Protein AF-A0A522NIK9-F1 (afdb_monomer)

Radius of gyration: 21.7 Å; Cα contacts (8 Å, |Δi|>4): 1032; chains: 1; bounding box: 53×48×57 Å

Secondary structure (DSSP, 8-state):
-----PPPPPPPPBTTS--GGGT--S-GGGSTTEEEEEHHHH-TTSPPPSB-SSTTTS---SHHHHHHHHHHHTTS--TTPPTT-EEEEEE-HHHHHHHHHHHHHHHHHHHHHHHHHH--EEEEEEEE-GGGGTSB-HHHHTTHHHHHSSEEEEETTS-EEEE--TTS-EEEEHHHH-SSEEEEEEE---TTHHHHTTSSTTTGGGGTTTB-HHHHHIIIIIIHHHHHHHHHHHHHTSHHHHTTEEEEEEEEEETTEEEEEEEES-HHHHHHHHHHHHHHHHHHHHHHHTT--SEEEEEESSS-GGG-EETTEEHHHHHTTTS-SS-TT-GGGGGGGS-HHHHHHH-SSTT---TTEEEEEEEE---SS--HHHHTTS-EEES-HHHHHHHHH-GGGTTGGGTEEE-SHHHHHHHHHHHHHTS-EEEEES--SSEEEEEHHHHHHHHHHHHHHHHHIIIIIHHHHHHTTTPPP--SS---

pLDDT: mean 89.94, std 12.63, range [33.41, 98.88]

Sequence (480 aa):
MSITPMPAPPLMPTWNGRHPADVVAVRAADLDGIVTLPIRELTPWLPEPIWAPNRRLGPTDEEEVRARTRARLESVDWSKINKGDRVNLVANPHGFALSGMAYVAMLEEVQRHVETVTGASVRLRIAESMGHIENPDWMRIFDLERRFGDAQECPQIGQGVEIDTRVGPMYLTRQLFQGDHFIHTHVTEMREGYLHRMQDRLFKPFGMAYTRLETRSAYHFGYGPRTGQLVARAVFDSTYIQQRYVSTVVLNTSPEGVIDVDADNDLERLDRRVATDIFRNYATLIRLMSEVKDVTVVFDGHGSTIYSYAGGIPFDVLYYANADWLDLDNPALYAALLPESMRGLIGQYMMGENANIKAYVINYMAGGVPYMYLLRGVPTMVTSPKVMDWLAQDPSACWIVNVAEVTDGLADAVQRAMAIANSDNVIVYDGLPGAMHVSESLAEALRRVAPRVIEDVEKVRLPKWLAQRDLPTVSLTSTT

Foldseek 3Di:
DQDDQDDFDAAAAAPVGDDLCVFLPDFPSRDPQWGWFFVCLLQVLAFAAPDFCDVSLHDHDLVVLLVQLLVQCVPFDLVLAAAAFEEEAEAEVVCCLQANVNSVSSSLSVQVVSCVPHNYHYAYEYLAELLNQFFHPSCVVNVRCVSRVHHDYQYLQADWDWFQFPVGIFTFRCVRQVTQAYEAEEEQACALCLLALLPLPSLVCQQDSGGHPVSVCCLPPVLHSHCSSVSSVRSCPTPSNVSHYRKYKYQYAALSHTRGIHMYRDSNVVSLVSSLSSLLRCVLVLQLLLLQALEEEEEAAAAAQQQFDFQRHGNVSNQLSVDPSLQPPTVLQVCVPDPPVCCVVSPPDRSDTNPRHQEYEYSDYTARAQCCVNLPPHAYEYADPVRVVSLCPHPSNPCVVVRYYYDPGDVRRLVVSCVRSVHQWYWYRSSRGRITTIRPVSSVSSSVCSVVSLCCSQPPNSVSSCVVNVHDDDGSNDPD

Structure (mmCIF, N/CA/C/O backbone):
data_AF-A0A522NIK9-F1
#
_entry.id   AF-A0A522NIK9-F1
#
loop_
_atom_site.group_PDB
_atom_site.id
_atom_site.type_symbol
_atom_site.label_atom_id
_atom_site.label_alt_id
_atom_site.label_comp_id
_atom_site.label_asym_id
_atom_site.label_entity_id
_atom_site.label_seq_id
_atom_site.pdbx_PDB_ins_code
_atom_site.Cartn_x
_atom_site.Cartn_y
_atom_site.Cartn_z
_atom_site.occupancy
_atom_site.B_iso_or_equiv
_atom_site.auth_seq_id
_atom_site.auth_comp_id
_atom_site.auth_asym_id
_atom_site.auth_atom_id
_atom_site.pdbx_PDB_model_num
ATOM 1 N N . MET A 1 1 ? -9.039 -6.050 -25.596 1.00 45.88 1 MET A N 1
ATOM 2 C CA . MET A 1 1 ? -9.399 -4.646 -25.890 1.00 45.88 1 MET A CA 1
ATOM 3 C C . MET A 1 1 ? -8.090 -3.890 -25.999 1.00 45.88 1 MET A C 1
ATOM 5 O O . MET A 1 1 ? -7.298 -4.023 -25.087 1.00 45.88 1 MET A O 1
ATOM 9 N N . SER A 1 2 ? -7.803 -3.184 -27.095 1.00 43.62 2 SER A N 1
ATOM 10 C CA . SER A 1 2 ? -6.612 -2.321 -27.135 1.00 43.62 2 SER A CA 1
ATOM 11 C C . SER A 1 2 ? -6.902 -1.111 -26.251 1.00 43.62 2 SER A C 1
ATOM 13 O O . SER A 1 2 ? -7.749 -0.288 -26.598 1.00 43.62 2 SER A O 1
ATOM 15 N N . ILE A 1 3 ? -6.281 -1.050 -25.073 1.00 56.69 3 ILE A N 1
ATOM 16 C CA . ILE A 1 3 ? -6.314 0.170 -24.271 1.00 56.69 3 ILE A CA 1
ATOM 17 C C . ILE A 1 3 ? -5.380 1.177 -24.943 1.00 56.69 3 ILE A C 1
ATOM 19 O O . ILE A 1 3 ? -4.212 0.893 -25.198 1.00 56.69 3 ILE A O 1
ATOM 23 N N . THR A 1 4 ? -5.934 2.341 -25.283 1.00 70.00 4 THR A N 1
ATOM 24 C CA . THR A 1 4 ? -5.181 3.527 -25.706 1.00 70.00 4 THR A CA 1
ATOM 25 C C . THR A 1 4 ? -4.084 3.826 -24.681 1.00 70.00 4 THR A C 1
ATOM 27 O O . THR A 1 4 ? -4.389 3.738 -23.490 1.00 70.00 4 THR A O 1
ATOM 30 N N . PRO A 1 5 ? -2.876 4.257 -25.095 1.00 85.50 5 PRO A N 1
ATOM 31 C CA . PRO A 1 5 ? -1.835 4.692 -24.168 1.00 85.50 5 PRO A CA 1
ATOM 32 C C . PRO A 1 5 ? -2.396 5.550 -23.027 1.00 85.50 5 PRO A C 1
ATOM 34 O O . PRO A 1 5 ? -3.185 6.489 -23.241 1.00 85.50 5 PRO A O 1
ATOM 37 N N . MET A 1 6 ? -2.055 5.167 -21.800 1.00 91.38 6 MET A N 1
ATOM 38 C CA . MET A 1 6 ? -2.425 5.894 -20.595 1.00 91.38 6 MET A CA 1
ATOM 39 C C . MET A 1 6 ? -1.239 6.731 -20.120 1.00 91.38 6 MET A C 1
ATOM 41 O O . MET A 1 6 ? -0.117 6.247 -20.130 1.00 91.38 6 MET A O 1
ATOM 45 N N . PRO A 1 7 ? -1.458 7.986 -19.701 1.00 92.81 7 PRO A N 1
ATOM 46 C CA . PRO A 1 7 ? -0.388 8.757 -19.089 1.00 92.81 7 PRO A CA 1
ATOM 47 C C . PRO A 1 7 ? -0.086 8.224 -17.684 1.00 92.81 7 PRO A C 1
ATOM 49 O O . PRO A 1 7 ? -0.982 7.727 -16.991 1.00 92.81 7 PRO A O 1
ATOM 52 N N . ALA A 1 8 ? 1.157 8.401 -17.240 1.00 93.75 8 ALA A N 1
ATOM 53 C CA . ALA A 1 8 ? 1.529 8.204 -15.844 1.00 93.75 8 ALA A CA 1
ATOM 54 C C . ALA A 1 8 ? 0.747 9.170 -14.921 1.00 93.75 8 ALA A C 1
ATOM 56 O O . ALA A 1 8 ? 0.435 10.298 -15.329 1.00 93.75 8 ALA A O 1
ATOM 57 N N . PRO A 1 9 ? 0.451 8.789 -13.664 1.00 92.25 9 PRO A N 1
ATOM 58 C CA . PRO A 1 9 ? -0.156 9.693 -12.693 1.00 92.25 9 PRO A CA 1
ATOM 59 C C . PRO A 1 9 ? 0.664 10.980 -12.489 1.00 92.25 9 PRO A C 1
ATOM 61 O O . PRO A 1 9 ? 1.899 10.964 -12.604 1.00 92.25 9 PRO A O 1
ATOM 64 N N . PRO A 1 10 ? 0.006 12.112 -12.177 1.00 92.19 10 PRO A N 1
ATOM 65 C CA . PRO A 1 10 ? 0.693 13.382 -11.984 1.00 92.19 10 PRO A CA 1
ATOM 66 C C . PRO A 1 10 ? 1.625 13.331 -10.772 1.00 92.19 10 PRO A C 1
ATOM 68 O O . PRO A 1 10 ? 1.301 12.746 -9.737 1.00 92.19 10 PRO A O 1
ATOM 71 N N . LEU A 1 11 ? 2.771 14.004 -10.881 1.00 93.00 11 LEU A N 1
ATOM 72 C CA . LEU A 1 11 ? 3.646 14.205 -9.737 1.00 93.00 11 LEU A CA 1
ATOM 73 C C . LEU A 1 11 ? 3.125 15.369 -8.884 1.00 93.00 11 LEU A C 1
ATOM 75 O O . LEU A 1 11 ? 3.011 16.501 -9.343 1.00 93.00 11 LEU A O 1
ATOM 79 N N . MET A 1 12 ? 2.818 15.074 -7.628 1.00 91.50 12 MET A N 1
ATOM 80 C CA . MET A 1 12 ? 2.342 16.008 -6.617 1.00 91.50 12 MET A CA 1
ATOM 81 C C . MET A 1 12 ? 3.482 16.799 -5.948 1.00 91.50 12 MET A C 1
ATOM 83 O O . MET A 1 12 ? 4.609 16.305 -5.863 1.00 91.50 12 MET A O 1
ATOM 87 N N . PRO A 1 13 ? 3.200 18.008 -5.434 1.00 91.12 13 PRO A N 1
ATOM 88 C CA . PRO A 1 13 ? 4.109 18.720 -4.543 1.00 91.12 13 PRO A CA 1
ATOM 89 C C . PRO A 1 13 ? 4.356 17.962 -3.232 1.00 91.12 13 PRO A C 1
ATOM 91 O O . PRO A 1 13 ? 3.445 17.347 -2.673 1.00 91.12 13 PRO A O 1
ATOM 94 N N . THR A 1 14 ? 5.571 18.065 -2.708 1.00 88.06 14 THR A N 1
ATOM 95 C CA . THR A 1 14 ? 5.972 17.454 -1.432 1.00 88.06 14 THR A CA 1
ATOM 96 C C . THR A 1 14 ? 5.806 18.436 -0.269 1.00 88.06 14 THR A C 1
ATOM 98 O O . THR A 1 14 ? 5.717 19.654 -0.464 1.00 88.06 14 THR A O 1
ATOM 101 N N . TRP A 1 15 ? 5.804 17.924 0.963 1.00 81.31 15 TRP A N 1
ATOM 102 C CA . TRP A 1 15 ? 5.684 18.753 2.176 1.00 81.31 15 TRP A CA 1
ATOM 103 C C . TRP A 1 15 ? 6.851 19.754 2.348 1.00 81.31 15 TRP A C 1
ATOM 105 O O . TRP A 1 15 ? 6.664 20.833 2.903 1.00 81.31 15 TRP A O 1
ATOM 115 N N . ASN A 1 16 ? 8.050 19.443 1.828 1.00 83.44 16 ASN A N 1
ATOM 116 C CA . ASN A 1 16 ? 9.227 20.325 1.874 1.00 83.44 16 ASN A CA 1
ATOM 117 C C . ASN A 1 16 ? 9.253 21.377 0.743 1.00 83.44 16 ASN A C 1
ATOM 119 O O . ASN A 1 16 ? 10.270 22.043 0.541 1.00 83.44 16 ASN A O 1
ATOM 123 N N . GLY A 1 17 ? 8.149 21.531 0.003 1.00 86.69 17 GLY A N 1
ATOM 124 C CA . GLY A 1 17 ? 7.990 22.551 -1.035 1.00 86.69 17 GLY A CA 1
ATOM 125 C C . GLY A 1 17 ? 8.663 22.220 -2.368 1.00 86.69 17 GLY A C 1
ATOM 126 O O . GLY A 1 17 ? 8.842 23.115 -3.193 1.00 86.69 17 GLY A O 1
ATOM 127 N N . ARG A 1 18 ? 9.055 20.961 -2.608 1.00 89.69 18 ARG A N 1
ATOM 128 C CA . ARG A 1 18 ? 9.543 20.539 -3.929 1.00 89.69 18 ARG A CA 1
ATOM 129 C C . ARG A 1 18 ? 8.362 20.306 -4.867 1.00 89.69 18 ARG A C 1
ATOM 131 O O . ARG A 1 18 ? 7.289 19.856 -4.465 1.00 89.69 18 ARG A O 1
ATOM 138 N N . HIS A 1 19 ? 8.604 20.582 -6.144 1.00 92.50 19 HIS A N 1
ATOM 139 C CA . HIS A 1 19 ? 7.651 20.407 -7.235 1.00 92.50 19 HIS A CA 1
ATOM 140 C C . HIS A 1 19 ? 8.260 19.465 -8.283 1.00 92.50 19 HIS A C 1
ATOM 142 O O . HIS A 1 19 ? 8.857 19.926 -9.254 1.00 92.50 19 HIS A O 1
ATOM 148 N N . PRO A 1 20 ? 8.174 18.135 -8.090 1.00 93.69 20 PRO A N 1
ATOM 149 C CA . PRO A 1 20 ? 8.804 17.168 -8.990 1.00 93.69 20 PRO A CA 1
ATOM 150 C C . PRO A 1 20 ? 8.354 17.295 -10.448 1.00 93.69 20 PRO A C 1
ATOM 152 O O . PRO A 1 20 ? 9.159 17.086 -11.351 1.00 93.69 20 PRO A O 1
ATOM 155 N N . ALA A 1 21 ? 7.105 17.710 -10.680 1.00 94.06 21 ALA A N 1
ATOM 156 C CA . ALA A 1 21 ? 6.570 17.971 -12.016 1.00 94.06 21 ALA A CA 1
ATOM 157 C C . ALA A 1 21 ? 7.335 19.063 -12.793 1.00 94.06 21 ALA A C 1
ATOM 159 O O . ALA A 1 21 ? 7.334 19.032 -14.018 1.00 94.06 21 ALA A O 1
ATOM 160 N N . ASP A 1 22 ? 8.020 19.986 -12.107 1.00 94.56 22 ASP A N 1
ATOM 161 C CA . ASP A 1 22 ? 8.805 21.053 -12.748 1.00 94.56 22 ASP A CA 1
ATOM 162 C C . ASP A 1 22 ? 10.200 20.572 -13.189 1.00 94.56 22 ASP A C 1
ATOM 164 O O . ASP A 1 22 ? 10.886 21.243 -13.958 1.00 94.56 22 ASP A O 1
ATOM 168 N N . VAL A 1 23 ? 10.647 19.422 -12.673 1.00 94.38 23 VAL A N 1
ATOM 169 C CA . VAL A 1 23 ? 11.980 18.851 -12.923 1.00 94.38 23 VAL A CA 1
ATOM 170 C C . VAL A 1 23 ? 11.902 17.646 -13.857 1.00 94.38 23 VAL A C 1
ATOM 172 O O . VAL A 1 23 ? 12.779 17.454 -14.698 1.00 94.38 23 VAL A O 1
ATOM 175 N N . VAL A 1 24 ? 10.855 16.834 -13.719 1.00 94.44 24 VAL A N 1
ATOM 176 C CA . VAL A 1 24 ? 10.637 15.621 -14.509 1.00 94.44 24 VAL A CA 1
ATOM 177 C C . VAL A 1 24 ? 9.836 15.969 -15.764 1.00 94.44 24 VAL A C 1
ATOM 179 O O . VAL A 1 24 ? 8.608 15.957 -15.754 1.00 94.44 24 VAL A O 1
ATOM 182 N N . ALA A 1 25 ? 10.541 16.298 -16.848 1.00 88.62 25 ALA A N 1
ATOM 183 C CA . ALA A 1 25 ? 9.922 16.780 -18.087 1.00 88.62 25 ALA A CA 1
ATOM 184 C C . ALA A 1 25 ? 9.311 15.674 -18.969 1.00 88.62 25 ALA A C 1
ATOM 186 O O . ALA A 1 25 ? 8.357 15.933 -19.698 1.00 88.62 25 ALA A O 1
ATOM 187 N N . VAL A 1 26 ? 9.863 14.458 -18.921 1.00 95.44 26 VAL A N 1
ATOM 188 C CA . VAL A 1 26 ? 9.403 13.295 -19.699 1.00 95.44 26 VAL A CA 1
ATOM 189 C C . VAL A 1 26 ? 9.086 12.166 -18.729 1.00 95.44 26 VAL A C 1
ATOM 191 O O . VAL A 1 26 ? 9.880 11.901 -17.820 1.00 95.44 26 VAL A O 1
ATOM 194 N N . ARG A 1 27 ? 7.936 11.510 -18.908 1.00 97.50 27 ARG A N 1
ATOM 195 C CA . ARG A 1 27 ? 7.540 10.330 -18.130 1.00 97.50 27 ARG A CA 1
ATOM 196 C C . ARG A 1 27 ? 7.859 9.064 -18.910 1.00 97.50 27 ARG A C 1
ATOM 198 O O . ARG A 1 27 ? 7.866 9.062 -20.137 1.00 97.50 27 ARG A O 1
ATOM 205 N N . ALA A 1 28 ? 8.109 7.968 -18.207 1.00 97.50 28 ALA A N 1
ATOM 206 C CA . ALA A 1 28 ? 8.450 6.690 -18.825 1.00 97.50 28 ALA A CA 1
ATOM 207 C C . ALA A 1 28 ? 7.299 6.135 -19.674 1.00 97.50 28 ALA A C 1
ATOM 209 O O . ALA A 1 28 ? 7.549 5.499 -20.692 1.00 97.50 28 ALA A O 1
ATOM 210 N N . ALA A 1 29 ? 6.054 6.443 -19.300 1.00 96.75 29 ALA A N 1
ATOM 211 C CA . ALA A 1 29 ? 4.863 6.131 -20.090 1.00 96.75 29 ALA A CA 1
ATOM 212 C C . ALA A 1 29 ? 4.851 6.791 -21.485 1.00 96.75 29 ALA A C 1
ATOM 214 O O . ALA A 1 29 ? 4.140 6.316 -22.365 1.00 96.75 29 ALA A O 1
ATOM 215 N N . ASP A 1 30 ? 5.626 7.865 -21.686 1.00 96.19 30 ASP A N 1
ATOM 216 C CA . ASP A 1 30 ? 5.698 8.612 -22.948 1.00 96.19 30 ASP A CA 1
ATOM 217 C C . ASP A 1 30 ? 6.853 8.143 -23.858 1.00 96.19 30 ASP A C 1
ATOM 219 O O . ASP A 1 30 ? 7.036 8.690 -24.946 1.00 96.19 30 ASP A O 1
ATOM 223 N N . LEU A 1 31 ? 7.669 7.174 -23.420 1.00 96.19 31 LEU A N 1
ATOM 224 C CA . LEU A 1 31 ? 8.789 6.656 -24.210 1.00 96.19 31 LEU A CA 1
ATOM 225 C C . LEU A 1 31 ? 8.319 5.686 -25.299 1.00 96.19 31 LEU A C 1
ATOM 227 O O . LEU A 1 31 ? 7.433 4.857 -25.081 1.00 96.19 31 LEU A O 1
ATOM 231 N N . ASP A 1 32 ? 9.003 5.716 -26.443 1.00 93.25 32 ASP A N 1
ATOM 232 C CA . ASP A 1 32 ? 8.797 4.740 -27.512 1.00 93.25 32 ASP A CA 1
ATOM 233 C C . ASP A 1 32 ? 9.028 3.305 -27.005 1.00 93.25 32 ASP A C 1
ATOM 235 O O . ASP A 1 32 ? 10.007 3.014 -26.315 1.00 93.25 32 ASP A O 1
ATOM 239 N N . GLY A 1 33 ? 8.121 2.394 -27.363 1.00 92.81 33 GLY A N 1
ATOM 240 C CA . GLY A 1 33 ? 8.184 0.982 -26.969 1.00 92.81 33 GLY A CA 1
ATOM 241 C C . GLY A 1 33 ? 7.652 0.677 -25.565 1.00 92.81 33 GLY A C 1
ATOM 242 O O . GLY A 1 33 ? 7.528 -0.502 -25.224 1.00 92.81 33 GLY A O 1
ATOM 243 N N . ILE A 1 34 ? 7.287 1.693 -24.771 1.00 97.56 34 ILE A N 1
ATOM 244 C CA . ILE A 1 34 ? 6.529 1.512 -23.529 1.00 97.56 34 ILE A CA 1
ATOM 245 C C . ILE A 1 34 ? 5.032 1.515 -23.844 1.00 97.56 34 ILE A C 1
ATOM 247 O O . ILE A 1 34 ? 4.504 2.399 -24.514 1.00 97.56 34 ILE A O 1
ATOM 251 N N . VAL A 1 35 ? 4.337 0.494 -23.354 1.00 96.69 35 VAL A N 1
ATOM 252 C CA . VAL A 1 35 ? 2.909 0.267 -23.562 1.00 96.69 35 VAL A CA 1
ATOM 253 C C . VAL A 1 35 ? 2.182 0.157 -22.226 1.00 96.69 35 VAL A C 1
ATOM 255 O O . VAL A 1 35 ? 2.751 -0.219 -21.200 1.00 96.69 35 VAL A O 1
ATOM 258 N N . THR A 1 36 ? 0.886 0.456 -22.241 1.00 96.38 36 THR A N 1
ATOM 259 C CA . THR A 1 36 ? -0.003 0.233 -21.098 1.00 96.38 36 THR A CA 1
ATOM 260 C C . THR A 1 36 ? -0.552 -1.197 -21.151 1.00 96.38 36 THR A C 1
ATOM 262 O O . THR A 1 36 ? -1.302 -1.541 -22.065 1.00 96.38 36 THR A O 1
ATOM 265 N N . LEU A 1 37 ? -0.208 -2.027 -20.163 1.00 96.06 37 LEU A N 1
ATOM 266 C CA . LEU A 1 37 ? -0.761 -3.368 -19.962 1.00 96.06 37 LEU A CA 1
ATOM 267 C C . LEU A 1 37 ? -1.849 -3.328 -18.875 1.00 96.06 37 LEU A C 1
ATOM 269 O O . LEU A 1 37 ? -1.521 -3.167 -17.697 1.00 96.06 37 LEU A O 1
ATOM 273 N N . PRO A 1 38 ? -3.133 -3.490 -19.227 1.00 94.62 38 PRO A N 1
ATOM 274 C CA . PRO A 1 38 ? -4.220 -3.475 -18.254 1.00 94.62 38 PRO A CA 1
ATOM 275 C C . PRO A 1 38 ? -4.173 -4.710 -17.359 1.00 94.62 38 PRO A C 1
ATOM 277 O O . PRO A 1 38 ? -4.003 -5.830 -17.846 1.00 94.62 38 PRO A O 1
ATOM 280 N N . ILE A 1 39 ? -4.392 -4.530 -16.058 1.00 94.81 39 ILE A N 1
ATOM 281 C CA . ILE A 1 39 ? -4.389 -5.642 -15.103 1.00 94.81 39 ILE A CA 1
ATOM 282 C C . ILE A 1 39 ? -5.506 -6.646 -15.407 1.00 94.81 39 ILE A C 1
ATOM 284 O O . ILE A 1 39 ? -5.251 -7.851 -15.385 1.00 94.81 39 ILE A O 1
ATOM 288 N N . ARG A 1 40 ? -6.701 -6.181 -15.799 1.00 93.12 40 ARG A N 1
ATOM 289 C CA . ARG A 1 40 ? -7.822 -7.051 -16.200 1.00 93.12 40 ARG A CA 1
ATOM 290 C C . ARG A 1 40 ? -7.462 -8.073 -17.280 1.00 93.12 40 ARG A C 1
ATOM 292 O O . ARG A 1 40 ? -8.066 -9.140 -17.323 1.00 93.12 40 ARG A O 1
ATOM 299 N N . GLU A 1 41 ? -6.493 -7.781 -18.155 1.00 94.25 41 GLU A N 1
ATOM 300 C CA . GLU A 1 41 ? -6.046 -8.743 -19.175 1.00 94.25 41 GLU A CA 1
ATOM 301 C C . GLU A 1 41 ? -5.309 -9.945 -18.569 1.00 94.25 41 GLU A C 1
ATOM 303 O O . GLU A 1 41 ? -5.325 -11.031 -19.146 1.00 94.25 41 GLU A O 1
ATOM 308 N N . LEU A 1 42 ? -4.672 -9.759 -17.411 1.00 95.62 42 LEU A N 1
ATOM 309 C CA . LEU A 1 42 ? -3.943 -10.794 -16.679 1.00 95.62 42 LEU A CA 1
ATOM 310 C C . LEU A 1 42 ? -4.817 -11.470 -15.612 1.00 95.62 42 LEU A C 1
ATOM 312 O O . LEU A 1 42 ? -4.590 -12.633 -15.280 1.00 95.62 42 LEU A O 1
ATOM 316 N N . THR A 1 43 ? -5.809 -10.754 -15.076 1.00 93.94 43 THR A N 1
ATOM 317 C CA . THR A 1 43 ? -6.681 -11.213 -13.982 1.00 93.94 43 THR A CA 1
ATOM 318 C C . THR A 1 43 ? -8.153 -10.834 -14.225 1.00 93.94 43 THR A C 1
ATOM 320 O O . THR A 1 43 ? -8.703 -9.982 -13.525 1.00 93.94 43 THR A O 1
ATOM 323 N N . PRO A 1 44 ? -8.836 -11.454 -15.206 1.00 92.12 44 PRO A N 1
ATOM 324 C CA . PRO A 1 44 ? -10.175 -11.035 -15.641 1.00 92.12 44 PRO A CA 1
ATOM 325 C C . PRO A 1 44 ? -11.307 -11.283 -14.629 1.00 92.12 44 PRO A C 1
ATOM 327 O O . PRO A 1 44 ? -12.414 -10.803 -14.841 1.00 92.12 44 PRO A O 1
ATOM 330 N N . TRP A 1 45 ? -11.064 -12.033 -13.549 1.00 91.75 45 TRP A N 1
ATOM 331 C CA . TRP A 1 45 ? -12.061 -12.340 -12.510 1.00 91.75 45 TRP A CA 1
ATOM 332 C C . TRP A 1 45 ? -12.075 -11.341 -11.349 1.00 91.75 45 TRP A C 1
ATOM 334 O O . TRP A 1 45 ? -12.878 -11.514 -10.429 1.00 91.75 45 TRP A O 1
ATOM 344 N N . LEU A 1 46 ? -11.154 -10.367 -11.321 1.00 93.25 46 LEU A N 1
ATOM 345 C CA . LEU A 1 46 ? -11.129 -9.386 -10.238 1.00 93.25 46 LEU A CA 1
ATOM 346 C C . LEU A 1 46 ? -12.499 -8.703 -10.115 1.00 93.25 46 LEU A C 1
ATOM 348 O O . LEU A 1 46 ? -13.185 -8.534 -11.126 1.00 93.25 46 LEU A O 1
ATOM 352 N N . PRO A 1 47 ? -12.919 -8.293 -8.908 1.00 92.56 47 PRO A N 1
ATOM 353 C CA . PRO A 1 47 ? -14.117 -7.479 -8.768 1.00 92.56 47 PRO A CA 1
ATOM 354 C C . PRO A 1 47 ? -13.990 -6.182 -9.578 1.00 92.56 47 PRO A C 1
ATOM 356 O O . PRO A 1 47 ? -12.894 -5.638 -9.746 1.00 92.56 47 PRO A O 1
ATOM 359 N N . GLU A 1 48 ? -15.102 -5.679 -10.105 1.00 92.88 48 GLU A N 1
ATOM 360 C CA . GLU A 1 48 ? -15.115 -4.335 -10.684 1.00 92.88 48 GLU A CA 1
ATOM 361 C C . GLU A 1 48 ? -14.939 -3.299 -9.564 1.00 92.88 48 GLU A C 1
ATOM 363 O O . GLU A 1 48 ? -15.575 -3.432 -8.513 1.00 92.88 48 GLU A O 1
ATOM 368 N N . PRO A 1 49 ? -14.076 -2.285 -9.743 1.00 95.00 49 PRO A N 1
ATOM 369 C CA . PRO A 1 49 ? -13.894 -1.265 -8.730 1.00 95.00 49 PRO A CA 1
ATOM 370 C C . PRO A 1 49 ? -15.163 -0.419 -8.580 1.00 95.00 49 PRO A C 1
ATOM 372 O O . PRO A 1 49 ? -15.745 0.038 -9.564 1.00 95.00 49 PRO A O 1
ATOM 375 N N . ILE A 1 50 ? -15.549 -0.146 -7.333 1.00 96.94 50 ILE A N 1
ATOM 376 C CA . ILE A 1 50 ? -16.530 0.895 -7.002 1.00 96.94 50 ILE A CA 1
ATOM 377 C C . ILE A 1 50 ? -15.916 2.295 -7.110 1.00 96.94 50 ILE A C 1
ATOM 379 O O . ILE A 1 50 ? -16.641 3.273 -7.261 1.00 96.94 50 ILE A O 1
ATOM 383 N N . TRP A 1 51 ? -14.583 2.385 -7.048 1.00 96.88 51 TRP A N 1
ATOM 384 C CA . TRP A 1 51 ? -13.833 3.607 -7.306 1.00 96.88 51 TRP A CA 1
ATOM 385 C C . TRP A 1 51 ? -12.435 3.303 -7.856 1.00 96.88 51 TRP A C 1
ATOM 387 O O . TRP A 1 51 ? -11.740 2.402 -7.386 1.00 96.88 51 TRP A O 1
ATOM 397 N N . ALA A 1 52 ? -11.992 4.105 -8.814 1.00 93.50 52 ALA A N 1
ATOM 398 C CA . ALA A 1 52 ? -10.678 4.095 -9.428 1.00 93.50 52 ALA A CA 1
ATOM 399 C C . ALA A 1 52 ? -10.159 5.541 -9.557 1.00 93.50 52 ALA A C 1
ATOM 401 O O . ALA A 1 52 ? -10.946 6.480 -9.689 1.00 93.50 52 ALA A O 1
ATOM 402 N N . PRO A 1 53 ? -8.834 5.755 -9.604 1.00 87.38 53 PRO A N 1
ATOM 403 C CA . PRO A 1 53 ? -8.255 7.098 -9.718 1.00 87.38 53 PRO A CA 1
ATOM 404 C C . PRO A 1 53 ? -8.438 7.735 -11.105 1.00 87.38 53 PRO A C 1
ATOM 406 O O . PRO A 1 53 ? -8.149 8.916 -11.290 1.00 87.38 53 PRO A O 1
ATOM 409 N N . ASN A 1 54 ? -8.872 6.966 -12.109 1.00 87.56 54 ASN A N 1
ATOM 410 C CA . ASN A 1 54 ? -9.031 7.437 -13.479 1.00 87.56 54 ASN A CA 1
ATOM 411 C C . ASN A 1 54 ? -10.288 6.840 -14.117 1.00 87.56 54 ASN A C 1
ATOM 413 O O . ASN A 1 54 ? -10.474 5.626 -14.109 1.00 87.56 54 ASN A O 1
ATOM 417 N N . ARG A 1 55 ? -11.084 7.685 -14.784 1.00 89.56 55 ARG A N 1
ATOM 418 C CA . ARG A 1 55 ? -12.317 7.290 -15.489 1.00 89.56 55 ARG A CA 1
ATOM 419 C C . ARG A 1 55 ? -12.128 6.218 -16.567 1.00 89.56 55 ARG A C 1
ATOM 421 O O . ARG A 1 55 ? -13.096 5.598 -16.986 1.00 89.56 55 ARG A O 1
ATOM 428 N N . ARG A 1 56 ? -10.902 6.054 -17.082 1.00 88.12 56 ARG A N 1
ATOM 429 C CA . ARG A 1 56 ? -10.557 5.002 -18.053 1.00 88.12 56 ARG A CA 1
ATOM 430 C C . ARG A 1 56 ? -10.432 3.620 -17.401 1.00 88.12 56 ARG A C 1
ATOM 432 O O . ARG A 1 56 ? -10.488 2.634 -18.122 1.00 88.12 56 ARG A O 1
ATOM 439 N N . LEU A 1 57 ? -10.242 3.566 -16.082 1.00 86.88 57 LEU A N 1
ATOM 440 C CA . LEU A 1 57 ? -10.045 2.343 -15.298 1.00 86.88 57 LEU A CA 1
ATOM 441 C C . LEU A 1 57 ? -11.281 1.951 -14.481 1.00 86.88 57 LEU A C 1
ATOM 443 O O . LEU A 1 57 ? -11.409 0.798 -14.091 1.00 86.88 57 LEU A O 1
ATOM 447 N N . GLY A 1 58 ? -12.183 2.895 -14.212 1.00 91.81 58 GLY A N 1
ATOM 448 C CA . GLY A 1 58 ? -13.401 2.637 -13.453 1.00 91.81 58 GLY A CA 1
ATOM 449 C C . GLY A 1 58 ? -14.125 3.921 -13.042 1.00 91.81 58 GLY A C 1
ATOM 450 O O . GLY A 1 58 ? -13.731 5.015 -13.464 1.00 91.81 58 GLY A O 1
ATOM 451 N N . PRO A 1 59 ? -15.188 3.807 -12.228 1.00 94.94 59 PRO A N 1
ATOM 452 C CA . PRO A 1 59 ? -15.872 4.953 -11.636 1.00 94.94 59 PRO A CA 1
ATOM 453 C C . PRO A 1 59 ? -14.900 5.806 -10.815 1.00 94.94 59 PRO A C 1
ATOM 455 O O . PRO A 1 59 ? -14.048 5.265 -10.129 1.00 94.94 59 PRO A O 1
ATOM 458 N N . THR A 1 60 ? -15.024 7.131 -10.856 1.00 94.75 60 THR A N 1
ATOM 459 C CA . THR A 1 60 ? -14.195 8.045 -10.039 1.00 94.75 60 THR A CA 1
ATOM 460 C C . THR A 1 60 ? -14.999 8.754 -8.949 1.00 94.75 60 THR A C 1
ATOM 462 O O . THR A 1 60 ? -14.440 9.558 -8.213 1.00 94.75 60 THR A O 1
ATOM 465 N N . ASP A 1 61 ? -16.312 8.516 -8.892 1.00 94.19 61 ASP A N 1
ATOM 466 C CA . ASP A 1 61 ? -17.215 9.121 -7.912 1.00 94.19 61 ASP A CA 1
ATOM 467 C C . ASP A 1 61 ? -17.055 8.431 -6.554 1.00 94.19 61 ASP A C 1
ATOM 469 O O . ASP A 1 61 ? -17.039 7.203 -6.467 1.00 94.19 61 ASP A O 1
ATOM 473 N N . GLU A 1 62 ? -16.916 9.220 -5.494 1.00 97.25 62 GLU A N 1
ATOM 474 C CA . GLU A 1 62 ? -16.724 8.706 -4.145 1.00 97.25 62 GLU A CA 1
ATOM 475 C C . GLU A 1 62 ? -18.038 8.311 -3.455 1.00 97.25 62 GLU A C 1
ATOM 477 O O . GLU A 1 62 ? -17.987 7.687 -2.395 1.00 97.25 62 GLU A O 1
ATOM 482 N N . GLU A 1 63 ? -19.213 8.649 -4.002 1.00 98.06 63 GLU A N 1
ATOM 483 C CA . GLU A 1 63 ? -20.488 8.416 -3.305 1.00 98.06 63 GLU A CA 1
ATOM 484 C C . GLU A 1 63 ? -20.762 6.932 -3.037 1.00 98.06 63 GLU A C 1
ATOM 486 O O . GLU A 1 63 ? -21.244 6.592 -1.957 1.00 98.06 63 GLU A O 1
ATOM 491 N N . GLU A 1 64 ? -20.392 6.027 -3.947 1.00 98.12 64 GLU A N 1
ATOM 492 C CA . GLU A 1 64 ? -20.543 4.587 -3.693 1.00 98.12 64 GLU A CA 1
ATOM 493 C C . GLU A 1 64 ? -19.643 4.140 -2.529 1.00 98.12 64 GLU A C 1
ATOM 495 O O . GLU A 1 64 ? -20.087 3.397 -1.655 1.00 98.12 64 GLU A O 1
ATOM 500 N N . VAL A 1 65 ? -18.413 4.661 -2.430 1.00 98.62 65 VAL A N 1
ATOM 501 C CA . VAL A 1 65 ? -17.526 4.403 -1.279 1.00 98.62 65 VAL A CA 1
ATOM 502 C C . VAL A 1 65 ? -18.168 4.912 0.011 1.00 98.62 65 VAL A C 1
ATOM 504 O O . VAL A 1 65 ? -18.147 4.217 1.031 1.00 98.62 65 VAL A O 1
ATOM 507 N N . ARG A 1 66 ? -18.799 6.092 -0.024 1.00 98.69 66 ARG A N 1
ATOM 508 C CA . ARG A 1 66 ? -19.514 6.645 1.134 1.00 98.69 66 ARG A CA 1
ATOM 509 C C . ARG A 1 66 ? -20.701 5.775 1.536 1.00 98.69 66 ARG A C 1
ATOM 511 O O . ARG A 1 66 ? -20.863 5.467 2.716 1.00 98.69 66 ARG A O 1
ATOM 518 N N . ALA A 1 67 ? -21.506 5.346 0.569 1.00 98.50 67 ALA A N 1
ATOM 519 C CA . ALA A 1 67 ? -22.662 4.488 0.795 1.00 98.50 67 ALA A CA 1
ATOM 520 C C . ALA A 1 67 ? -22.259 3.137 1.407 1.00 98.50 67 ALA A C 1
ATOM 522 O O . ALA A 1 67 ? -22.840 2.730 2.416 1.00 98.50 67 ALA A O 1
ATOM 523 N N . ARG A 1 68 ? -21.217 2.491 0.866 1.00 98.38 68 ARG A N 1
ATOM 524 C CA . ARG A 1 68 ? -20.649 1.240 1.400 1.00 98.38 68 ARG A CA 1
ATOM 525 C C . ARG A 1 68 ? -20.098 1.423 2.806 1.00 98.38 68 ARG A C 1
ATOM 527 O O . ARG A 1 68 ? -20.365 0.597 3.674 1.00 98.38 68 ARG A O 1
ATOM 534 N N . THR A 1 69 ? -19.406 2.538 3.051 1.00 98.81 69 THR A N 1
ATOM 535 C CA . THR A 1 69 ? -18.910 2.886 4.387 1.00 98.81 69 THR A CA 1
ATOM 536 C C . THR A 1 69 ? -20.069 2.994 5.375 1.00 98.81 69 THR A C 1
ATOM 538 O O . THR A 1 69 ? -20.065 2.298 6.384 1.00 98.81 69 THR A O 1
ATOM 541 N N . ARG A 1 70 ? -21.106 3.792 5.077 1.00 98.25 70 ARG A N 1
ATOM 542 C CA . ARG A 1 70 ? -22.277 3.944 5.960 1.00 98.25 70 ARG A CA 1
ATOM 543 C C . ARG A 1 70 ? -22.940 2.606 6.271 1.00 98.25 70 ARG A C 1
ATOM 545 O O . ARG A 1 70 ? -23.113 2.291 7.443 1.00 98.25 70 ARG A O 1
ATOM 552 N N . ALA A 1 71 ? -23.240 1.816 5.239 1.00 98.25 71 ALA A N 1
ATOM 553 C CA . ALA A 1 71 ? -23.879 0.513 5.397 1.00 98.25 71 ALA A CA 1
ATOM 554 C C . ALA A 1 71 ? -23.039 -0.437 6.265 1.00 98.25 71 ALA A C 1
ATOM 556 O O . ALA A 1 71 ? -23.573 -1.162 7.100 1.00 98.25 71 ALA A O 1
ATOM 557 N N . ARG A 1 72 ? -21.709 -0.413 6.114 1.00 98.12 72 ARG A N 1
ATOM 558 C CA . ARG A 1 72 ? -20.818 -1.251 6.917 1.00 98.12 72 ARG A CA 1
ATOM 559 C C . ARG A 1 72 ? -20.800 -0.835 8.392 1.00 98.12 72 ARG A C 1
ATOM 561 O O . ARG A 1 72 ? -20.838 -1.704 9.266 1.00 98.12 72 ARG A O 1
ATOM 568 N N . LEU A 1 73 ? -20.769 0.469 8.674 1.00 98.56 73 LEU A N 1
ATOM 569 C CA . LEU A 1 73 ? -20.688 1.002 10.041 1.00 98.56 73 LEU A CA 1
ATOM 570 C C . LEU A 1 73 ? -21.953 0.743 10.875 1.00 98.56 73 LEU A C 1
ATOM 572 O O . LEU A 1 73 ? -21.849 0.698 12.098 1.00 98.56 73 LEU A O 1
ATOM 576 N N . GLU A 1 74 ? -23.112 0.506 10.248 1.00 97.06 74 GLU A N 1
ATOM 577 C CA . GLU A 1 74 ? -24.357 0.130 10.946 1.00 97.06 74 GLU A CA 1
ATOM 578 C C . GLU A 1 74 ? -24.227 -1.167 11.760 1.00 97.06 74 GLU A C 1
ATOM 580 O O . GLU A 1 74 ? -24.936 -1.353 12.746 1.00 97.06 74 GLU A O 1
ATOM 585 N N . SER A 1 75 ? -23.322 -2.062 11.353 1.00 95.06 75 SER A N 1
ATOM 586 C CA . SER A 1 75 ? -23.090 -3.351 12.019 1.00 95.06 75 SER A CA 1
ATOM 587 C C . SER A 1 75 ? -22.028 -3.309 13.122 1.00 95.06 75 SER A C 1
ATOM 589 O O . SER A 1 75 ? -21.828 -4.307 13.814 1.00 95.06 75 SER A O 1
ATOM 591 N N . VAL A 1 76 ? -21.341 -2.175 13.281 1.00 98.25 76 VAL A N 1
ATOM 592 C CA . VAL A 1 76 ? -20.272 -1.998 14.267 1.00 98.25 76 VAL A CA 1
ATOM 593 C C . VAL A 1 76 ? -20.871 -1.542 15.597 1.00 98.25 76 VAL A C 1
ATOM 595 O O . VAL A 1 76 ? -21.704 -0.639 15.649 1.00 98.25 76 VAL A O 1
ATOM 598 N N . ASP A 1 77 ? -20.428 -2.151 16.693 1.00 98.25 77 ASP A N 1
ATOM 599 C CA . ASP A 1 77 ? -20.794 -1.740 18.043 1.00 98.25 77 ASP A CA 1
ATOM 600 C C . ASP A 1 77 ? -19.987 -0.506 18.467 1.00 98.25 77 ASP A C 1
ATOM 602 O O . ASP A 1 77 ? -18.763 -0.552 18.624 1.00 98.25 77 ASP A O 1
ATOM 606 N N . TRP A 1 78 ? -20.690 0.606 18.673 1.00 98.38 78 TRP A N 1
ATOM 607 C CA . TRP A 1 78 ? -20.122 1.876 19.125 1.00 98.38 78 TRP A CA 1
ATOM 608 C C . TRP A 1 78 ? -20.335 2.138 20.621 1.00 98.38 78 TRP A C 1
ATOM 610 O O . TRP A 1 78 ? -19.938 3.194 21.108 1.00 98.38 78 TRP A O 1
ATOM 620 N N . SER A 1 79 ? -20.933 1.200 21.366 1.00 97.69 79 SER A N 1
ATOM 621 C CA . SER A 1 79 ? -21.360 1.388 22.766 1.00 97.69 79 SER A CA 1
ATOM 622 C C . SER A 1 79 ? -20.232 1.737 23.739 1.00 97.69 79 SER A C 1
ATOM 624 O O . SER A 1 79 ? -20.486 2.270 24.818 1.00 97.69 79 SER A O 1
ATOM 626 N N . LYS A 1 80 ? -18.979 1.460 23.362 1.00 97.56 80 LYS A N 1
ATOM 627 C CA . LYS A 1 80 ? -17.793 1.818 24.146 1.00 97.56 80 LYS A CA 1
ATOM 628 C C . LYS A 1 80 ? -17.547 3.328 24.200 1.00 97.56 80 LYS A C 1
ATOM 630 O O . LYS A 1 80 ? -16.932 3.788 25.154 1.00 97.56 80 LYS A O 1
ATOM 635 N N . ILE A 1 81 ? -18.003 4.068 23.189 1.00 98.62 81 ILE A N 1
ATOM 636 C CA . ILE A 1 81 ? -17.827 5.515 23.068 1.00 98.62 81 ILE A CA 1
ATOM 637 C C . ILE A 1 81 ? -19.008 6.221 23.735 1.00 98.62 81 ILE A C 1
ATOM 639 O O . ILE A 1 81 ? -20.165 6.021 23.363 1.00 98.62 81 ILE A O 1
ATOM 643 N N . ASN A 1 82 ? -18.713 7.109 24.677 1.00 98.00 82 ASN A N 1
ATOM 644 C CA . ASN A 1 82 ? -19.694 7.947 25.348 1.00 98.00 82 ASN A CA 1
ATOM 645 C C . ASN A 1 82 ? -19.778 9.333 24.707 1.00 98.00 82 ASN A C 1
ATOM 647 O O . ASN A 1 82 ? -18.850 9.838 24.071 1.00 98.00 82 ASN A O 1
ATOM 651 N N . LYS A 1 83 ? -20.905 10.003 24.947 1.00 98.19 83 LYS A N 1
ATOM 652 C CA . LYS A 1 83 ? -21.075 11.401 24.559 1.00 98.19 83 LYS A CA 1
ATOM 653 C C . LYS A 1 83 ? -20.008 12.274 25.221 1.00 98.19 83 LYS A C 1
ATOM 655 O O . LYS A 1 83 ? -19.880 12.276 26.443 1.00 98.19 83 LYS A O 1
ATOM 660 N N . GLY A 1 84 ? -19.331 13.089 24.416 1.00 96.81 84 GLY A N 1
ATOM 661 C CA . GLY A 1 84 ? -18.255 13.970 24.872 1.00 96.81 84 GLY A CA 1
ATOM 662 C C . GLY A 1 84 ? -16.869 13.323 24.915 1.00 96.81 84 GLY A C 1
ATOM 663 O O . GLY A 1 84 ? -15.900 14.055 25.114 1.00 96.81 84 GLY A O 1
ATOM 664 N N . ASP A 1 85 ? -16.756 12.013 24.669 1.00 98.56 85 ASP A N 1
ATOM 665 C CA . ASP A 1 85 ? -15.456 11.366 24.499 1.00 98.56 85 ASP A CA 1
ATOM 666 C C . ASP A 1 85 ? -14.724 11.940 23.279 1.00 98.56 85 ASP A C 1
ATOM 668 O O . ASP A 1 85 ? -15.314 12.472 22.327 1.00 98.56 85 ASP A O 1
ATOM 672 N N . ARG A 1 86 ? -13.400 11.817 23.296 1.00 98.56 86 ARG A N 1
ATOM 673 C CA . ARG A 1 86 ? -12.529 12.182 22.185 1.00 98.56 86 ARG A CA 1
ATOM 674 C C . ARG A 1 86 ? -11.975 10.939 21.514 1.00 98.56 86 ARG A C 1
ATOM 676 O O . ARG A 1 86 ? -11.167 10.211 22.094 1.00 98.56 86 ARG A O 1
ATOM 683 N N . VAL A 1 87 ? -12.343 10.750 20.254 1.00 98.75 87 VAL A N 1
ATOM 684 C CA . VAL A 1 87 ? -11.972 9.588 19.449 1.00 98.75 87 VAL A CA 1
ATOM 685 C C . VAL A 1 87 ? -10.913 9.983 18.426 1.00 98.75 87 VAL A C 1
ATOM 687 O O . VAL A 1 87 ? -11.091 10.911 17.637 1.00 98.75 87 VAL A O 1
ATOM 690 N N . ASN A 1 88 ? -9.801 9.257 18.413 1.00 98.75 88 ASN A N 1
ATOM 691 C CA . ASN A 1 88 ? -8.805 9.385 17.357 1.00 98.75 88 ASN A CA 1
ATOM 692 C C . ASN A 1 88 ? -9.157 8.446 16.195 1.00 98.75 88 ASN A C 1
ATOM 694 O O . ASN A 1 88 ? -9.141 7.226 16.359 1.00 98.75 88 ASN A O 1
ATOM 698 N N . LEU A 1 89 ? -9.423 9.001 15.015 1.00 98.69 89 LEU A N 1
ATOM 699 C CA . LEU A 1 89 ? -9.492 8.246 13.769 1.00 98.69 89 LEU A CA 1
ATOM 700 C C . LEU A 1 89 ? -8.073 8.110 13.214 1.00 98.69 89 LEU A C 1
ATOM 702 O O . LEU A 1 89 ? -7.490 9.085 12.737 1.00 98.69 89 LEU A O 1
ATOM 706 N N . VAL A 1 90 ? -7.489 6.921 13.343 1.00 98.25 90 VAL A N 1
ATOM 707 C CA . VAL A 1 90 ? -6.081 6.696 13.015 1.00 98.25 90 VAL A CA 1
ATOM 708 C C . VAL A 1 90 ? -5.952 6.213 11.573 1.00 98.25 90 VAL A C 1
ATOM 710 O O . VAL A 1 90 ? -6.386 5.109 11.238 1.00 98.25 90 VAL A O 1
ATOM 713 N N . ALA A 1 91 ? -5.329 7.036 10.732 1.00 95.81 91 ALA A N 1
ATOM 714 C CA . ALA A 1 91 ? -5.147 6.813 9.301 1.00 95.81 91 ALA A CA 1
ATOM 715 C C . ALA A 1 91 ? -3.699 6.475 8.938 1.00 95.81 91 ALA A C 1
ATOM 717 O O . ALA A 1 91 ? -2.769 6.742 9.703 1.00 95.81 91 ALA A O 1
ATOM 718 N N . ASN A 1 92 ? -3.507 5.883 7.760 1.00 89.62 92 ASN A N 1
ATOM 719 C CA . ASN A 1 92 ? -2.193 5.557 7.217 1.00 89.62 92 ASN A CA 1
ATOM 720 C C . ASN A 1 92 ? -1.932 6.341 5.911 1.00 89.62 92 ASN A C 1
ATOM 722 O O . ASN A 1 92 ? -2.818 6.345 5.051 1.00 89.62 92 ASN A O 1
ATOM 726 N N . PRO A 1 93 ? -0.732 6.933 5.710 1.00 88.00 93 PRO A N 1
ATOM 727 C CA . PRO A 1 93 ? -0.352 7.621 4.467 1.00 88.00 93 PRO A CA 1
ATOM 728 C C . PRO A 1 93 ? -0.631 6.829 3.188 1.00 88.00 93 PRO A C 1
ATOM 730 O O . PRO A 1 93 ? -0.999 7.391 2.159 1.00 88.00 93 PRO A O 1
ATOM 733 N N . HIS A 1 94 ? -0.471 5.506 3.231 1.00 86.31 94 HIS A N 1
ATOM 734 C CA . HIS A 1 94 ? -0.626 4.656 2.053 1.00 86.31 94 HIS A CA 1
ATOM 735 C C . HIS A 1 94 ? -2.059 4.640 1.513 1.00 86.31 94 HIS A C 1
ATOM 737 O O . HIS A 1 94 ? -2.238 4.456 0.312 1.00 86.31 94 HIS A O 1
ATOM 743 N N . GLY A 1 95 ? -3.068 4.877 2.359 1.00 91.00 95 GLY A N 1
ATOM 744 C CA . GLY A 1 95 ? -4.445 5.011 1.887 1.00 91.00 95 GLY A CA 1
ATOM 745 C C . GLY A 1 95 ? -4.627 6.233 0.988 1.00 91.00 95 GLY A C 1
ATOM 746 O O . GLY A 1 95 ? -5.275 6.142 -0.051 1.00 91.00 95 GLY A O 1
ATOM 747 N N . PHE A 1 96 ? -3.968 7.346 1.318 1.00 91.50 96 PHE A N 1
ATOM 748 C CA . PHE A 1 96 ? -3.951 8.542 0.476 1.00 91.50 96 PHE A CA 1
ATOM 749 C C . PHE A 1 96 ? -3.180 8.308 -0.825 1.00 91.50 96 PHE A C 1
ATOM 751 O O . PHE A 1 96 ? -3.665 8.664 -1.897 1.00 91.50 96 PHE A O 1
ATOM 758 N N . ALA A 1 97 ? -2.020 7.651 -0.745 1.00 86.56 97 ALA A N 1
ATOM 759 C CA . ALA A 1 97 ? -1.193 7.364 -1.915 1.00 86.56 97 ALA A CA 1
ATOM 760 C C . ALA A 1 97 ? -1.884 6.439 -2.932 1.00 86.56 97 ALA A C 1
ATOM 762 O O . ALA A 1 97 ? -1.778 6.665 -4.134 1.00 86.56 97 ALA A O 1
ATOM 763 N N . LEU A 1 98 ? -2.583 5.402 -2.460 1.00 86.50 98 LEU A N 1
ATOM 764 C CA . LEU A 1 98 ? -3.196 4.386 -3.320 1.00 86.50 98 LEU A CA 1
ATOM 765 C C . LEU A 1 98 ? -4.627 4.711 -3.731 1.00 86.50 98 LEU A C 1
ATOM 767 O O . LEU A 1 98 ? -5.052 4.366 -4.832 1.00 86.50 98 LEU A O 1
ATOM 771 N N . SER A 1 99 ? -5.392 5.319 -2.830 1.00 92.06 99 SER A N 1
ATOM 772 C CA . SER A 1 99 ? -6.843 5.445 -2.975 1.00 92.06 99 SER A CA 1
ATOM 773 C C . SER A 1 99 ? -7.332 6.888 -2.898 1.00 92.06 99 SER A C 1
ATOM 775 O O . SER A 1 99 ? -8.522 7.126 -3.077 1.00 92.06 99 SER A O 1
ATOM 777 N N . GLY A 1 100 ? -6.440 7.858 -2.670 1.00 92.81 100 GLY A N 1
ATOM 778 C CA . GLY A 1 100 ? -6.719 9.290 -2.759 1.00 92.81 100 GLY A CA 1
ATOM 779 C C . GLY A 1 100 ? -8.042 9.700 -2.113 1.00 92.81 100 GLY A C 1
ATOM 780 O O . GLY A 1 100 ? -8.281 9.454 -0.928 1.00 92.81 100 GLY A O 1
ATOM 781 N N . MET A 1 101 ? -8.923 10.298 -2.918 1.00 95.94 101 MET A N 1
ATOM 782 C CA . MET A 1 101 ? -10.223 10.786 -2.458 1.00 95.94 101 MET A CA 1
ATOM 783 C C . MET A 1 101 ? -11.171 9.690 -1.955 1.00 95.94 101 MET A C 1
ATOM 785 O O . MET A 1 101 ? -11.978 9.985 -1.079 1.00 95.94 101 MET A O 1
ATOM 789 N N . ALA A 1 102 ? -11.058 8.434 -2.399 1.00 97.56 102 ALA A N 1
ATOM 790 C CA . ALA A 1 102 ? -11.871 7.353 -1.834 1.00 97.56 102 ALA A CA 1
ATOM 791 C C . ALA A 1 102 ? -11.508 7.061 -0.372 1.00 97.56 102 ALA A C 1
ATOM 793 O O . ALA A 1 102 ? -12.392 6.827 0.452 1.00 97.56 102 ALA A O 1
ATOM 794 N N . TYR A 1 103 ? -10.221 7.140 -0.020 1.00 98.06 103 TYR A N 1
ATOM 795 C CA . TYR A 1 103 ? -9.803 7.006 1.375 1.00 98.06 103 TYR A CA 1
ATOM 796 C C . TYR A 1 103 ? -10.274 8.195 2.216 1.00 98.06 103 TYR A C 1
ATOM 798 O O . TYR A 1 103 ? -10.809 7.996 3.304 1.00 98.06 103 TYR A O 1
ATOM 806 N N . VAL A 1 104 ? -10.177 9.419 1.682 1.00 98.38 104 VAL A N 1
ATOM 807 C CA . VAL A 1 104 ? -10.741 10.624 2.320 1.00 98.38 104 VAL A CA 1
ATOM 808 C C . VAL A 1 104 ? -12.246 10.469 2.554 1.00 98.38 104 VAL A C 1
ATOM 810 O O . VAL A 1 104 ? -12.720 10.743 3.653 1.00 98.38 104 VAL A O 1
ATOM 813 N N . ALA A 1 105 ? -12.988 9.983 1.558 1.00 98.62 105 ALA A N 1
ATOM 814 C CA . ALA A 1 105 ? -14.427 9.787 1.647 1.00 98.62 105 ALA A CA 1
ATOM 815 C C . ALA A 1 105 ? -14.806 8.776 2.736 1.00 98.62 105 ALA A C 1
ATOM 817 O O . ALA A 1 105 ? -15.675 9.070 3.553 1.00 98.62 105 ALA A O 1
ATOM 818 N N . MET A 1 106 ? -14.115 7.632 2.807 1.00 98.81 106 MET A N 1
ATOM 819 C CA . MET A 1 106 ? -14.306 6.661 3.888 1.00 98.81 106 MET A CA 1
ATOM 820 C C . MET A 1 106 ? -14.050 7.302 5.261 1.00 98.81 106 MET A C 1
ATOM 822 O O . MET A 1 106 ? -14.865 7.160 6.169 1.00 98.81 106 MET A O 1
ATOM 826 N N . LEU A 1 107 ? -12.947 8.042 5.418 1.00 98.81 107 LEU A N 1
ATOM 827 C CA . LEU A 1 107 ? -12.598 8.696 6.682 1.00 98.81 107 LEU A CA 1
ATOM 828 C C . LEU A 1 107 ? -13.645 9.741 7.112 1.00 98.81 107 LEU A C 1
ATOM 830 O O . LEU A 1 107 ? -14.027 9.768 8.282 1.00 98.81 107 LEU A O 1
ATOM 834 N N . GLU A 1 108 ? -14.134 10.574 6.187 1.00 98.75 108 GLU A N 1
ATOM 835 C CA . GLU A 1 108 ? -15.187 11.568 6.454 1.00 98.75 108 GLU A CA 1
ATOM 836 C C . GLU A 1 108 ? -16.507 10.901 6.877 1.00 98.75 108 GLU A C 1
ATOM 838 O O . GLU A 1 108 ? -17.173 11.377 7.800 1.00 98.75 108 GLU A O 1
ATOM 843 N N . GLU A 1 109 ? -16.899 9.793 6.236 1.00 98.75 109 GLU A N 1
ATOM 844 C CA . GLU A 1 109 ? -18.110 9.065 6.635 1.00 98.75 109 GLU A CA 1
ATOM 845 C C . GLU A 1 109 ? -17.956 8.396 8.003 1.00 98.75 109 GLU A C 1
ATOM 847 O O . GLU A 1 109 ? -18.902 8.428 8.788 1.00 98.75 109 GLU A O 1
ATOM 852 N N . VAL A 1 110 ? -16.779 7.841 8.322 1.00 98.88 110 VAL A N 1
ATOM 853 C CA . VAL A 1 110 ? -16.503 7.292 9.660 1.00 98.88 110 VAL A CA 1
ATOM 854 C C . VAL A 1 110 ? -16.604 8.390 10.718 1.00 98.88 110 VAL A C 1
ATOM 856 O O . VAL A 1 110 ? -17.292 8.192 11.719 1.00 98.88 110 VAL A O 1
ATOM 859 N N . GLN A 1 111 ? -15.979 9.553 10.485 1.00 98.81 111 GLN A N 1
ATOM 860 C CA . GLN A 1 111 ? -16.067 10.705 11.387 1.00 98.81 111 GLN A CA 1
ATOM 861 C C . GLN A 1 111 ? -17.531 11.083 11.631 1.00 98.81 111 GLN A C 1
ATOM 863 O O . GLN A 1 111 ? -18.009 11.033 12.765 1.00 98.81 111 GLN A O 1
ATOM 868 N N . ARG A 1 112 ? -18.271 11.367 10.553 1.00 98.69 112 ARG A N 1
ATOM 869 C CA . ARG A 1 112 ? -19.667 11.805 10.626 1.00 98.69 112 ARG A CA 1
ATOM 870 C C . ARG A 1 112 ? -20.558 10.784 11.324 1.00 98.69 112 ARG A C 1
ATOM 872 O O . ARG A 1 112 ? -21.388 11.166 12.149 1.00 98.69 112 ARG A O 1
ATOM 879 N N . HIS A 1 113 ? -20.423 9.503 10.981 1.00 98.69 113 HIS A N 1
ATOM 880 C CA . HIS A 1 113 ? -21.244 8.441 11.552 1.00 98.69 113 HIS A CA 1
ATOM 881 C C . HIS A 1 113 ? -21.034 8.349 13.064 1.00 98.69 113 HIS A C 1
ATOM 883 O O . HIS A 1 113 ? -22.002 8.414 13.818 1.00 98.69 113 HIS A O 1
ATOM 889 N N . VAL A 1 114 ? -19.778 8.280 13.512 1.00 98.62 114 VAL A N 1
ATOM 890 C CA . VAL A 1 114 ? -19.442 8.132 14.934 1.00 98.62 114 VAL A CA 1
ATOM 891 C C . VAL A 1 114 ? -19.894 9.348 15.737 1.00 98.62 114 VAL A C 1
ATOM 893 O O . VAL A 1 114 ? -20.514 9.180 16.787 1.00 98.62 114 VAL A O 1
ATOM 896 N N . GLU A 1 115 ? -19.671 10.566 15.241 1.00 98.50 115 GLU A N 1
ATOM 897 C CA . GLU A 1 115 ? -20.146 11.789 15.903 1.00 98.50 115 GLU A CA 1
ATOM 898 C C . GLU A 1 115 ? -21.676 11.819 16.012 1.00 98.50 115 GLU A C 1
ATOM 900 O O . GLU A 1 115 ? -22.219 12.175 17.058 1.00 98.50 115 GLU A O 1
ATOM 905 N N . THR A 1 116 ? -22.381 11.377 14.967 1.00 98.25 116 THR A N 1
ATOM 906 C CA . THR A 1 116 ? -23.850 11.349 14.939 1.00 98.25 116 THR A CA 1
ATOM 907 C C . THR A 1 116 ? -24.427 10.337 15.927 1.00 98.25 116 THR A C 1
ATOM 909 O O . THR A 1 116 ? -25.368 10.658 16.651 1.00 98.25 116 THR A O 1
ATOM 912 N N . VAL A 1 117 ? -23.888 9.114 15.962 1.00 98.12 117 VAL A N 1
ATOM 913 C CA . VAL A 1 117 ? -24.466 8.015 16.756 1.00 98.12 117 VAL A CA 1
ATOM 914 C C . VAL A 1 117 ? -24.046 8.046 18.226 1.00 98.12 117 VAL A C 1
ATOM 916 O O . VAL A 1 117 ? -24.795 7.571 19.075 1.00 98.12 117 VAL A O 1
ATOM 919 N N . THR A 1 118 ? -22.887 8.631 18.548 1.00 98.38 118 THR A N 1
ATOM 920 C CA . THR A 1 118 ? -22.342 8.643 19.922 1.00 98.38 118 THR A CA 1
ATOM 921 C C . THR A 1 118 ? -22.352 10.028 20.574 1.00 98.38 118 THR A C 1
ATOM 923 O O . THR A 1 118 ? -22.380 10.139 21.800 1.00 98.38 118 THR A O 1
ATOM 926 N N . GLY A 1 119 ? -22.326 11.108 19.785 1.00 98.25 119 GLY A N 1
ATOM 927 C CA . GLY A 1 119 ? -22.108 12.466 20.289 1.00 98.25 119 GLY A CA 1
ATOM 928 C C . GLY A 1 119 ? -20.685 12.726 20.803 1.00 98.25 119 GLY A C 1
ATOM 929 O O . GLY A 1 119 ? -20.479 13.681 21.557 1.00 98.25 119 GLY A O 1
ATOM 930 N N . ALA A 1 120 ? -19.722 11.867 20.464 1.00 98.38 120 ALA A N 1
ATOM 931 C CA . ALA A 1 120 ? -18.299 12.102 20.683 1.00 98.38 120 ALA A CA 1
ATOM 932 C C . ALA A 1 120 ? -17.731 13.115 19.678 1.00 98.38 120 ALA A C 1
ATOM 934 O O . ALA A 1 120 ? -18.379 13.468 18.697 1.00 98.38 120 ALA A O 1
ATOM 935 N N . SER A 1 121 ? -16.502 13.562 19.927 1.00 98.31 121 SER A N 1
ATOM 936 C CA . SER A 1 121 ? -15.704 14.328 18.964 1.00 98.31 121 SER A CA 1
ATOM 937 C C . SER A 1 121 ? -14.698 13.408 18.284 1.00 98.31 121 SER A C 1
ATOM 939 O O . SER A 1 121 ? -13.980 12.670 18.966 1.00 98.31 121 SER A O 1
ATOM 941 N N . VAL A 1 122 ? -14.625 13.445 16.955 1.00 98.56 122 VAL A N 1
ATOM 942 C CA . VAL A 1 122 ? -13.705 12.598 16.193 1.00 98.56 122 VAL A CA 1
ATOM 943 C C . VAL A 1 122 ? -12.680 13.471 15.481 1.00 98.56 122 VAL A C 1
ATOM 945 O O . VAL A 1 122 ? -13.020 14.459 14.838 1.00 98.56 122 VAL A O 1
ATOM 948 N N . ARG A 1 123 ? -11.405 13.094 15.576 1.00 98.19 123 ARG A N 1
ATOM 949 C CA . ARG A 1 123 ? -10.292 13.832 14.962 1.00 98.19 123 ARG A CA 1
ATOM 950 C C . ARG A 1 123 ? -9.342 12.910 14.216 1.00 98.19 123 ARG A C 1
ATOM 952 O O . ARG A 1 123 ? -9.078 11.792 14.663 1.00 98.19 123 ARG A O 1
ATOM 959 N N . LEU A 1 124 ? -8.798 13.389 13.104 1.00 98.62 124 LEU A N 1
ATOM 960 C CA . LEU A 1 124 ? -7.949 12.604 12.214 1.00 98.62 124 LEU A CA 1
ATOM 961 C C . LEU A 1 124 ? -6.491 12.628 12.683 1.00 98.62 124 LEU A C 1
ATOM 963 O O . LEU A 1 124 ? -5.923 13.689 12.951 1.00 98.62 124 LEU A O 1
ATOM 967 N N . ARG A 1 125 ? -5.864 11.456 12.784 1.00 97.31 125 ARG A N 1
ATOM 968 C CA . ARG A 1 125 ? -4.451 11.301 13.148 1.00 97.31 125 ARG A CA 1
ATOM 969 C C . ARG A 1 125 ? -3.755 10.386 12.150 1.00 97.31 125 ARG A C 1
ATOM 971 O O . ARG A 1 125 ? -4.033 9.191 12.112 1.00 97.31 125 ARG A O 1
ATOM 978 N N . ILE A 1 126 ? -2.864 10.944 11.338 1.00 94.62 126 ILE A N 1
ATOM 979 C CA . ILE A 1 126 ? -2.173 10.214 10.271 1.00 94.62 126 ILE A CA 1
ATOM 980 C C . ILE A 1 126 ? -0.859 9.676 10.830 1.00 94.62 126 ILE A C 1
ATOM 982 O O . ILE A 1 126 ? -0.003 10.439 11.271 1.00 94.62 126 ILE A O 1
ATOM 986 N N . ALA A 1 127 ? -0.713 8.355 10.865 1.00 92.25 127 ALA A N 1
ATOM 987 C CA . ALA A 1 127 ? 0.475 7.699 11.389 1.00 92.25 127 ALA A CA 1
ATOM 988 C C . ALA A 1 127 ? 1.622 7.762 10.374 1.00 92.25 127 ALA A C 1
ATOM 990 O O . ALA A 1 127 ? 1.751 6.898 9.505 1.00 92.25 127 ALA A O 1
ATOM 991 N N . GLU A 1 128 ? 2.460 8.785 10.512 1.00 83.56 128 GLU A N 1
ATOM 992 C CA . GLU A 1 128 ? 3.604 9.009 9.638 1.00 83.56 128 GLU A CA 1
ATOM 993 C C . GLU A 1 128 ? 4.860 8.336 10.175 1.00 83.56 128 GLU A C 1
ATOM 995 O O . GLU A 1 128 ? 5.182 8.391 11.362 1.00 83.56 128 GLU A O 1
ATOM 1000 N N . SER A 1 129 ? 5.609 7.711 9.274 1.00 77.12 129 SER A N 1
ATOM 1001 C CA . SER A 1 129 ? 6.907 7.125 9.598 1.00 77.12 129 SER A CA 1
ATOM 1002 C C . SER A 1 129 ? 8.043 8.144 9.406 1.00 77.12 129 SER A C 1
ATOM 1004 O O . SER A 1 129 ? 7.877 9.341 9.629 1.00 77.12 129 SER A O 1
ATOM 1006 N N . MET A 1 130 ? 9.217 7.690 8.970 1.00 67.25 130 MET A N 1
ATOM 1007 C CA . MET A 1 130 ? 10.302 8.541 8.480 1.00 67.25 130 MET A CA 1
ATOM 1008 C C . MET A 1 130 ? 10.008 9.118 7.081 1.00 67.25 130 MET A C 1
ATOM 1010 O O . MET A 1 130 ? 10.754 9.960 6.600 1.00 67.25 130 MET A O 1
ATOM 1014 N N . GLY A 1 131 ? 8.890 8.714 6.458 1.00 57.28 131 GLY A N 1
ATOM 1015 C CA . GLY A 1 131 ? 8.433 9.179 5.143 1.00 57.28 131 GLY A CA 1
ATOM 1016 C C . GLY A 1 131 ? 8.021 10.654 5.078 1.00 57.28 131 GLY A C 1
ATOM 1017 O O . GLY A 1 131 ? 7.918 11.205 3.986 1.00 57.28 131 GLY A O 1
ATOM 1018 N N . HIS A 1 132 ? 7.872 11.326 6.221 1.00 63.84 132 HIS A N 1
ATOM 1019 C CA . HIS A 1 132 ? 7.526 12.747 6.303 1.00 63.84 132 HIS A CA 1
ATOM 1020 C C . HIS A 1 132 ? 8.595 13.699 5.727 1.00 63.84 132 HIS A C 1
ATOM 1022 O O . HIS A 1 132 ? 8.447 14.892 5.923 1.00 63.84 132 HIS A O 1
ATOM 1028 N N . ILE A 1 133 ? 9.678 13.214 5.091 1.00 66.44 133 ILE A N 1
ATOM 1029 C CA . ILE A 1 133 ? 10.773 14.034 4.529 1.00 66.44 133 ILE A CA 1
ATOM 1030 C C . ILE A 1 133 ? 10.653 14.248 3.012 1.00 66.44 133 ILE A C 1
ATOM 1032 O O . ILE A 1 133 ? 11.083 15.288 2.516 1.00 66.44 133 ILE A O 1
ATOM 1036 N N . GLU A 1 134 ? 10.004 13.358 2.265 1.00 71.62 134 GLU A N 1
ATOM 1037 C CA . GLU A 1 134 ? 9.888 13.498 0.798 1.00 71.62 134 GLU A CA 1
ATOM 1038 C C . GLU A 1 134 ? 8.533 13.061 0.233 1.00 71.62 134 GLU A C 1
ATOM 1040 O O . GLU A 1 134 ? 8.317 13.154 -0.974 1.00 71.62 134 GLU A O 1
ATOM 1045 N N . ASN A 1 135 ? 7.609 12.598 1.077 1.00 75.69 135 ASN A N 1
ATOM 1046 C CA . ASN A 1 135 ? 6.276 12.224 0.624 1.00 75.69 135 ASN A CA 1
ATOM 1047 C C . ASN A 1 135 ? 5.457 13.450 0.164 1.00 75.69 135 ASN A C 1
ATOM 1049 O O . ASN A 1 135 ? 5.732 14.589 0.579 1.00 75.69 135 ASN A O 1
ATOM 1053 N N . PRO A 1 136 ? 4.421 13.223 -0.669 1.00 81.75 136 PRO A N 1
ATOM 1054 C CA . PRO A 1 136 ? 3.393 14.218 -0.935 1.00 81.75 136 PRO A CA 1
ATOM 1055 C C . PRO A 1 136 ? 2.802 14.794 0.351 1.00 81.75 136 PRO A C 1
ATOM 1057 O O . PRO A 1 136 ? 2.623 14.092 1.343 1.00 81.75 136 PRO A O 1
ATOM 1060 N N . ASP A 1 137 ? 2.476 16.080 0.306 1.00 87.50 137 ASP A N 1
ATOM 1061 C CA . ASP A 1 137 ? 1.836 16.803 1.406 1.00 87.50 137 ASP A CA 1
ATOM 1062 C C . ASP A 1 137 ? 0.347 16.431 1.501 1.00 87.50 137 ASP A C 1
ATOM 1064 O O . ASP A 1 137 ? -0.515 17.144 0.984 1.00 87.50 137 ASP A O 1
ATOM 1068 N N . TRP A 1 138 ? 0.029 15.276 2.094 1.00 89.75 138 TRP A N 1
ATOM 1069 C CA . TRP A 1 138 ? -1.339 14.741 2.123 1.00 89.75 138 TRP A CA 1
ATOM 1070 C C . TRP A 1 138 ? -2.330 15.694 2.786 1.00 89.75 138 TRP A C 1
ATOM 1072 O O . TRP A 1 138 ? -3.451 15.853 2.294 1.00 89.75 138 TRP A O 1
ATOM 1082 N N . MET A 1 139 ? -1.898 16.365 3.857 1.00 91.94 139 MET A N 1
ATOM 1083 C CA . MET A 1 139 ? -2.680 17.377 4.566 1.00 91.94 139 MET A CA 1
ATOM 1084 C C . MET A 1 139 ? -3.157 18.482 3.625 1.00 91.94 139 MET A C 1
ATOM 1086 O O . MET A 1 139 ? -4.355 18.778 3.592 1.00 91.94 139 MET A O 1
ATOM 1090 N N . ARG A 1 140 ? -2.253 19.054 2.821 1.00 92.69 140 ARG A N 1
ATOM 1091 C CA . ARG A 1 140 ? -2.590 20.121 1.872 1.00 92.69 140 ARG A CA 1
ATOM 1092 C C . ARG A 1 140 ? -3.262 19.608 0.604 1.00 92.69 140 ARG A C 1
ATOM 1094 O O . ARG A 1 140 ? -4.198 20.240 0.124 1.00 92.69 140 ARG A O 1
ATOM 1101 N N . ILE A 1 141 ? -2.805 18.483 0.056 1.00 92.62 141 ILE A N 1
ATOM 1102 C CA . ILE A 1 141 ? -3.322 17.897 -1.192 1.00 92.62 141 ILE A CA 1
ATOM 1103 C C . ILE A 1 141 ? -4.803 17.549 -1.056 1.00 92.62 141 ILE A C 1
ATOM 1105 O O . ILE A 1 141 ? -5.582 17.806 -1.973 1.00 92.62 141 ILE A O 1
ATOM 1109 N N . PHE A 1 142 ? -5.194 16.994 0.091 1.00 95.19 142 PHE A N 1
ATOM 1110 C CA . PHE A 1 142 ? -6.573 16.589 0.349 1.00 95.19 142 PHE A CA 1
ATOM 1111 C C . PHE A 1 142 ? -7.351 17.572 1.224 1.00 95.19 142 PHE A C 1
ATOM 1113 O O . PHE A 1 142 ? -8.534 17.336 1.475 1.00 95.19 142 PHE A O 1
ATOM 1120 N N . ASP A 1 143 ? -6.732 18.687 1.627 1.00 96.50 143 ASP A N 1
ATOM 1121 C CA . ASP A 1 143 ? -7.363 19.752 2.415 1.00 96.50 143 ASP A CA 1
ATOM 1122 C C . ASP A 1 143 ? -7.975 19.212 3.724 1.00 96.50 143 ASP A C 1
ATOM 1124 O O . ASP A 1 143 ? -9.138 19.440 4.072 1.00 96.50 143 ASP A O 1
ATOM 1128 N N . LEU A 1 144 ? -7.179 18.398 4.425 1.00 96.81 144 LEU A N 1
ATOM 1129 C CA . LEU A 1 144 ? -7.641 17.588 5.554 1.00 96.81 144 LEU A CA 1
ATOM 1130 C C . LEU A 1 144 ? -7.991 18.443 6.777 1.00 96.81 144 LEU A C 1
ATOM 1132 O O . LEU A 1 144 ? -8.924 18.110 7.505 1.00 96.81 144 LEU A O 1
ATOM 1136 N N . GLU A 1 145 ? -7.315 19.574 6.984 1.00 95.38 145 GLU A N 1
ATOM 1137 C CA . GLU A 1 145 ? -7.653 20.499 8.074 1.00 95.38 145 GLU A CA 1
ATOM 1138 C C . GLU A 1 145 ? -9.070 21.053 7.917 1.00 95.38 145 GLU A C 1
ATOM 1140 O O . GLU A 1 145 ? -9.856 21.013 8.863 1.00 95.38 145 GLU A O 1
ATOM 1145 N N . ARG A 1 146 ? -9.448 21.507 6.713 1.00 97.25 146 ARG A N 1
ATOM 1146 C CA . ARG A 1 146 ? -10.800 22.029 6.476 1.00 97.25 146 ARG A CA 1
ATOM 1147 C C . ARG A 1 146 ? -11.859 20.934 6.570 1.00 97.25 146 ARG A C 1
ATOM 1149 O O . ARG A 1 146 ? -12.958 21.200 7.049 1.00 97.25 146 ARG A O 1
ATOM 1156 N N . ARG A 1 147 ? -11.555 19.728 6.082 1.00 97.69 147 ARG A N 1
ATOM 1157 C CA . ARG A 1 147 ? -12.512 18.609 6.033 1.00 97.69 147 ARG A CA 1
ATOM 1158 C C . ARG A 1 147 ? -12.826 18.027 7.404 1.00 97.69 147 ARG A C 1
ATOM 1160 O O . ARG A 1 147 ? -13.986 17.751 7.680 1.00 97.69 147 ARG A O 1
ATOM 1167 N N . PHE A 1 148 ? -11.808 17.865 8.245 1.00 97.88 148 PHE A N 1
ATOM 1168 C CA . PHE A 1 148 ? -11.936 17.179 9.532 1.00 97.88 148 PHE A CA 1
ATOM 1169 C C . PHE A 1 148 ? -11.936 18.136 10.731 1.00 97.88 148 PHE A C 1
ATOM 1171 O O . PHE A 1 148 ? -12.268 17.714 11.838 1.00 97.88 148 PHE A O 1
ATOM 1178 N N . GLY A 1 149 ? -11.551 19.404 10.545 1.00 96.25 149 GLY A N 1
ATOM 1179 C CA . GLY A 1 149 ? -11.408 20.413 11.599 1.00 96.25 149 GLY A CA 1
ATOM 1180 C C . GLY A 1 149 ? -10.165 20.202 12.468 1.00 96.25 149 GLY A C 1
ATOM 1181 O O . GLY A 1 149 ? -9.317 21.083 12.565 1.00 96.25 149 GLY A O 1
ATOM 1182 N N . ASP A 1 150 ? -10.038 19.022 13.079 1.00 96.19 150 ASP A N 1
ATOM 1183 C CA . ASP A 1 150 ? -8.858 18.593 13.836 1.00 96.19 150 ASP A CA 1
ATOM 1184 C C . ASP A 1 150 ? -8.193 17.406 13.117 1.00 96.19 150 ASP A C 1
ATOM 1186 O O . ASP A 1 150 ? -8.537 16.240 13.330 1.00 96.19 150 ASP A O 1
ATOM 1190 N N . ALA A 1 151 ? -7.224 17.708 12.252 1.00 97.19 151 ALA A N 1
ATOM 1191 C CA . ALA A 1 151 ? -6.406 16.732 11.538 1.00 97.19 151 ALA A CA 1
ATOM 1192 C C . ALA A 1 151 ? -4.918 16.996 11.778 1.00 97.19 151 ALA A C 1
ATOM 1194 O O . ALA A 1 151 ? -4.484 18.144 11.817 1.00 97.19 151 ALA A O 1
ATOM 1195 N N . GLN A 1 152 ? -4.131 15.933 11.953 1.00 93.81 152 GLN A N 1
ATOM 1196 C CA . GLN A 1 152 ? -2.699 16.067 12.207 1.00 93.81 152 GLN A CA 1
ATOM 1197 C C . GLN A 1 152 ? -1.906 14.843 11.733 1.00 93.81 152 GLN A C 1
ATOM 1199 O O . GLN A 1 152 ? -2.284 13.703 12.017 1.00 93.81 152 GLN A O 1
ATOM 1204 N N . GLU A 1 153 ? -0.753 15.080 11.110 1.00 91.12 153 GLU A N 1
ATOM 1205 C CA . GLU A 1 153 ? 0.289 14.068 10.909 1.00 91.12 153 GLU A CA 1
ATOM 1206 C C . GLU A 1 153 ? 1.078 13.820 12.201 1.00 91.12 153 GLU A C 1
ATOM 1208 O O . GLU A 1 153 ? 1.465 14.741 12.920 1.00 91.12 153 GLU A O 1
ATOM 1213 N N . CYS A 1 154 ? 1.296 12.550 12.524 1.00 91.88 154 CYS A N 1
ATOM 1214 C CA . CYS A 1 154 ? 1.860 12.094 13.790 1.00 91.88 154 CYS A CA 1
ATOM 1215 C C . CYS A 1 154 ? 3.116 11.252 13.528 1.00 91.88 154 CYS A C 1
ATOM 1217 O O . CYS A 1 154 ? 3.009 10.028 13.405 1.00 91.88 154 CYS A O 1
ATOM 1219 N N . PRO A 1 155 ? 4.305 11.876 13.438 1.00 87.69 155 PRO A N 1
ATOM 1220 C CA . PRO A 1 155 ? 5.535 11.169 13.114 1.00 87.69 155 PRO A CA 1
ATOM 1221 C C . PRO A 1 155 ? 6.041 10.311 14.286 1.00 87.69 155 PRO A C 1
ATOM 1223 O O . PRO A 1 155 ? 5.966 10.702 15.455 1.00 87.69 155 PRO A O 1
ATOM 1226 N N . GLN A 1 156 ? 6.657 9.165 13.979 1.00 87.19 156 GLN A N 1
ATOM 1227 C CA . GLN A 1 156 ? 7.190 8.212 14.979 1.00 87.19 156 GLN A CA 1
ATOM 1228 C C . GLN A 1 156 ? 8.322 8.754 15.871 1.00 87.19 156 GLN A C 1
ATOM 1230 O O . GLN A 1 156 ? 8.660 8.140 16.884 1.00 87.19 156 GLN A O 1
ATOM 1235 N N . ILE A 1 157 ? 8.920 9.888 15.500 1.00 84.69 157 ILE A N 1
ATOM 1236 C CA . ILE A 1 157 ? 9.955 10.580 16.285 1.00 84.69 157 ILE A CA 1
ATOM 1237 C C . ILE A 1 157 ? 9.370 11.454 17.410 1.00 84.69 157 ILE A C 1
ATOM 1239 O O . ILE A 1 157 ? 10.119 12.025 18.202 1.00 84.69 157 ILE A O 1
ATOM 1243 N N . GLY A 1 158 ? 8.039 11.571 17.492 1.00 81.94 158 GLY A N 1
ATOM 1244 C CA . GLY A 1 158 ? 7.339 12.357 18.507 1.00 81.94 158 GLY A CA 1
ATOM 1245 C C . GLY A 1 158 ? 7.397 11.766 19.922 1.00 81.94 158 GLY A C 1
ATOM 1246 O O . GLY A 1 158 ? 8.124 10.817 20.213 1.00 81.94 158 GLY A O 1
ATOM 1247 N N . GLN A 1 159 ? 6.616 12.332 20.847 1.00 91.38 159 GLN A N 1
ATOM 1248 C CA . GLN A 1 159 ? 6.544 11.848 22.233 1.00 91.38 159 GLN A CA 1
ATOM 1249 C C . GLN A 1 159 ? 5.969 10.428 22.323 1.00 91.38 159 GLN A C 1
ATOM 1251 O O . GLN A 1 159 ? 4.997 10.093 21.642 1.00 91.38 159 GLN A O 1
ATOM 1256 N N . GLY A 1 160 ? 6.562 9.616 23.200 1.00 94.19 160 GLY A N 1
ATOM 1257 C CA . GLY A 1 160 ? 6.157 8.235 23.441 1.00 94.19 160 GLY A CA 1
ATOM 1258 C C . GLY A 1 160 ? 5.197 8.075 24.622 1.00 94.19 160 GLY A C 1
ATOM 1259 O O . GLY A 1 160 ? 5.170 8.912 25.525 1.00 94.19 160 GLY A O 1
ATOM 1260 N N . VAL A 1 161 ? 4.442 6.979 24.631 1.00 96.31 161 VAL A N 1
ATOM 1261 C CA . VAL A 1 161 ? 3.799 6.420 25.830 1.00 96.31 161 VAL A CA 1
ATOM 1262 C C . VAL A 1 161 ? 4.351 5.018 26.029 1.00 96.31 161 VAL A C 1
ATOM 1264 O O . VAL A 1 161 ? 4.225 4.189 25.130 1.00 96.31 161 VAL A O 1
ATOM 1267 N N . GLU A 1 162 ? 4.976 4.775 27.176 1.00 97.44 162 GLU A N 1
ATOM 1268 C CA . GLU A 1 162 ? 5.409 3.433 27.562 1.00 97.44 162 GLU A CA 1
ATOM 1269 C C . GLU A 1 162 ? 4.191 2.573 27.911 1.00 97.44 162 GLU A C 1
ATOM 1271 O O . GLU A 1 162 ? 3.263 3.038 28.577 1.00 97.44 162 GLU A O 1
ATOM 1276 N N . ILE A 1 163 ? 4.191 1.332 27.440 1.00 97.88 163 ILE A N 1
ATOM 1277 C CA . ILE A 1 163 ? 3.167 0.331 27.713 1.00 97.88 163 ILE A CA 1
ATOM 1278 C C . ILE A 1 163 ? 3.822 -0.987 28.113 1.00 97.88 163 ILE A C 1
ATOM 1280 O O . ILE A 1 163 ? 4.844 -1.389 27.551 1.00 97.88 163 ILE A O 1
ATOM 1284 N N . ASP A 1 164 ? 3.181 -1.695 29.036 1.00 97.69 164 ASP A N 1
ATOM 1285 C CA . ASP A 1 164 ? 3.549 -3.065 29.364 1.00 97.69 164 ASP A CA 1
ATOM 1286 C C . ASP A 1 164 ? 2.990 -4.025 28.315 1.00 97.69 164 ASP A C 1
ATOM 1288 O O . ASP A 1 164 ? 1.798 -4.011 27.991 1.00 97.69 164 ASP A O 1
ATOM 1292 N N . THR A 1 165 ? 3.855 -4.893 27.795 1.00 97.44 165 THR A N 1
ATOM 1293 C CA . THR A 1 165 ? 3.468 -5.970 26.881 1.00 97.44 165 THR A CA 1
ATOM 1294 C C . THR A 1 165 ? 4.040 -7.300 27.362 1.00 97.44 165 THR A C 1
ATOM 1296 O O . THR A 1 165 ? 5.003 -7.348 28.129 1.00 97.44 165 THR A O 1
ATOM 1299 N N . ARG A 1 166 ? 3.503 -8.412 26.852 1.00 94.44 166 ARG A N 1
ATOM 1300 C CA . ARG A 1 166 ? 4.011 -9.768 27.144 1.00 94.44 166 ARG A CA 1
ATOM 1301 C C . ARG A 1 166 ? 5.467 -10.017 26.725 1.00 94.44 166 ARG A C 1
ATOM 1303 O O . ARG A 1 166 ? 6.043 -11.010 27.151 1.00 94.44 166 ARG A O 1
ATOM 1310 N N . VAL A 1 167 ? 6.049 -9.157 25.884 1.00 93.25 167 VAL A N 1
ATOM 1311 C CA . VAL A 1 167 ? 7.449 -9.254 25.430 1.00 93.25 167 VAL A CA 1
ATOM 1312 C C . VAL A 1 167 ? 8.358 -8.174 26.035 1.00 93.25 167 VAL A C 1
ATOM 1314 O O . VAL A 1 167 ? 9.494 -8.008 25.593 1.00 93.25 167 VAL A O 1
ATOM 1317 N N . GLY A 1 168 ? 7.865 -7.452 27.045 1.00 94.44 168 GLY A N 1
ATOM 1318 C CA . GLY A 1 168 ? 8.559 -6.352 27.715 1.00 94.44 168 GLY A CA 1
ATOM 1319 C C . GLY A 1 168 ? 7.971 -4.972 27.389 1.00 94.44 168 GLY A C 1
ATOM 1320 O O . GLY A 1 168 ? 7.028 -4.873 26.596 1.00 94.44 168 GLY A O 1
ATOM 1321 N N . PRO A 1 169 ? 8.497 -3.902 28.007 1.00 96.50 169 PRO A N 1
ATOM 1322 C CA . PRO A 1 169 ? 8.036 -2.539 27.762 1.00 96.50 169 PRO A CA 1
ATOM 1323 C C . PRO A 1 169 ? 8.207 -2.124 26.297 1.00 96.50 169 PRO A C 1
ATOM 1325 O O . PRO A 1 169 ? 9.233 -2.404 25.675 1.00 96.50 169 PRO A O 1
ATOM 1328 N N . MET A 1 170 ? 7.198 -1.445 25.754 1.00 97.12 170 MET A N 1
ATOM 1329 C CA . MET A 1 170 ? 7.191 -0.891 24.396 1.00 97.12 170 MET A CA 1
ATOM 1330 C C . MET A 1 170 ? 6.682 0.554 24.413 1.00 97.12 170 MET A C 1
ATOM 1332 O O . MET A 1 170 ? 6.036 0.978 25.364 1.00 97.12 170 MET A O 1
ATOM 1336 N N . TYR A 1 171 ? 6.948 1.317 23.354 1.00 96.81 171 TYR A N 1
ATOM 1337 C CA . TYR A 1 171 ? 6.627 2.737 23.252 1.00 96.81 171 TYR A CA 1
ATOM 1338 C C . TYR A 1 171 ? 5.704 3.021 22.066 1.00 96.81 171 TYR A C 1
ATOM 1340 O O . TYR A 1 171 ? 6.066 2.836 20.902 1.00 96.81 171 TYR A O 1
ATOM 1348 N N . LEU A 1 172 ? 4.515 3.540 22.360 1.00 96.38 172 LEU A N 1
ATOM 1349 C CA . LEU A 1 172 ? 3.539 4.013 21.379 1.00 96.38 172 LEU A CA 1
ATOM 1350 C C . LEU A 1 172 ? 3.766 5.480 21.016 1.00 96.38 172 LEU A C 1
ATOM 1352 O O . LEU A 1 172 ? 4.227 6.256 21.851 1.00 96.38 172 LEU A O 1
ATOM 1356 N N . THR A 1 173 ? 3.358 5.904 19.821 1.00 95.56 173 THR A N 1
ATOM 1357 C CA . THR A 1 173 ? 3.310 7.331 19.465 1.00 95.56 173 THR A CA 1
ATOM 1358 C C . THR A 1 173 ? 2.133 7.997 20.177 1.00 95.56 173 THR A C 1
ATOM 1360 O O . THR A 1 173 ? 0.972 7.767 19.835 1.00 95.56 173 THR A O 1
ATOM 1363 N N . ARG A 1 174 ? 2.413 8.862 21.160 1.00 95.50 174 ARG A N 1
ATOM 1364 C CA . ARG A 1 174 ? 1.399 9.464 22.046 1.00 95.50 174 ARG A CA 1
ATOM 1365 C C . ARG A 1 174 ? 0.252 10.125 21.283 1.00 95.50 174 ARG A C 1
ATOM 1367 O O . ARG A 1 174 ? -0.905 9.983 21.664 1.00 95.50 174 ARG A O 1
ATOM 1374 N N . GLN A 1 175 ? 0.560 10.851 20.211 1.00 94.81 175 GLN A N 1
ATOM 1375 C CA . GLN A 1 175 ? -0.427 11.639 19.467 1.00 94.81 175 GLN A CA 1
ATOM 1376 C C . GLN A 1 175 ? -1.526 10.788 18.813 1.00 94.81 175 GLN A C 1
ATOM 1378 O O . GLN A 1 175 ? -2.659 11.257 18.688 1.00 94.81 175 GLN A O 1
ATOM 1383 N N . LEU A 1 176 ? -1.219 9.531 18.483 1.00 96.44 176 LEU A N 1
ATOM 1384 C CA . LEU A 1 176 ? -2.171 8.585 17.902 1.00 96.44 176 LEU A CA 1
ATOM 1385 C C . LEU A 1 176 ? -3.157 8.032 18.933 1.00 96.44 176 LEU A C 1
ATOM 1387 O O . LEU A 1 176 ? -4.273 7.679 18.567 1.00 96.44 176 LEU A O 1
ATOM 1391 N N . PHE A 1 177 ? -2.796 8.034 20.219 1.00 96.31 177 PHE A N 1
ATOM 1392 C CA . PHE A 1 177 ? -3.582 7.405 21.290 1.00 96.31 177 PHE 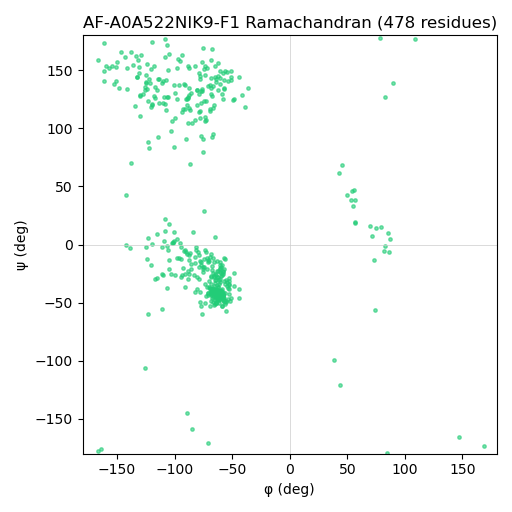A CA 1
ATOM 1393 C C . PHE A 1 177 ? -3.984 8.356 22.423 1.00 96.31 177 PHE A C 1
ATOM 1395 O O . PHE A 1 177 ? -4.585 7.932 23.403 1.00 96.31 177 PHE A O 1
ATOM 1402 N N . GLN A 1 178 ? -3.704 9.657 22.299 1.00 93.38 178 GLN A N 1
ATOM 1403 C CA . GLN A 1 178 ? -4.086 10.683 23.282 1.00 93.38 178 GLN A CA 1
ATOM 1404 C C . GLN A 1 178 ? -5.587 11.055 23.255 1.00 93.38 178 GLN A C 1
ATOM 1406 O O . GLN A 1 178 ? -5.944 12.199 23.543 1.00 93.38 178 GLN A O 1
ATOM 1411 N N . GLY A 1 179 ? -6.463 10.133 22.863 1.00 95.81 179 GLY A N 1
ATOM 1412 C CA . GLY A 1 179 ? -7.920 10.217 23.004 1.00 95.81 179 GLY A CA 1
ATOM 1413 C C . GLY A 1 179 ? -8.420 9.253 24.081 1.00 95.81 179 GLY A C 1
ATOM 1414 O O . GLY A 1 179 ? -7.637 8.483 24.642 1.00 95.81 179 GLY A O 1
ATOM 1415 N N . ASP A 1 180 ? -9.718 9.290 24.352 1.00 98.50 180 ASP A N 1
ATOM 1416 C CA . ASP A 1 180 ? -10.386 8.297 25.199 1.00 98.50 180 ASP A CA 1
ATOM 1417 C C . ASP A 1 180 ? -10.489 6.962 24.451 1.00 98.50 180 ASP A C 1
ATOM 1419 O O . ASP A 1 180 ? -10.249 5.893 25.013 1.00 98.50 180 ASP A O 1
ATOM 1423 N N . HIS A 1 181 ? -10.717 7.049 23.138 1.00 98.69 181 HIS A N 1
ATOM 1424 C CA . HIS A 1 181 ? -10.854 5.914 22.238 1.00 98.69 181 HIS A CA 1
ATOM 1425 C C . HIS A 1 181 ? -10.124 6.133 20.913 1.00 98.69 181 HIS A C 1
ATOM 1427 O O . HIS A 1 181 ? -9.749 7.256 20.559 1.00 98.69 181 HIS A O 1
ATOM 1433 N N . PHE A 1 182 ? -9.931 5.056 20.153 1.00 98.75 182 PHE A N 1
ATOM 1434 C CA . PHE A 1 182 ? -9.456 5.155 18.779 1.00 98.75 182 PHE A CA 1
ATOM 1435 C C . PHE A 1 182 ? -10.125 4.142 17.850 1.00 98.75 182 PHE A C 1
ATOM 1437 O O . PHE A 1 182 ? -10.516 3.045 18.258 1.00 98.75 182 PHE A O 1
ATOM 1444 N N . ILE A 1 183 ? -10.201 4.534 16.581 1.00 98.81 183 ILE A N 1
ATOM 1445 C CA . ILE A 1 183 ? -10.637 3.704 15.463 1.00 98.81 183 ILE A CA 1
ATOM 1446 C C . ILE A 1 183 ? -9.425 3.515 14.560 1.00 98.81 183 ILE A C 1
ATOM 1448 O O . ILE A 1 183 ? -8.820 4.486 14.100 1.00 98.81 183 ILE A O 1
ATOM 1452 N N . HIS A 1 184 ? -9.048 2.262 14.337 1.00 98.12 184 HIS A N 1
ATOM 1453 C CA . HIS A 1 184 ? -7.981 1.909 13.409 1.00 98.12 184 HIS A CA 1
ATOM 1454 C C . HIS A 1 184 ? -8.537 1.919 11.981 1.00 98.12 184 HIS A C 1
ATOM 1456 O O . HIS A 1 184 ? -9.589 1.341 11.728 1.00 98.12 184 HIS A O 1
ATOM 1462 N N . THR A 1 185 ? -7.845 2.547 11.031 1.00 97.69 185 THR A N 1
ATOM 1463 C CA . THR A 1 185 ? -8.185 2.398 9.611 1.00 97.69 185 THR A CA 1
ATOM 1464 C C . THR A 1 185 ? -7.033 1.830 8.799 1.00 97.69 185 THR A C 1
ATOM 1466 O O . THR A 1 185 ? -5.858 2.027 9.129 1.00 97.69 185 THR A O 1
ATOM 1469 N N . HIS A 1 186 ? -7.372 1.116 7.729 1.00 95.19 186 HIS A N 1
ATOM 1470 C CA . HIS A 1 186 ? -6.405 0.456 6.856 1.00 95.19 186 HIS A CA 1
ATOM 1471 C C . HIS A 1 186 ? -6.898 0.451 5.399 1.00 95.19 186 HIS A C 1
ATOM 1473 O O . HIS A 1 186 ? -8.073 0.688 5.128 1.00 95.19 186 HIS A O 1
ATOM 1479 N N . VAL A 1 187 ? -5.998 0.160 4.460 1.00 93.31 187 VAL A N 1
ATOM 1480 C CA . VAL A 1 187 ? -6.332 -0.210 3.074 1.00 93.31 187 VAL A CA 1
ATOM 1481 C C . VAL A 1 187 ? -5.765 -1.588 2.756 1.00 93.31 187 VAL A C 1
ATOM 1483 O O . VAL A 1 187 ? -4.651 -1.897 3.187 1.00 93.31 187 VAL A O 1
ATOM 1486 N N . THR A 1 188 ? -6.481 -2.452 2.048 1.00 90.94 188 THR A N 1
ATOM 1487 C CA . THR A 1 188 ? -5.865 -3.720 1.626 1.00 90.94 188 THR A CA 1
ATOM 1488 C C . THR A 1 188 ? -4.774 -3.417 0.604 1.00 90.94 188 THR A C 1
ATOM 1490 O O . THR A 1 188 ? -4.999 -2.656 -0.324 1.00 90.94 188 THR A O 1
ATOM 1493 N N . GLU A 1 189 ? -3.562 -3.924 0.805 1.00 82.62 189 GLU A N 1
ATOM 1494 C CA . GLU A 1 189 ? -2.431 -3.738 -0.113 1.00 82.62 189 GLU A CA 1
ATOM 1495 C C . GLU A 1 189 ? -1.309 -4.731 0.254 1.00 82.62 189 GLU A C 1
ATOM 1497 O O . GLU A 1 189 ? -1.294 -5.257 1.377 1.00 82.62 189 GLU A O 1
ATOM 1502 N N . MET A 1 190 ? -0.405 -5.018 -0.690 1.00 82.62 190 MET A N 1
ATOM 1503 C CA . MET A 1 190 ? 0.565 -6.128 -0.623 1.00 82.62 190 MET A CA 1
ATOM 1504 C C . MET A 1 190 ? 1.935 -5.805 -0.009 1.00 82.62 190 MET A C 1
ATOM 1506 O O . MET A 1 190 ? 2.756 -6.705 0.177 1.00 82.62 190 MET A O 1
ATOM 1510 N N . ARG A 1 191 ? 2.203 -4.547 0.320 1.00 82.50 191 ARG A N 1
ATOM 1511 C CA . ARG A 1 191 ? 3.486 -4.034 0.805 1.00 82.50 191 ARG A CA 1
ATOM 1512 C C . ARG A 1 191 ? 3.948 -4.745 2.054 1.00 82.50 191 ARG A C 1
ATOM 1514 O O . ARG A 1 191 ? 3.219 -4.857 3.044 1.00 82.50 191 ARG A O 1
ATOM 1521 N N . GLU A 1 192 ? 5.210 -5.131 2.065 1.00 74.56 192 GLU A N 1
ATOM 1522 C CA . GLU A 1 192 ? 5.847 -5.929 3.107 1.00 74.56 192 GLU A CA 1
ATOM 1523 C C . GLU A 1 192 ? 5.150 -7.273 3.363 1.00 74.56 192 GLU A C 1
ATOM 1525 O O . GLU A 1 192 ? 5.405 -7.905 4.391 1.00 74.56 192 GLU A O 1
ATOM 1530 N N . GLY A 1 193 ? 4.328 -7.754 2.420 1.00 77.62 193 GLY A N 1
ATOM 1531 C CA . GLY A 1 193 ? 3.746 -9.092 2.469 1.00 77.62 193 GLY A CA 1
ATOM 1532 C C . GLY A 1 193 ? 4.818 -10.164 2.660 1.00 77.62 193 GLY A C 1
ATOM 1533 O O . GLY A 1 193 ? 4.580 -11.132 3.370 1.00 77.62 193 GLY A O 1
ATOM 1534 N N . TYR A 1 194 ? 6.026 -9.947 2.137 1.00 74.06 194 TYR A N 1
ATOM 1535 C CA . TYR A 1 194 ? 7.188 -10.816 2.325 1.00 74.06 194 TYR A CA 1
ATOM 1536 C C . TYR A 1 194 ? 7.686 -10.882 3.784 1.00 74.06 194 TYR A C 1
ATOM 1538 O O . TYR A 1 194 ? 8.148 -11.934 4.220 1.00 74.06 194 TYR A O 1
ATOM 1546 N N . LEU A 1 195 ? 7.578 -9.802 4.572 1.00 75.38 195 LEU A N 1
ATOM 1547 C CA . LEU A 1 195 ? 8.019 -9.809 5.974 1.00 75.38 195 LEU A CA 1
ATOM 1548 C C . LEU A 1 195 ? 7.103 -10.704 6.803 1.00 75.38 195 LEU A C 1
ATOM 1550 O O . LEU A 1 195 ? 7.557 -11.623 7.473 1.00 75.38 195 LEU A O 1
ATOM 1554 N N . HIS A 1 196 ? 5.800 -10.454 6.725 1.00 77.88 196 HIS A N 1
ATOM 1555 C CA . HIS A 1 196 ? 4.825 -11.104 7.594 1.00 77.88 196 HIS A CA 1
ATOM 1556 C C . HIS A 1 196 ? 4.055 -12.245 6.929 1.00 77.88 196 HIS A C 1
ATOM 1558 O O . HIS A 1 196 ? 3.189 -12.852 7.548 1.00 77.88 196 HIS A O 1
ATOM 1564 N N . ARG A 1 197 ? 4.353 -12.546 5.664 1.00 82.75 197 ARG A N 1
ATOM 1565 C CA . ARG A 1 197 ? 3.758 -13.633 4.876 1.00 82.75 197 ARG A CA 1
ATOM 1566 C C . ARG A 1 197 ? 2.236 -13.572 4.873 1.00 82.75 197 ARG A C 1
ATOM 1568 O O . ARG A 1 197 ? 1.588 -14.603 4.985 1.00 82.75 197 ARG A O 1
ATOM 1575 N N . MET A 1 198 ? 1.656 -12.376 4.807 1.00 85.62 198 MET A N 1
ATOM 1576 C CA . MET A 1 198 ? 0.202 -12.161 4.908 1.00 85.62 198 MET A CA 1
ATOM 1577 C C . MET A 1 198 ? -0.461 -12.700 6.187 1.00 85.62 198 MET A C 1
ATOM 1579 O O . MET A 1 198 ? -1.674 -12.852 6.229 1.00 85.62 198 MET A O 1
ATOM 1583 N N . GLN A 1 199 ? 0.320 -12.945 7.238 1.00 84.94 199 GLN A N 1
ATOM 1584 C CA . GLN A 1 199 ? -0.183 -13.174 8.586 1.00 84.94 199 GLN A CA 1
ATOM 1585 C C . GLN A 1 199 ? -0.239 -11.841 9.340 1.00 84.94 199 GLN A C 1
ATOM 1587 O O . GLN A 1 199 ? 0.694 -11.034 9.234 1.00 84.94 199 GLN A O 1
ATOM 1592 N N . ASP A 1 200 ? -1.320 -11.622 10.090 1.00 89.12 200 ASP A N 1
ATOM 1593 C CA . ASP A 1 200 ? -1.516 -10.470 10.976 1.00 89.12 200 ASP A CA 1
ATOM 1594 C C . ASP A 1 200 ? -1.336 -9.129 10.272 1.00 89.12 200 ASP A C 1
ATOM 1596 O O . ASP A 1 200 ? -0.622 -8.223 10.729 1.00 89.12 200 ASP A O 1
ATOM 1600 N N . ARG A 1 201 ? -1.950 -9.012 9.098 1.00 89.62 201 ARG A N 1
ATOM 1601 C CA . ARG A 1 201 ? -1.784 -7.844 8.244 1.00 89.62 201 ARG A CA 1
ATOM 1602 C C . ARG A 1 201 ? -2.256 -6.578 8.954 1.00 89.62 201 ARG A C 1
ATOM 1604 O O . ARG A 1 201 ? -1.531 -5.585 8.946 1.00 89.62 201 ARG A O 1
ATOM 1611 N N . LEU A 1 202 ? -3.421 -6.622 9.589 1.00 93.62 202 LEU A N 1
ATOM 1612 C CA . LEU A 1 202 ? -4.020 -5.488 10.290 1.00 93.62 202 LEU A CA 1
ATOM 1613 C C . LEU A 1 202 ? -3.373 -5.214 11.654 1.00 93.62 202 LEU A C 1
ATOM 1615 O O . LEU A 1 202 ? -3.514 -4.121 12.195 1.00 93.62 202 LEU A O 1
ATOM 1619 N N . PHE A 1 203 ? -2.601 -6.157 12.199 1.00 93.94 203 PHE A N 1
ATOM 1620 C CA . PHE A 1 203 ? -1.826 -5.921 13.420 1.00 93.94 203 PHE A CA 1
ATOM 1621 C C . PHE A 1 203 ? -0.532 -5.166 13.134 1.00 93.94 203 PHE A C 1
ATOM 1623 O O . PHE A 1 203 ? -0.039 -4.434 13.990 1.00 93.94 203 PHE A O 1
ATOM 1630 N N . LYS A 1 204 ? 0.019 -5.305 11.925 1.00 90.31 204 LYS A N 1
ATOM 1631 C CA . LYS A 1 204 ? 1.302 -4.718 11.527 1.00 90.31 204 LYS A CA 1
ATOM 1632 C C . LYS A 1 204 ? 1.492 -3.257 11.976 1.00 90.31 204 LYS A C 1
ATOM 1634 O O . LYS A 1 204 ? 2.566 -2.966 12.507 1.00 90.31 204 LYS A O 1
ATOM 1639 N N . PRO A 1 205 ? 0.523 -2.325 11.830 1.00 92.38 205 PRO A N 1
ATOM 1640 C CA . PRO A 1 205 ? 0.697 -0.944 12.286 1.00 92.38 205 PRO A CA 1
ATOM 1641 C C . PRO A 1 205 ? 1.087 -0.818 13.765 1.00 92.38 205 PRO A C 1
ATOM 1643 O O . PRO A 1 205 ? 1.882 0.061 14.091 1.00 92.38 205 PRO A O 1
ATOM 1646 N N . PHE A 1 206 ? 0.624 -1.725 14.633 1.00 94.44 206 PHE A N 1
ATOM 1647 C CA . PHE A 1 206 ? 0.919 -1.749 16.071 1.00 94.44 206 PHE A CA 1
ATOM 1648 C C . PHE A 1 206 ? 2.361 -2.147 16.414 1.00 94.44 206 PHE A C 1
ATOM 1650 O O . PHE A 1 206 ? 2.791 -1.913 17.534 1.00 94.44 206 PHE A O 1
ATOM 1657 N N . GLY A 1 207 ? 3.126 -2.714 15.478 1.00 91.38 207 GLY A N 1
ATOM 1658 C CA . GLY A 1 207 ? 4.584 -2.877 15.605 1.00 91.38 207 GLY A CA 1
ATOM 1659 C C . GLY A 1 207 ? 5.382 -1.897 14.738 1.00 91.38 207 GLY A C 1
ATOM 1660 O O . GLY A 1 207 ? 6.610 -1.889 14.777 1.00 91.38 207 GLY A O 1
ATOM 1661 N N . MET A 1 208 ? 4.680 -1.104 13.926 1.00 88.94 208 MET A N 1
ATOM 1662 C CA . MET A 1 208 ? 5.235 -0.276 12.864 1.00 88.94 208 MET A CA 1
ATOM 1663 C C . MET A 1 208 ? 4.793 1.172 13.038 1.00 88.94 208 MET A C 1
ATOM 1665 O O . MET A 1 208 ? 5.310 1.850 13.910 1.00 88.94 208 MET A O 1
ATOM 1669 N N . ALA A 1 209 ? 3.874 1.681 12.214 1.00 89.44 209 ALA A N 1
ATOM 1670 C CA . ALA A 1 209 ? 3.559 3.109 12.132 1.00 89.44 209 ALA A CA 1
ATOM 1671 C C . ALA A 1 209 ? 2.990 3.709 13.433 1.00 89.44 209 ALA A C 1
ATOM 1673 O O . ALA A 1 209 ? 3.098 4.913 13.643 1.00 89.44 209 ALA A O 1
ATOM 1674 N N . TYR A 1 210 ? 2.400 2.894 14.313 1.00 94.19 210 TYR A N 1
ATOM 1675 C CA . TYR A 1 210 ? 1.753 3.378 15.537 1.00 94.19 210 TYR A CA 1
ATOM 1676 C C . TYR A 1 210 ? 2.695 3.506 16.729 1.00 94.19 210 TYR A C 1
ATOM 1678 O O . TYR A 1 210 ? 2.335 4.069 17.766 1.00 94.19 210 TYR A O 1
ATOM 1686 N N . THR A 1 211 ? 3.911 2.998 16.590 1.00 94.19 211 THR A N 1
ATOM 1687 C CA . THR A 1 211 ? 4.885 2.967 17.668 1.00 94.19 211 THR A CA 1
ATOM 1688 C C . THR A 1 211 ? 5.951 4.020 17.468 1.00 94.19 211 THR A C 1
ATOM 1690 O O . THR A 1 211 ? 6.167 4.516 16.361 1.00 94.19 211 THR A O 1
ATOM 1693 N N . ARG A 1 212 ? 6.689 4.318 18.530 1.00 93.44 212 ARG A N 1
ATOM 1694 C CA . ARG A 1 212 ? 7.926 5.076 18.396 1.00 93.44 212 ARG A CA 1
ATOM 1695 C C . ARG A 1 212 ? 8.998 4.280 17.655 1.00 93.44 212 ARG A C 1
ATOM 1697 O O . ARG A 1 212 ? 8.884 3.062 17.464 1.00 93.44 212 ARG A O 1
ATOM 1704 N N . LEU A 1 213 ? 10.064 4.984 17.277 1.00 89.19 213 LEU A N 1
ATOM 1705 C CA . LEU A 1 213 ? 11.219 4.410 16.595 1.00 89.19 213 LEU A CA 1
ATOM 1706 C C . LEU A 1 213 ? 11.863 3.254 17.379 1.00 89.19 213 LEU A C 1
ATOM 1708 O O . LEU A 1 213 ? 12.314 2.299 16.753 1.00 89.19 213 LEU A O 1
ATOM 1712 N N . GLU A 1 214 ? 11.873 3.283 18.715 1.00 90.38 214 GLU A N 1
ATOM 1713 C CA . GLU A 1 214 ? 12.451 2.215 19.543 1.00 90.38 214 GLU A CA 1
ATOM 1714 C C . GLU A 1 214 ? 11.704 0.887 19.369 1.00 90.38 214 GLU A C 1
ATOM 1716 O O . GLU A 1 214 ? 12.312 -0.138 19.061 1.00 90.38 214 GLU A O 1
ATOM 1721 N N . THR A 1 215 ? 10.375 0.902 19.486 1.00 93.69 215 THR A N 1
ATOM 1722 C CA . THR A 1 215 ? 9.552 -0.301 19.296 1.00 93.69 215 THR A CA 1
ATOM 1723 C C . THR A 1 215 ? 9.518 -0.744 17.842 1.00 93.69 215 THR A C 1
ATOM 1725 O O . THR A 1 215 ? 9.606 -1.942 17.579 1.00 93.69 215 THR A O 1
ATOM 1728 N N . ARG A 1 216 ? 9.506 0.192 16.885 1.00 89.69 216 ARG A N 1
ATOM 1729 C CA . ARG A 1 216 ? 9.676 -0.149 15.466 1.00 89.69 216 ARG A CA 1
ATOM 1730 C C . ARG A 1 216 ? 11.019 -0.846 15.221 1.00 89.69 216 ARG A C 1
ATOM 1732 O O . ARG A 1 216 ? 11.100 -1.801 14.451 1.00 89.69 216 ARG A O 1
ATOM 1739 N N . SER A 1 217 ? 12.081 -0.386 15.881 1.00 86.25 217 SER A N 1
ATOM 1740 C CA . SER A 1 217 ? 13.406 -1.006 15.789 1.00 86.25 217 SER A CA 1
ATOM 1741 C C . SER A 1 217 ? 13.417 -2.392 16.429 1.00 86.25 217 SER A C 1
ATOM 1743 O O . SER A 1 217 ? 14.001 -3.315 15.866 1.00 86.25 217 SER A O 1
ATOM 1745 N N . ALA A 1 218 ? 12.713 -2.582 17.548 1.00 88.62 218 ALA A N 1
ATOM 1746 C CA . ALA A 1 218 ? 12.505 -3.906 18.126 1.00 88.62 218 ALA A CA 1
ATOM 1747 C C . ALA A 1 218 ? 11.764 -4.835 17.146 1.00 88.62 218 ALA A C 1
ATOM 1749 O O . ALA A 1 218 ? 12.208 -5.962 16.942 1.00 88.62 218 ALA A O 1
ATOM 1750 N N . TYR A 1 219 ? 10.708 -4.356 16.480 1.00 86.94 219 TYR A N 1
ATOM 1751 C CA . TYR A 1 219 ? 9.975 -5.107 15.455 1.00 86.94 219 TYR A CA 1
ATOM 1752 C C . TYR A 1 219 ? 10.887 -5.537 14.288 1.00 86.94 219 TYR A C 1
ATOM 1754 O O . TYR A 1 219 ? 10.960 -6.724 13.974 1.00 86.94 219 TYR A O 1
ATOM 1762 N N . HIS A 1 220 ? 11.622 -4.604 13.670 1.00 78.31 220 HIS A N 1
ATOM 1763 C CA . HIS A 1 220 ? 12.424 -4.884 12.467 1.00 78.31 220 HIS A CA 1
ATOM 1764 C C . HIS A 1 220 ? 13.780 -5.543 12.720 1.00 78.31 220 HIS A C 1
ATOM 1766 O O . HIS A 1 220 ? 14.205 -6.360 11.908 1.00 78.31 220 HIS A O 1
ATOM 1772 N N . PHE A 1 221 ? 14.483 -5.158 13.784 1.00 76.06 221 PHE A N 1
ATOM 1773 C CA . PHE A 1 221 ? 15.890 -5.521 13.992 1.00 76.06 221 PHE A CA 1
ATOM 1774 C C . PHE A 1 221 ? 16.106 -6.382 15.234 1.00 76.06 221 PHE A C 1
ATOM 1776 O O . PHE A 1 221 ? 17.027 -7.192 15.249 1.00 76.06 221 PHE A O 1
ATOM 1783 N N . GLY A 1 222 ? 15.263 -6.232 16.260 1.00 78.31 222 GLY A N 1
ATOM 1784 C CA . GLY A 1 222 ? 15.320 -7.070 17.459 1.00 78.31 222 GLY A CA 1
ATOM 1785 C C . GLY A 1 222 ? 14.738 -8.461 17.211 1.00 78.31 222 GLY A C 1
ATOM 1786 O O . GLY A 1 222 ? 15.429 -9.467 17.333 1.00 78.31 222 GLY A O 1
ATOM 1787 N N . TYR A 1 223 ? 13.462 -8.506 16.830 1.00 79.19 223 TYR A N 1
ATOM 1788 C CA . TYR A 1 223 ? 12.729 -9.738 16.523 1.00 79.19 223 TYR A CA 1
ATOM 1789 C C . TYR A 1 223 ? 12.881 -10.140 15.050 1.00 79.19 223 TYR A C 1
ATOM 1791 O O . TYR A 1 223 ? 12.916 -11.324 14.705 1.00 79.19 223 TYR A O 1
ATOM 1799 N N . GLY A 1 224 ? 13.055 -9.162 14.162 1.00 70.50 224 GLY A N 1
ATOM 1800 C CA . GLY A 1 224 ? 13.306 -9.433 12.756 1.00 70.50 224 GLY A CA 1
ATOM 1801 C C . GLY A 1 224 ? 12.045 -9.809 11.972 1.00 70.50 224 GLY A C 1
ATOM 1802 O O . GLY A 1 224 ? 10.956 -9.956 12.532 1.00 70.50 224 GLY A O 1
ATOM 1803 N N . PRO A 1 225 ? 12.184 -10.035 10.655 1.00 63.12 225 PRO A N 1
ATOM 1804 C CA . PRO A 1 225 ? 11.063 -10.311 9.755 1.00 63.12 225 PRO A CA 1
ATOM 1805 C C . PRO A 1 225 ? 10.226 -11.531 10.163 1.00 63.12 225 PRO A C 1
ATOM 1807 O O . PRO A 1 225 ? 9.055 -11.604 9.828 1.00 63.12 225 PRO A O 1
ATOM 1810 N N . ARG A 1 226 ? 10.790 -12.500 10.898 1.00 67.12 226 ARG A N 1
ATOM 1811 C CA . ARG A 1 226 ? 10.070 -13.734 11.252 1.00 67.12 226 ARG A CA 1
ATOM 1812 C C . ARG A 1 226 ? 9.157 -13.601 12.459 1.00 67.12 226 ARG A C 1
ATOM 1814 O O . ARG A 1 226 ? 8.095 -14.211 12.463 1.00 67.12 226 ARG A O 1
ATOM 1821 N N . THR A 1 227 ? 9.604 -12.898 13.495 1.00 76.50 227 THR A N 1
ATOM 1822 C CA . THR A 1 227 ? 8.906 -12.844 14.786 1.00 76.50 227 THR A CA 1
ATOM 1823 C C . THR A 1 227 ? 8.485 -11.431 15.157 1.00 76.50 227 THR A C 1
ATOM 1825 O O . THR A 1 227 ? 7.831 -11.263 16.177 1.00 76.50 227 THR A O 1
ATOM 1828 N N . GLY A 1 228 ? 8.761 -10.422 14.321 1.00 80.81 228 GLY A N 1
ATOM 1829 C CA . GLY A 1 228 ? 8.289 -9.052 14.524 1.00 80.81 228 GLY A CA 1
ATOM 1830 C C . GLY A 1 228 ? 6.776 -8.974 14.735 1.00 80.81 228 GLY A C 1
ATOM 1831 O O . GLY A 1 228 ? 6.320 -8.214 15.584 1.00 80.81 228 GLY A O 1
ATOM 1832 N N . GLN A 1 229 ? 5.989 -9.841 14.086 1.00 85.56 229 GLN A N 1
ATOM 1833 C CA . GLN A 1 229 ? 4.538 -9.889 14.308 1.00 85.56 229 GLN A CA 1
ATOM 1834 C C . GLN A 1 229 ? 4.134 -10.224 15.753 1.00 85.56 229 GLN A C 1
ATOM 1836 O O . GLN A 1 229 ? 3.082 -9.785 16.215 1.00 85.56 229 GLN A O 1
ATOM 1841 N N . LEU A 1 230 ? 5.000 -10.894 16.523 1.00 89.81 230 LEU A N 1
ATOM 1842 C CA . LEU A 1 230 ? 4.807 -11.054 17.964 1.00 89.81 230 LEU A CA 1
ATOM 1843 C C . LEU A 1 230 ? 4.768 -9.697 18.679 1.00 89.81 230 LEU A C 1
ATOM 1845 O O . LEU A 1 230 ? 3.950 -9.521 19.576 1.00 89.81 230 LEU A O 1
ATOM 1849 N N . VAL A 1 231 ? 5.618 -8.744 18.281 1.00 93.06 231 VAL A N 1
ATOM 1850 C CA . VAL A 1 231 ? 5.638 -7.381 18.837 1.00 93.06 231 VAL A CA 1
ATOM 1851 C C . VAL A 1 231 ? 4.339 -6.662 18.493 1.00 93.06 231 VAL A C 1
ATOM 1853 O O . VAL A 1 231 ? 3.703 -6.120 19.389 1.00 93.06 231 VAL A O 1
ATOM 1856 N N . ALA A 1 232 ? 3.904 -6.715 17.232 1.00 93.62 232 ALA A N 1
ATOM 1857 C CA . ALA A 1 232 ? 2.651 -6.097 16.799 1.00 93.62 232 ALA A CA 1
ATOM 1858 C C . ALA A 1 232 ? 1.441 -6.625 17.590 1.00 93.62 232 ALA A C 1
ATOM 1860 O O . ALA A 1 232 ? 0.687 -5.839 18.167 1.00 93.62 232 ALA A O 1
ATOM 1861 N N . ARG A 1 233 ? 1.312 -7.953 17.715 1.00 94.56 233 ARG A N 1
ATOM 1862 C CA . ARG A 1 233 ? 0.273 -8.575 18.547 1.00 94.56 233 ARG A CA 1
ATOM 1863 C C . ARG A 1 233 ? 0.435 -8.231 20.027 1.00 94.56 233 ARG A C 1
ATOM 1865 O O . ARG A 1 233 ? -0.547 -8.030 20.723 1.00 94.56 233 ARG A O 1
ATOM 1872 N N . ALA A 1 234 ? 1.653 -8.215 20.570 1.00 96.19 234 ALA A N 1
ATOM 1873 C CA . ALA A 1 234 ? 1.888 -7.900 21.982 1.00 96.19 234 ALA A CA 1
ATOM 1874 C C . ALA A 1 234 ? 1.525 -6.452 22.331 1.00 96.19 234 ALA A C 1
ATOM 1876 O O . ALA A 1 234 ? 1.021 -6.201 23.423 1.00 96.19 234 ALA A O 1
ATOM 1877 N N . VAL A 1 235 ? 1.754 -5.520 21.405 1.00 97.50 235 VAL A N 1
ATOM 1878 C CA . VAL A 1 235 ? 1.318 -4.130 21.540 1.00 97.50 235 VAL A CA 1
ATOM 1879 C C . VAL A 1 235 ? -0.203 -4.038 21.470 1.00 97.50 235 VAL A C 1
ATOM 1881 O O . VAL A 1 235 ? -0.800 -3.413 22.347 1.00 97.50 235 VAL A O 1
ATOM 1884 N N . PHE A 1 236 ? -0.836 -4.674 20.478 1.00 97.62 236 PHE A N 1
ATOM 1885 C CA . PHE A 1 236 ? -2.295 -4.669 20.359 1.00 97.62 236 PHE A CA 1
ATOM 1886 C C . PHE A 1 236 ? -2.973 -5.257 21.603 1.00 97.62 236 PHE A C 1
ATOM 1888 O O . PHE A 1 236 ? -3.875 -4.633 22.153 1.00 97.62 236 PHE A O 1
ATOM 1895 N N . ASP A 1 237 ? -2.486 -6.391 22.107 1.00 97.56 237 ASP A N 1
ATOM 1896 C C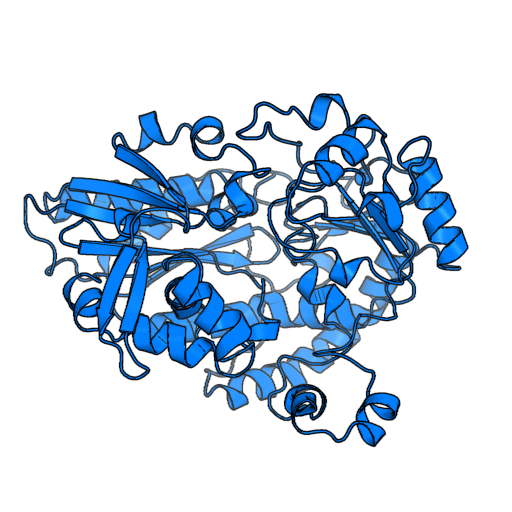A . ASP A 1 237 ? -3.049 -7.084 23.275 1.00 97.56 237 ASP A CA 1
ATOM 1897 C C . ASP A 1 237 ? -2.765 -6.371 24.608 1.00 97.56 237 ASP A C 1
ATOM 1899 O O . ASP A 1 237 ? -3.263 -6.789 25.655 1.00 97.56 237 ASP A O 1
ATOM 1903 N N . SER A 1 238 ? -1.955 -5.307 24.610 1.00 98.12 238 SER A N 1
ATOM 1904 C CA . SER A 1 238 ? -1.681 -4.551 25.831 1.00 98.12 238 SER A CA 1
ATOM 1905 C C . SER A 1 238 ? -2.967 -3.957 26.411 1.00 98.12 238 SER A C 1
ATOM 1907 O O . SER A 1 238 ? -3.831 -3.452 25.688 1.00 98.12 238 SER A O 1
ATOM 1909 N N . THR A 1 239 ? -3.068 -3.932 27.742 1.00 98.00 239 THR A N 1
ATOM 1910 C CA . THR A 1 239 ? -4.208 -3.329 28.452 1.00 98.00 239 THR A CA 1
ATOM 1911 C C . THR A 1 239 ? -4.459 -1.891 27.997 1.00 98.00 239 THR A C 1
ATOM 1913 O O . THR A 1 239 ? -5.606 -1.478 27.839 1.00 98.00 239 THR A O 1
ATOM 1916 N N . TYR A 1 240 ? -3.387 -1.133 27.737 1.00 97.75 240 TYR A N 1
ATOM 1917 C CA . TYR A 1 240 ? -3.478 0.251 27.283 1.00 97.75 240 TYR A CA 1
ATOM 1918 C C . TYR A 1 240 ? -4.235 0.386 25.953 1.00 97.75 240 TYR A C 1
ATOM 1920 O O . TYR A 1 240 ? -5.097 1.263 25.836 1.00 97.75 240 TYR A O 1
ATOM 1928 N N . ILE A 1 241 ? -3.929 -0.476 24.976 1.00 98.06 241 ILE A N 1
ATOM 1929 C CA . ILE A 1 241 ? -4.587 -0.483 23.665 1.00 98.06 241 ILE A CA 1
ATOM 1930 C C . ILE A 1 241 ? -6.000 -1.051 23.775 1.00 98.06 241 ILE A C 1
ATOM 1932 O O . ILE A 1 241 ? -6.945 -0.390 23.345 1.00 98.06 241 ILE A O 1
ATOM 1936 N N . GLN A 1 242 ? -6.173 -2.216 24.404 1.00 97.94 242 GLN A N 1
ATOM 1937 C CA . GLN A 1 242 ? -7.474 -2.889 24.491 1.00 97.94 242 GLN A CA 1
ATOM 1938 C C . GLN A 1 242 ? -8.536 -2.045 25.208 1.00 97.94 242 GLN A C 1
ATOM 1940 O O . GLN A 1 242 ? -9.708 -2.053 24.833 1.00 97.94 242 GLN A O 1
ATOM 1945 N N . GLN A 1 243 ? -8.150 -1.225 26.188 1.00 97.50 243 GLN A N 1
ATOM 1946 C CA . GLN A 1 243 ? -9.077 -0.291 26.836 1.00 97.50 243 GLN A CA 1
ATOM 1947 C C . GLN A 1 243 ? -9.583 0.822 25.906 1.00 97.50 243 GLN A C 1
ATOM 1949 O O . GLN A 1 243 ? -10.675 1.335 26.129 1.00 97.50 243 GLN A O 1
ATOM 1954 N N . ARG A 1 244 ? -8.844 1.172 24.848 1.00 98.25 244 ARG A N 1
ATOM 1955 C CA . ARG A 1 244 ? -9.130 2.330 23.977 1.00 98.25 244 ARG A CA 1
ATOM 1956 C C . ARG A 1 244 ? -9.611 1.948 22.583 1.00 98.25 244 ARG A C 1
ATOM 1958 O O . ARG A 1 244 ? -10.320 2.730 21.960 1.00 98.25 244 ARG A O 1
ATOM 1965 N N . TYR A 1 245 ? -9.240 0.769 22.102 1.00 98.56 245 TYR A N 1
ATOM 1966 C CA . TYR A 1 245 ? -9.643 0.259 20.796 1.00 98.56 245 TYR A CA 1
ATOM 1967 C C . TYR A 1 245 ? -11.163 0.087 20.720 1.00 98.56 245 TYR A C 1
ATOM 1969 O O . TYR A 1 245 ? -11.761 -0.460 21.650 1.00 98.56 245 TYR A O 1
ATOM 1977 N N . VAL A 1 246 ? -11.778 0.567 19.638 1.00 98.56 246 VAL A N 1
ATOM 1978 C CA . VAL A 1 246 ? -13.226 0.437 19.394 1.00 98.56 246 VAL A CA 1
ATOM 1979 C C . VAL A 1 246 ? -13.498 -0.507 18.234 1.00 98.56 246 VAL A C 1
ATOM 1981 O O . VAL A 1 246 ? -14.246 -1.471 18.382 1.00 98.56 246 VAL A O 1
ATOM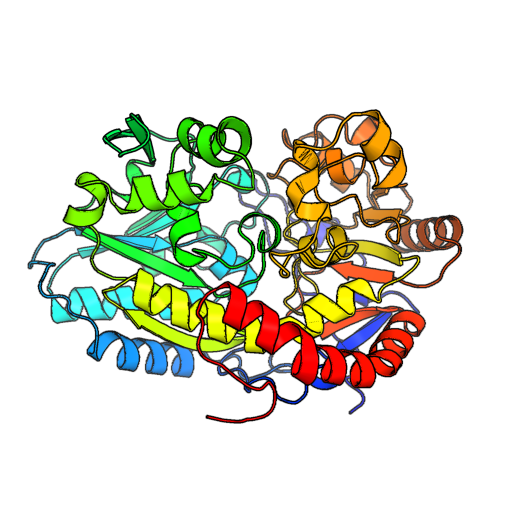 1984 N N . SER A 1 247 ? -12.907 -0.215 17.079 1.00 98.56 247 SER A N 1
ATOM 1985 C CA . SER A 1 247 ? -13.140 -0.956 15.846 1.00 98.56 247 SER A CA 1
ATOM 1986 C C . SER A 1 247 ? -12.032 -0.707 14.830 1.00 98.56 247 SER A C 1
ATOM 1988 O O . SER A 1 247 ? -11.127 0.122 15.016 1.00 98.56 247 SER A O 1
ATOM 1990 N N . THR A 1 248 ? -12.092 -1.455 13.734 1.00 98.62 248 THR A N 1
ATOM 1991 C CA . THR A 1 248 ? -11.272 -1.240 12.547 1.00 98.62 248 THR A CA 1
ATOM 1992 C C . THR A 1 248 ? -12.138 -1.079 11.314 1.00 98.62 248 THR A C 1
ATOM 1994 O O . THR A 1 248 ? -13.108 -1.812 11.161 1.00 98.62 248 THR A O 1
ATOM 1997 N N . VAL A 1 249 ? -11.771 -0.135 10.445 1.00 98.62 249 VAL A N 1
ATOM 1998 C CA . VAL A 1 249 ? -12.429 0.114 9.155 1.00 98.62 249 VAL A CA 1
ATOM 1999 C C . VAL A 1 249 ? -11.394 0.008 8.038 1.00 98.62 249 VAL A C 1
ATOM 2001 O O . VAL A 1 249 ? -10.368 0.691 8.058 1.00 98.62 249 VAL A O 1
ATOM 2004 N N . VAL A 1 250 ? -11.644 -0.862 7.068 1.00 98.12 250 VAL A N 1
ATOM 2005 C CA . VAL A 1 250 ? -10.719 -1.175 5.980 1.00 98.12 250 VAL A CA 1
ATOM 2006 C C . VAL A 1 250 ? -11.343 -0.777 4.653 1.00 98.12 250 VAL A C 1
ATOM 2008 O O . VAL A 1 250 ? -12.435 -1.226 4.311 1.00 98.12 250 VAL A O 1
ATOM 2011 N N . LEU A 1 251 ? -10.618 0.036 3.887 1.00 97.62 251 LEU A N 1
ATOM 2012 C CA . LEU A 1 251 ? -10.912 0.244 2.476 1.00 97.62 251 LEU A CA 1
ATOM 2013 C C . LEU A 1 251 ? -10.379 -0.967 1.706 1.00 97.62 251 LEU A C 1
ATOM 2015 O O . LEU A 1 251 ? -9.161 -1.150 1.590 1.00 97.62 251 LEU A O 1
ATOM 2019 N N . ASN A 1 252 ? -11.283 -1.804 1.213 1.00 95.94 252 ASN A N 1
ATOM 2020 C CA . ASN A 1 252 ? -10.918 -2.974 0.433 1.00 95.94 252 ASN A CA 1
ATOM 2021 C C . ASN A 1 252 ? -10.623 -2.555 -1.004 1.00 95.94 252 ASN A C 1
ATOM 2023 O O . ASN A 1 252 ? -11.378 -1.826 -1.648 1.00 95.94 252 ASN A O 1
ATOM 2027 N N . THR A 1 253 ? -9.512 -3.046 -1.518 1.00 94.50 253 THR A N 1
ATOM 2028 C CA . THR A 1 253 ? -8.957 -2.725 -2.824 1.00 94.50 253 THR A CA 1
ATOM 2029 C C . THR A 1 253 ? -8.572 -4.005 -3.561 1.00 94.50 253 THR A C 1
ATOM 2031 O O . THR A 1 253 ? -8.359 -5.079 -2.988 1.00 94.50 253 THR A O 1
ATOM 2034 N N . SER A 1 254 ? -8.478 -3.858 -4.870 1.00 93.81 254 SER A N 1
ATOM 2035 C CA . SER A 1 254 ? -7.801 -4.763 -5.776 1.00 93.81 254 SER A CA 1
ATOM 2036 C C . SER A 1 254 ? -6.688 -3.982 -6.487 1.00 93.81 254 SER A C 1
ATOM 2038 O O . SER A 1 254 ? -6.604 -2.752 -6.368 1.00 93.81 254 SER A O 1
ATOM 2040 N N . PRO A 1 255 ? -5.848 -4.656 -7.283 1.00 93.00 255 PRO A N 1
ATOM 2041 C CA . PRO A 1 255 ? -4.928 -3.989 -8.202 1.00 93.00 255 PRO A CA 1
ATOM 2042 C C . PRO A 1 255 ? -5.560 -2.889 -9.081 1.00 93.00 255 PRO A C 1
ATOM 2044 O O . PRO A 1 255 ? -4.852 -1.991 -9.535 1.00 93.00 255 PRO A O 1
ATOM 2047 N N . GLU A 1 256 ? -6.874 -2.948 -9.327 1.00 92.12 256 GLU A N 1
ATOM 2048 C CA . GLU A 1 256 ? -7.606 -2.052 -10.232 1.00 92.12 256 GLU A CA 1
ATOM 2049 C C . GLU A 1 256 ? -8.293 -0.869 -9.544 1.00 92.12 256 GLU A C 1
ATOM 2051 O O . GLU A 1 256 ? -8.702 0.075 -10.219 1.00 92.12 256 GLU A O 1
ATOM 2056 N N . GLY A 1 257 ? -8.380 -0.871 -8.214 1.00 93.25 257 GLY A N 1
ATOM 2057 C CA . GLY A 1 257 ? -9.011 0.205 -7.458 1.00 93.25 257 GLY A CA 1
ATOM 2058 C C . GLY A 1 257 ? -9.700 -0.281 -6.191 1.00 93.25 257 GLY A C 1
ATOM 2059 O O . GLY A 1 257 ? -9.489 -1.400 -5.729 1.00 93.25 257 GLY A O 1
ATOM 2060 N N . VAL A 1 258 ? -10.533 0.576 -5.614 1.00 95.94 258 VAL A N 1
ATOM 2061 C CA . VAL A 1 258 ? -11.344 0.265 -4.432 1.00 95.94 258 VAL A CA 1
ATOM 2062 C C . VAL A 1 258 ? -12.516 -0.609 -4.854 1.00 95.94 258 VAL A C 1
ATOM 2064 O O . VAL A 1 258 ? -13.207 -0.284 -5.816 1.00 95.94 258 VAL A O 1
ATOM 2067 N N . ILE A 1 259 ? -12.755 -1.694 -4.122 1.00 96.19 259 ILE A N 1
ATOM 2068 C CA . ILE A 1 259 ? -13.803 -2.679 -4.419 1.00 96.19 259 ILE A CA 1
ATOM 2069 C C . ILE A 1 259 ? -14.897 -2.734 -3.346 1.00 96.19 259 ILE A C 1
ATOM 2071 O O . ILE A 1 259 ? -16.031 -3.050 -3.684 1.00 96.19 259 ILE A O 1
ATOM 2075 N N . ASP A 1 260 ? -14.592 -2.419 -2.080 1.00 97.06 260 ASP A N 1
ATOM 2076 C CA . ASP A 1 260 ? -15.582 -2.396 -0.990 1.00 97.06 260 ASP A CA 1
ATOM 2077 C C . ASP A 1 260 ? -15.035 -1.695 0.275 1.00 97.06 260 ASP A C 1
ATOM 2079 O O . ASP A 1 260 ? -13.895 -1.225 0.302 1.00 97.06 260 ASP A O 1
ATOM 2083 N N . VAL A 1 261 ? -15.834 -1.665 1.344 1.00 97.94 261 VAL A N 1
ATOM 2084 C CA . VAL A 1 261 ? -15.437 -1.300 2.709 1.00 97.94 261 VAL A CA 1
ATOM 2085 C C . VAL A 1 261 ? -15.860 -2.404 3.684 1.00 97.94 261 VAL A C 1
ATOM 2087 O O . VAL A 1 261 ? -17.025 -2.812 3.721 1.00 97.94 261 VAL A O 1
ATOM 2090 N N . ASP A 1 262 ? -14.926 -2.859 4.520 1.00 97.81 262 ASP A N 1
ATOM 2091 C CA . ASP A 1 262 ? -15.193 -3.799 5.616 1.00 97.81 262 ASP A CA 1
ATOM 2092 C C . ASP A 1 262 ? -14.869 -3.156 6.970 1.00 97.81 262 ASP A C 1
ATOM 2094 O O . ASP A 1 262 ? -14.065 -2.229 7.069 1.00 97.81 262 ASP A O 1
ATOM 2098 N N . ALA A 1 263 ? -15.530 -3.611 8.026 1.00 98.31 263 ALA A N 1
ATOM 2099 C CA . ALA A 1 263 ? -15.286 -3.146 9.378 1.00 98.31 263 ALA A CA 1
ATOM 2100 C C . ALA A 1 263 ? -15.677 -4.208 10.399 1.00 98.31 263 ALA A C 1
ATOM 2102 O O . ALA A 1 263 ? -16.539 -5.053 10.151 1.00 98.31 263 ALA A O 1
ATOM 2103 N N . ASP A 1 264 ? -15.038 -4.150 11.560 1.00 98.50 264 ASP A N 1
ATOM 2104 C CA . ASP A 1 264 ? -15.335 -5.047 12.668 1.00 98.50 264 ASP A CA 1
ATOM 2105 C C . ASP A 1 264 ? -14.850 -4.461 13.999 1.00 98.50 264 ASP A C 1
ATOM 2107 O O . ASP A 1 264 ? -13.887 -3.688 14.041 1.00 98.50 264 ASP A O 1
ATOM 2111 N N . ASN A 1 265 ? -15.501 -4.855 15.092 1.00 98.50 265 ASN A N 1
ATOM 2112 C CA . ASN A 1 265 ? -14.984 -4.655 16.446 1.00 98.50 265 ASN A CA 1
ATOM 2113 C C . ASN A 1 265 ? -13.921 -5.701 16.808 1.00 98.50 265 ASN A C 1
ATOM 2115 O O . ASN A 1 265 ? -13.150 -5.485 17.737 1.00 98.50 265 ASN A O 1
ATOM 2119 N N . ASP A 1 266 ? -13.884 -6.832 16.098 1.00 97.94 266 ASP A N 1
ATOM 2120 C CA . ASP A 1 266 ? -12.895 -7.895 16.269 1.00 97.94 266 ASP A CA 1
ATOM 2121 C C . ASP A 1 266 ? -11.826 -7.819 15.166 1.00 97.94 266 ASP A C 1
ATOM 2123 O O . ASP A 1 266 ? -12.066 -8.173 14.005 1.00 97.94 266 ASP A O 1
ATOM 2127 N N . LEU A 1 267 ? -10.628 -7.358 15.545 1.00 97.44 267 LEU A N 1
ATOM 2128 C CA . LEU A 1 267 ? -9.498 -7.209 14.630 1.00 97.44 267 LEU A CA 1
ATOM 2129 C C . LEU A 1 267 ? -9.048 -8.547 14.031 1.00 97.44 267 LEU A C 1
ATOM 2131 O O . LEU A 1 267 ? -8.673 -8.582 12.863 1.00 97.44 267 LEU A O 1
ATOM 2135 N N . GLU A 1 268 ? -9.082 -9.639 14.797 1.00 95.81 268 GLU A N 1
ATOM 2136 C CA . GLU A 1 268 ? -8.635 -10.957 14.334 1.00 95.81 268 GLU A CA 1
ATOM 2137 C C . GLU A 1 268 ? -9.612 -11.521 13.302 1.00 95.81 268 GLU A C 1
ATOM 2139 O O . GLU A 1 268 ? -9.210 -12.003 12.237 1.00 95.81 268 GLU A O 1
ATOM 2144 N N . ARG A 1 269 ? -10.916 -11.397 13.572 1.00 96.19 269 ARG A N 1
ATOM 2145 C CA . ARG A 1 269 ? -11.956 -11.814 12.628 1.00 96.19 269 ARG A CA 1
ATOM 2146 C C . ARG A 1 269 ? -11.888 -11.019 11.325 1.00 96.19 269 ARG A C 1
ATOM 2148 O O . ARG A 1 269 ? -12.070 -11.604 10.255 1.00 96.19 269 ARG A O 1
ATOM 2155 N N . LEU A 1 270 ? -11.630 -9.714 11.403 1.00 97.00 270 LEU A N 1
ATOM 2156 C CA . LEU A 1 270 ? -11.455 -8.857 10.231 1.00 97.00 270 LEU A CA 1
ATOM 2157 C C . LEU A 1 270 ? -10.167 -9.180 9.464 1.00 97.00 270 LEU A C 1
ATOM 2159 O O . LEU A 1 270 ? -10.206 -9.283 8.241 1.00 97.00 270 LEU A O 1
ATOM 2163 N N . ASP A 1 271 ? -9.051 -9.401 10.164 1.00 95.31 271 ASP A N 1
ATOM 2164 C CA . ASP A 1 271 ? -7.757 -9.736 9.555 1.00 95.31 271 ASP A CA 1
ATOM 2165 C C . ASP A 1 271 ? -7.850 -11.007 8.708 1.00 95.31 271 ASP A C 1
ATOM 2167 O O . ASP A 1 271 ? -7.360 -11.033 7.582 1.00 95.31 271 ASP A O 1
ATOM 2171 N N . ARG A 1 272 ? -8.568 -12.031 9.188 1.00 95.25 272 ARG A N 1
ATOM 2172 C CA . ARG A 1 272 ? -8.798 -13.272 8.432 1.00 95.25 272 ARG A CA 1
ATOM 2173 C C . ARG A 1 272 ? -9.586 -13.042 7.139 1.00 95.25 272 ARG A C 1
ATOM 2175 O O . ARG A 1 272 ? -9.241 -13.634 6.113 1.00 95.25 272 ARG A O 1
ATOM 2182 N N . ARG A 1 273 ? -10.620 -12.189 7.159 1.00 94.75 273 ARG A N 1
ATOM 2183 C CA . ARG A 1 273 ? -11.383 -11.830 5.945 1.00 94.75 273 ARG A CA 1
ATOM 2184 C C . ARG A 1 273 ? -10.501 -11.070 4.960 1.00 94.75 273 ARG A C 1
ATOM 2186 O O . ARG A 1 273 ? -10.343 -11.506 3.824 1.00 94.75 273 ARG A O 1
ATOM 2193 N N . VAL A 1 274 ? -9.824 -10.029 5.441 1.00 94.06 274 VAL A N 1
ATOM 2194 C CA . VAL A 1 274 ? -8.904 -9.209 4.646 1.00 94.06 274 VAL A CA 1
ATOM 2195 C C . VAL A 1 274 ? -7.778 -10.043 4.035 1.00 94.06 274 VAL A C 1
ATOM 2197 O O . VAL A 1 274 ? -7.474 -9.893 2.856 1.00 94.06 274 VAL A O 1
ATOM 2200 N N . ALA A 1 275 ? -7.160 -10.947 4.795 1.00 93.44 275 ALA A N 1
ATOM 2201 C CA . ALA A 1 275 ? -6.111 -11.819 4.278 1.00 93.44 275 ALA A CA 1
ATOM 2202 C C . ALA A 1 275 ? -6.639 -12.730 3.160 1.00 93.44 275 ALA A C 1
ATOM 2204 O O . ALA A 1 275 ? -5.978 -12.875 2.131 1.00 93.44 275 ALA A O 1
ATOM 2205 N N . THR A 1 276 ? -7.837 -13.295 3.332 1.00 94.00 276 THR A N 1
ATOM 2206 C CA . THR A 1 276 ? -8.494 -14.141 2.321 1.00 94.00 276 THR A CA 1
ATOM 2207 C C . THR A 1 276 ? -8.749 -13.363 1.027 1.00 94.00 276 THR A C 1
ATOM 2209 O O . THR A 1 276 ? -8.381 -13.832 -0.053 1.00 94.00 276 THR A O 1
ATOM 2212 N N . ASP A 1 277 ? -9.289 -12.148 1.133 1.00 92.38 277 ASP A N 1
ATOM 2213 C CA . ASP A 1 277 ? -9.543 -11.275 -0.018 1.00 92.38 277 ASP A CA 1
ATOM 2214 C C . ASP A 1 277 ? -8.248 -10.858 -0.714 1.00 92.38 277 ASP A C 1
ATOM 2216 O O . ASP A 1 277 ? -8.158 -10.871 -1.942 1.00 92.38 277 ASP A O 1
ATOM 2220 N N . ILE A 1 278 ? -7.203 -10.554 0.056 1.00 92.62 278 ILE A N 1
ATOM 2221 C CA . ILE A 1 278 ? -5.897 -10.217 -0.502 1.00 92.62 278 ILE A CA 1
ATOM 2222 C C . ILE A 1 278 ? -5.326 -11.396 -1.300 1.00 92.62 278 ILE A C 1
ATOM 2224 O O . ILE A 1 278 ? -4.878 -11.204 -2.432 1.00 92.62 278 ILE A O 1
ATOM 2228 N N . PHE A 1 279 ? -5.374 -12.620 -0.765 1.00 93.62 279 PHE A N 1
ATOM 2229 C CA . PHE A 1 279 ? -4.947 -13.800 -1.517 1.00 93.62 279 PHE A CA 1
ATOM 2230 C C . PHE A 1 279 ? -5.736 -13.946 -2.817 1.00 93.62 279 PHE A C 1
ATOM 2232 O O . PHE A 1 279 ? -5.140 -14.130 -3.876 1.00 93.62 279 PHE A O 1
ATOM 2239 N N . ARG A 1 280 ? -7.058 -13.787 -2.770 1.00 92.06 280 ARG A N 1
ATOM 2240 C CA . ARG A 1 280 ? -7.910 -13.880 -3.957 1.00 92.06 280 ARG A CA 1
ATOM 2241 C C . ARG A 1 280 ? -7.583 -12.822 -5.019 1.00 92.06 280 ARG A C 1
ATOM 2243 O O . ARG A 1 280 ? -7.543 -13.135 -6.209 1.00 92.06 280 ARG A O 1
ATOM 2250 N N . ASN A 1 281 ? -7.332 -11.588 -4.591 1.00 93.38 281 ASN A N 1
ATOM 2251 C CA . ASN A 1 281 ? -7.199 -10.438 -5.486 1.00 93.38 281 ASN A CA 1
ATOM 2252 C C . ASN A 1 281 ? -5.767 -10.223 -6.000 1.00 93.38 281 ASN A C 1
ATOM 2254 O O . ASN A 1 281 ? -5.580 -9.606 -7.045 1.00 93.38 281 ASN A O 1
ATOM 2258 N N . TYR A 1 282 ? -4.747 -10.728 -5.302 1.00 94.06 282 TYR A N 1
ATOM 2259 C CA . TYR A 1 282 ? -3.346 -10.426 -5.621 1.00 94.06 282 TYR A CA 1
ATOM 2260 C C . TYR A 1 282 ? -2.490 -11.653 -5.961 1.00 94.06 282 TYR A C 1
ATOM 2262 O O . TYR A 1 282 ? -1.443 -11.490 -6.589 1.00 94.06 282 TYR A O 1
ATOM 2270 N N . ALA A 1 283 ? -2.917 -12.879 -5.623 1.00 93.50 283 ALA A N 1
ATOM 2271 C CA . ALA A 1 283 ? -2.120 -14.102 -5.801 1.00 93.50 283 ALA A CA 1
ATOM 2272 C C . ALA A 1 283 ? -1.535 -14.275 -7.211 1.00 93.50 283 ALA A C 1
ATOM 2274 O O . ALA A 1 283 ? -0.349 -14.578 -7.361 1.00 93.50 283 ALA A O 1
ATOM 2275 N N . THR A 1 284 ? -2.352 -14.060 -8.246 1.00 95.38 284 THR A N 1
ATOM 2276 C CA . THR A 1 284 ? -1.903 -14.226 -9.637 1.00 95.38 284 THR A CA 1
ATOM 2277 C C . THR A 1 284 ? -0.849 -13.195 -10.014 1.00 95.38 284 THR A C 1
ATOM 2279 O O . THR A 1 284 ? 0.176 -13.565 -10.581 1.00 95.38 284 THR A O 1
ATOM 2282 N N . LEU A 1 285 ? -1.048 -11.920 -9.670 1.00 94.75 285 LEU A N 1
ATOM 2283 C CA . LEU A 1 285 ? -0.069 -10.879 -9.987 1.00 94.75 285 LEU A CA 1
ATOM 2284 C C . LEU A 1 285 ? 1.241 -11.074 -9.223 1.00 94.75 285 LEU A C 1
ATOM 2286 O O . LEU A 1 285 ? 2.307 -10.943 -9.818 1.00 94.75 285 LEU A O 1
ATOM 2290 N N . ILE A 1 286 ? 1.176 -11.467 -7.946 1.00 92.50 286 ILE A N 1
ATOM 2291 C CA . ILE A 1 286 ? 2.366 -11.822 -7.158 1.00 92.50 286 ILE A CA 1
ATOM 2292 C C . ILE A 1 286 ? 3.160 -12.910 -7.875 1.00 92.50 286 ILE A C 1
ATOM 2294 O O . ILE A 1 286 ? 4.366 -12.777 -8.074 1.00 92.50 286 ILE A O 1
ATOM 2298 N N . ARG A 1 287 ? 2.481 -13.972 -8.323 1.00 94.06 287 ARG A N 1
ATOM 2299 C CA . ARG A 1 287 ? 3.150 -15.067 -9.019 1.00 94.06 287 ARG A CA 1
ATOM 2300 C C . ARG A 1 287 ? 3.669 -14.654 -10.396 1.00 94.06 287 ARG A C 1
ATOM 2302 O O . ARG A 1 287 ? 4.724 -15.143 -10.800 1.00 94.06 287 ARG A O 1
ATOM 2309 N N . LEU A 1 288 ? 2.979 -13.764 -11.105 1.00 95.88 288 LEU A N 1
ATOM 2310 C CA . LEU A 1 288 ? 3.439 -13.230 -12.389 1.00 95.88 288 LEU A CA 1
ATOM 2311 C C . LEU A 1 288 ? 4.739 -12.435 -12.258 1.00 95.88 288 LEU A C 1
ATOM 2313 O O . LEU A 1 288 ? 5.586 -12.541 -13.140 1.00 95.88 288 LEU A O 1
ATOM 2317 N N . MET A 1 289 ? 4.956 -11.715 -11.153 1.00 94.94 289 MET A N 1
ATOM 2318 C CA . MET A 1 289 ? 6.220 -10.998 -10.935 1.00 94.94 289 MET A CA 1
ATOM 2319 C C . MET A 1 289 ? 7.437 -11.938 -10.909 1.00 94.94 289 MET A C 1
ATOM 2321 O O . MET A 1 289 ? 8.513 -11.566 -11.369 1.00 94.94 289 MET A O 1
ATOM 2325 N N . SER A 1 290 ? 7.272 -13.193 -10.480 1.00 91.50 290 SER A N 1
ATOM 2326 C CA . SER A 1 290 ? 8.336 -14.212 -10.535 1.00 91.50 290 SER A CA 1
ATOM 2327 C C . SER A 1 290 ? 8.661 -14.697 -11.958 1.00 91.50 290 SER A C 1
ATOM 2329 O O . SER A 1 290 ? 9.689 -15.348 -12.166 1.00 91.50 290 SER A O 1
ATOM 2331 N N . GLU A 1 291 ? 7.813 -14.395 -12.945 1.00 95.12 291 GLU A N 1
ATOM 2332 C CA . GLU A 1 291 ? 8.052 -14.678 -14.367 1.00 95.12 291 GLU A CA 1
ATOM 2333 C C . GLU A 1 291 ? 8.778 -13.534 -15.092 1.00 95.12 291 GLU A C 1
ATOM 2335 O O . GLU A 1 291 ? 9.212 -13.727 -16.224 1.00 95.12 291 GLU A O 1
ATOM 2340 N N . VAL A 1 292 ? 8.962 -12.372 -14.456 1.00 96.31 292 VAL A N 1
ATOM 2341 C CA . VAL A 1 292 ? 9.715 -11.249 -15.032 1.00 96.31 292 VAL A CA 1
ATOM 2342 C C . VAL A 1 292 ? 11.212 -11.581 -15.023 1.00 96.31 292 VAL A C 1
ATOM 2344 O O . VAL A 1 292 ? 11.779 -11.906 -13.973 1.00 96.31 292 VAL A O 1
ATOM 2347 N N . LYS A 1 293 ? 11.851 -11.531 -16.200 1.00 94.19 293 LYS A N 1
ATOM 2348 C CA . LYS A 1 293 ? 13.265 -11.885 -16.421 1.00 94.19 293 LYS A CA 1
ATOM 2349 C C . LYS A 1 293 ? 14.030 -10.738 -17.068 1.00 94.19 293 LYS A C 1
ATOM 2351 O O . LYS A 1 293 ? 13.458 -10.018 -17.881 1.00 94.19 293 LYS A O 1
ATOM 2356 N N . ASP A 1 294 ? 15.302 -10.608 -16.692 1.00 96.38 294 ASP A N 1
ATOM 2357 C CA . ASP A 1 294 ? 16.269 -9.662 -17.265 1.00 96.38 294 ASP A CA 1
ATOM 2358 C C . ASP A 1 294 ? 15.674 -8.263 -17.504 1.00 96.38 294 ASP A C 1
ATOM 2360 O O . ASP A 1 294 ? 15.544 -7.813 -18.635 1.00 96.38 294 ASP A O 1
ATOM 2364 N N . VAL A 1 295 ? 15.228 -7.608 -16.433 1.00 98.00 295 VAL A N 1
ATOM 2365 C CA . VAL A 1 295 ? 14.400 -6.402 -16.475 1.00 98.00 295 VAL A CA 1
ATOM 2366 C C . VAL A 1 295 ? 15.154 -5.160 -16.003 1.00 98.00 295 VAL A C 1
ATOM 2368 O O . VAL A 1 295 ? 15.901 -5.192 -15.017 1.00 98.00 295 VAL A O 1
ATOM 2371 N N . THR A 1 296 ? 14.905 -4.045 -16.684 1.00 98.50 296 THR A N 1
ATOM 2372 C CA . THR A 1 296 ? 15.177 -2.694 -16.194 1.00 98.50 296 THR A CA 1
ATOM 2373 C C . THR A 1 296 ? 13.961 -2.173 -15.432 1.00 98.50 296 THR A C 1
ATOM 2375 O O . THR A 1 296 ? 12.850 -2.127 -15.960 1.00 98.50 296 THR A O 1
ATOM 2378 N N . VAL A 1 297 ? 14.172 -1.755 -14.187 1.00 98.12 297 VAL A N 1
ATOM 2379 C CA . VAL A 1 297 ? 13.125 -1.169 -13.342 1.00 98.12 297 VAL A CA 1
ATOM 2380 C C . VAL A 1 297 ? 13.237 0.349 -13.391 1.00 98.12 297 VAL A C 1
ATOM 2382 O O . VAL A 1 297 ? 14.293 0.900 -13.083 1.00 98.12 297 VAL A O 1
ATOM 2385 N N . VAL A 1 298 ? 12.149 1.027 -13.749 1.00 98.44 298 VAL A N 1
ATOM 2386 C CA . VAL A 1 298 ? 12.083 2.491 -13.788 1.00 98.44 298 VAL A CA 1
ATOM 2387 C C . VAL A 1 298 ? 11.220 2.994 -12.636 1.00 98.44 298 VAL A C 1
ATOM 2389 O O . VAL A 1 298 ? 10.040 2.661 -12.560 1.00 98.44 298 VAL A O 1
ATOM 2392 N N . PHE A 1 299 ? 11.783 3.814 -11.754 1.00 97.69 299 PHE A N 1
ATOM 2393 C CA . PHE A 1 299 ? 11.023 4.569 -10.761 1.00 97.69 299 PHE A CA 1
ATOM 2394 C C . PHE A 1 299 ? 10.647 5.930 -11.342 1.00 97.69 299 PHE A C 1
ATOM 2396 O O . PHE A 1 299 ? 11.521 6.734 -11.680 1.00 97.69 299 PHE A O 1
ATOM 2403 N N . ASP A 1 300 ? 9.346 6.171 -11.484 1.00 97.19 300 ASP A N 1
ATOM 2404 C CA . ASP A 1 300 ? 8.806 7.359 -12.145 1.00 97.19 300 ASP A CA 1
ATOM 2405 C C . ASP A 1 300 ? 7.548 7.873 -11.428 1.00 97.19 300 ASP A C 1
ATOM 2407 O O . ASP A 1 300 ? 6.542 8.187 -12.058 1.00 97.19 300 ASP A O 1
ATOM 2411 N N . GLY A 1 301 ? 7.549 7.903 -10.092 1.00 93.69 301 GLY A N 1
ATOM 2412 C CA . GLY A 1 301 ? 6.349 8.192 -9.299 1.00 93.69 301 GLY A CA 1
ATOM 2413 C C . GLY A 1 301 ? 6.629 8.563 -7.844 1.00 93.69 301 GLY A C 1
ATOM 2414 O O . GLY A 1 301 ? 7.769 8.675 -7.423 1.00 93.69 301 GLY A O 1
ATOM 2415 N N . HIS A 1 302 ? 5.574 8.758 -7.050 1.00 88.00 302 HIS A N 1
ATOM 2416 C CA . HIS A 1 302 ? 5.673 9.192 -5.640 1.00 88.00 302 HIS A CA 1
ATOM 2417 C C . HIS A 1 302 ? 5.984 8.086 -4.632 1.00 88.00 302 HIS A C 1
ATOM 2419 O O . HIS A 1 302 ? 6.102 8.344 -3.437 1.00 88.00 302 HIS A O 1
ATOM 2425 N N . GLY A 1 303 ? 6.096 6.843 -5.086 1.00 85.12 303 GLY A N 1
ATOM 2426 C CA . GLY A 1 303 ? 6.485 5.750 -4.209 1.00 85.12 303 GLY A CA 1
ATOM 2427 C C . GLY A 1 303 ? 7.933 5.875 -3.755 1.00 85.12 303 GLY A C 1
ATOM 2428 O O . GLY A 1 303 ? 8.800 6.291 -4.521 1.00 85.12 303 GLY A O 1
ATOM 2429 N N . SER A 1 304 ? 8.204 5.499 -2.508 1.00 82.50 304 SER A N 1
ATOM 2430 C CA . SER A 1 304 ? 9.572 5.385 -2.011 1.00 82.50 304 SER A CA 1
ATOM 2431 C C . SER A 1 304 ? 10.115 3.996 -2.296 1.00 82.50 304 SER A C 1
ATOM 2433 O O . SER A 1 304 ? 9.749 3.038 -1.621 1.00 82.50 304 SER A O 1
ATOM 2435 N N . THR A 1 305 ? 10.989 3.880 -3.302 1.00 84.00 305 THR A N 1
ATOM 2436 C CA . THR A 1 305 ? 11.684 2.640 -3.706 1.00 84.00 305 THR A CA 1
ATOM 2437 C C . THR A 1 305 ? 10.821 1.379 -3.624 1.00 84.00 305 THR A C 1
ATOM 2439 O O . THR A 1 305 ? 10.001 1.134 -4.505 1.00 84.00 305 THR A O 1
ATOM 2442 N N . ILE A 1 306 ? 10.971 0.606 -2.547 1.00 84.94 306 ILE A N 1
ATOM 2443 C CA . ILE A 1 306 ? 10.295 -0.657 -2.250 1.00 84.94 306 ILE A CA 1
ATOM 2444 C C . ILE A 1 306 ? 8.763 -0.529 -2.151 1.00 84.94 306 ILE A C 1
ATOM 2446 O O . ILE A 1 306 ? 8.044 -1.505 -2.350 1.00 84.94 306 ILE A O 1
ATOM 2450 N N . TYR A 1 307 ? 8.258 0.685 -1.922 1.00 86.94 307 TYR A N 1
ATOM 2451 C CA . TYR A 1 307 ? 6.838 1.045 -1.854 1.00 86.94 307 TYR A CA 1
ATOM 2452 C C . TYR A 1 307 ? 6.344 1.793 -3.095 1.00 86.94 307 TYR A C 1
ATOM 2454 O O . TYR A 1 307 ? 5.308 2.456 -3.047 1.00 86.94 307 TYR A O 1
ATOM 2462 N N . SER A 1 308 ? 7.081 1.718 -4.201 1.00 91.56 308 SER A N 1
ATOM 2463 C CA . SER A 1 308 ? 6.600 2.185 -5.502 1.00 91.56 308 SER A CA 1
ATOM 2464 C C . SER A 1 308 ? 5.655 1.167 -6.108 1.00 91.56 308 SER A C 1
ATOM 2466 O O . SER A 1 308 ? 5.878 -0.027 -5.949 1.00 91.56 308 SER A O 1
ATOM 2468 N N . TYR A 1 309 ? 4.605 1.629 -6.788 1.00 92.56 309 TYR A N 1
ATOM 2469 C CA . TYR A 1 309 ? 3.548 0.765 -7.318 1.00 92.56 309 TYR A CA 1
ATOM 2470 C C . TYR A 1 309 ? 3.531 0.754 -8.846 1.00 92.56 309 TYR A C 1
ATOM 2472 O O . TYR A 1 309 ? 3.741 1.786 -9.479 1.00 92.56 309 TYR A O 1
ATOM 2480 N N . ALA A 1 310 ? 3.244 -0.415 -9.412 1.00 93.12 310 ALA A N 1
ATOM 2481 C CA . ALA A 1 310 ? 2.950 -0.630 -10.824 1.00 93.12 310 ALA A CA 1
ATOM 2482 C C . ALA A 1 310 ? 1.720 -1.540 -10.914 1.00 93.12 310 ALA A C 1
ATOM 2484 O O . ALA A 1 310 ? 1.736 -2.646 -10.374 1.00 93.12 310 ALA A O 1
ATOM 2485 N N . GLY A 1 311 ? 0.626 -1.075 -11.522 1.00 90.19 311 GLY A N 1
ATOM 2486 C CA . GLY A 1 311 ? -0.612 -1.856 -11.615 1.00 90.19 311 GLY A CA 1
ATOM 2487 C C . GLY A 1 311 ? -1.160 -2.298 -10.257 1.00 90.19 311 GLY A C 1
ATOM 2488 O O . GLY A 1 311 ? -1.591 -3.436 -10.107 1.00 90.19 311 GLY A O 1
ATOM 2489 N N . GLY A 1 312 ? -1.062 -1.433 -9.241 1.00 88.69 312 GLY A N 1
ATOM 2490 C CA . GLY A 1 312 ? -1.496 -1.736 -7.872 1.00 88.69 312 GLY A CA 1
ATOM 2491 C C . GLY A 1 312 ? -0.614 -2.737 -7.107 1.00 88.69 312 GLY A C 1
ATOM 2492 O O . GLY A 1 312 ? -0.969 -3.124 -5.993 1.00 88.69 312 GLY A O 1
ATOM 2493 N N . ILE A 1 313 ? 0.539 -3.133 -7.659 1.00 91.19 313 ILE A N 1
ATOM 2494 C CA . ILE A 1 313 ? 1.517 -4.025 -7.020 1.00 91.19 313 ILE A CA 1
ATOM 2495 C C . ILE A 1 313 ? 2.757 -3.237 -6.580 1.00 91.19 313 ILE A C 1
ATOM 2497 O O . ILE A 1 313 ? 3.348 -2.543 -7.412 1.00 91.19 313 ILE A O 1
ATOM 2501 N N . PRO A 1 314 ? 3.180 -3.337 -5.306 1.00 92.12 314 PRO A N 1
ATOM 2502 C CA . PRO A 1 314 ? 4.392 -2.683 -4.836 1.00 92.12 314 PRO A CA 1
ATOM 2503 C C . PRO A 1 314 ? 5.669 -3.372 -5.345 1.00 92.12 314 PRO A C 1
ATOM 2505 O O . PRO A 1 314 ? 5.686 -4.569 -5.637 1.00 92.12 314 PRO A O 1
ATOM 2508 N N . PHE A 1 315 ? 6.758 -2.609 -5.452 1.00 93.50 315 PHE A N 1
ATOM 2509 C CA . PHE A 1 315 ? 8.044 -3.077 -5.972 1.00 93.50 315 PHE A CA 1
ATOM 2510 C C . PHE A 1 315 ? 8.656 -4.211 -5.140 1.00 93.50 315 PHE A C 1
ATOM 2512 O O . PHE A 1 315 ? 9.301 -5.086 -5.718 1.00 93.50 315 PHE A O 1
ATOM 2519 N N . ASP A 1 316 ? 8.413 -4.277 -3.823 1.00 88.69 316 ASP A N 1
ATOM 2520 C CA . ASP A 1 316 ? 8.835 -5.436 -3.014 1.00 88.69 316 ASP A CA 1
ATOM 2521 C C . ASP A 1 316 ? 8.367 -6.778 -3.572 1.00 88.69 316 ASP A C 1
ATOM 2523 O O . ASP A 1 316 ? 9.108 -7.756 -3.485 1.00 88.69 316 ASP A O 1
ATOM 2527 N N . VAL A 1 317 ? 7.181 -6.843 -4.173 1.00 90.88 317 VAL A N 1
ATOM 2528 C CA . VAL A 1 317 ? 6.675 -8.084 -4.760 1.00 90.88 317 VAL A CA 1
ATOM 2529 C C . VAL A 1 317 ? 7.593 -8.565 -5.882 1.00 90.88 317 VAL A C 1
ATOM 2531 O O . VAL A 1 317 ? 7.899 -9.755 -5.924 1.00 90.88 317 VAL A O 1
ATOM 2534 N N . LEU A 1 318 ? 8.082 -7.663 -6.742 1.00 93.19 318 LEU A N 1
ATOM 2535 C CA . LEU A 1 318 ? 9.066 -7.995 -7.777 1.00 93.19 318 LEU A CA 1
ATOM 2536 C C . LEU A 1 318 ? 10.451 -8.248 -7.178 1.00 93.19 318 LEU A C 1
ATOM 2538 O O . LEU A 1 318 ? 11.115 -9.214 -7.552 1.00 93.19 318 LEU A O 1
ATOM 2542 N N . TYR A 1 319 ? 10.890 -7.409 -6.244 1.00 88.81 319 TYR A N 1
ATOM 2543 C CA . TYR A 1 319 ? 12.216 -7.512 -5.638 1.00 88.81 319 TYR A CA 1
ATOM 2544 C C . TYR A 1 319 ? 12.426 -8.837 -4.889 1.00 88.81 319 TYR A C 1
ATOM 2546 O O . TYR A 1 319 ? 13.518 -9.398 -4.932 1.00 88.81 319 TYR A O 1
ATOM 2554 N N . TYR A 1 320 ? 11.376 -9.384 -4.272 1.00 84.38 320 TYR A N 1
ATOM 2555 C CA . TYR A 1 320 ? 11.410 -10.674 -3.573 1.00 84.38 320 TYR A CA 1
ATOM 2556 C C . TYR A 1 320 ? 10.830 -11.837 -4.391 1.00 84.38 320 TYR A C 1
ATOM 2558 O O . TYR A 1 320 ? 10.654 -12.937 -3.867 1.00 84.38 320 TYR A O 1
ATOM 2566 N N . ALA A 1 321 ? 10.569 -11.640 -5.687 1.00 86.88 321 ALA A N 1
ATOM 2567 C CA . ALA A 1 321 ? 9.914 -12.633 -6.540 1.00 86.88 321 ALA A CA 1
ATOM 2568 C C . ALA A 1 321 ? 10.754 -13.897 -6.818 1.00 86.88 321 ALA A C 1
ATOM 2570 O O . ALA A 1 321 ? 10.245 -14.858 -7.398 1.00 86.88 321 ALA A O 1
ATOM 2571 N N . ASN A 1 322 ? 12.027 -13.919 -6.415 1.00 78.56 322 ASN A N 1
ATOM 2572 C CA . ASN A 1 322 ? 12.914 -15.077 -6.551 1.00 78.56 322 ASN A CA 1
ATOM 2573 C C . ASN A 1 322 ? 12.556 -16.249 -5.623 1.00 78.56 322 ASN A C 1
ATOM 2575 O O . ASN A 1 322 ? 13.042 -17.361 -5.827 1.00 78.56 322 ASN A O 1
ATOM 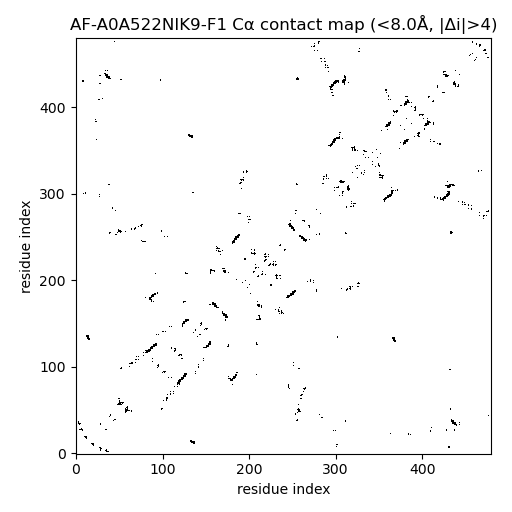2579 N N . ALA A 1 323 ? 11.707 -16.021 -4.622 1.00 78.50 323 ALA A N 1
ATOM 2580 C CA . ALA A 1 323 ? 11.199 -17.059 -3.742 1.00 78.50 323 ALA A CA 1
ATOM 2581 C C . ALA A 1 323 ? 9.676 -16.964 -3.627 1.00 78.50 323 ALA A C 1
ATOM 2583 O O . ALA A 1 323 ? 9.105 -15.875 -3.622 1.00 78.50 323 ALA A O 1
ATOM 2584 N N . ASP A 1 324 ? 9.019 -18.112 -3.460 1.00 84.81 324 ASP A N 1
ATOM 2585 C CA . ASP A 1 324 ? 7.641 -18.133 -2.977 1.00 84.81 324 ASP A CA 1
ATOM 2586 C C . ASP A 1 324 ? 7.655 -17.841 -1.474 1.00 84.81 324 ASP A C 1
ATOM 2588 O O . ASP A 1 324 ? 7.846 -18.736 -0.650 1.00 84.81 324 ASP A O 1
ATOM 2592 N N . TRP A 1 325 ? 7.540 -16.563 -1.126 1.00 82.62 325 TRP A N 1
ATOM 2593 C CA . TRP A 1 325 ? 7.545 -16.099 0.258 1.00 82.62 325 TRP A CA 1
ATOM 2594 C C . TRP A 1 325 ? 6.197 -16.271 0.972 1.00 82.62 325 TRP A C 1
ATOM 2596 O O . TRP A 1 325 ? 6.107 -16.053 2.184 1.00 82.62 325 TRP A O 1
ATOM 2606 N N . LEU A 1 326 ? 5.157 -16.678 0.239 1.00 87.75 326 LEU A N 1
ATOM 2607 C CA . LEU A 1 326 ? 3.845 -17.023 0.780 1.00 87.75 326 LEU A CA 1
ATOM 2608 C C . LEU A 1 326 ? 3.773 -18.496 1.201 1.00 87.75 326 LEU A C 1
ATOM 2610 O O . LEU A 1 326 ? 3.000 -18.821 2.105 1.00 87.75 326 LEU A O 1
ATOM 2614 N N . ASP A 1 327 ? 4.586 -19.369 0.608 1.00 88.75 327 ASP A N 1
ATOM 2615 C CA . ASP A 1 327 ? 4.718 -20.763 1.026 1.00 88.75 327 ASP A CA 1
ATOM 2616 C C . ASP A 1 327 ? 5.509 -20.883 2.337 1.00 88.75 327 ASP A C 1
ATOM 2618 O O . ASP A 1 327 ? 6.733 -20.761 2.354 1.00 88.75 327 ASP A O 1
ATOM 2622 N N . LEU A 1 328 ? 4.815 -21.176 3.441 1.00 85.75 328 LEU A N 1
ATOM 2623 C CA . LEU A 1 328 ? 5.429 -21.315 4.766 1.00 85.75 328 LEU A CA 1
ATOM 2624 C C . LEU A 1 328 ? 6.393 -22.509 4.888 1.00 85.75 328 LEU A C 1
ATOM 2626 O O . LEU A 1 328 ? 7.199 -22.516 5.816 1.00 85.75 328 LEU A O 1
ATOM 2630 N N . ASP A 1 329 ? 6.365 -23.465 3.954 1.00 84.12 329 ASP A N 1
ATOM 2631 C CA . ASP A 1 329 ? 7.290 -24.605 3.926 1.00 84.12 329 ASP A CA 1
ATOM 2632 C C . ASP A 1 329 ? 8.596 -24.282 3.184 1.00 84.12 329 ASP A C 1
ATOM 2634 O O . ASP A 1 329 ? 9.515 -25.103 3.165 1.00 84.12 329 ASP A O 1
ATOM 2638 N N . ASN A 1 330 ? 8.697 -23.115 2.535 1.00 77.62 330 ASN A N 1
ATOM 2639 C CA . ASN A 1 330 ? 9.822 -22.799 1.664 1.00 77.62 330 ASN A CA 1
ATOM 2640 C C . ASN A 1 330 ? 11.141 -22.677 2.463 1.00 77.62 330 ASN A C 1
ATOM 2642 O O . ASN A 1 330 ? 11.292 -21.750 3.266 1.00 77.62 330 ASN A O 1
ATOM 2646 N N . PRO A 1 331 ? 12.152 -23.536 2.205 1.00 63.47 331 PRO A N 1
ATOM 2647 C CA . PRO A 1 331 ? 13.443 -23.519 2.896 1.00 63.47 331 PRO A CA 1
ATOM 2648 C C . PRO A 1 331 ? 14.178 -22.171 2.848 1.00 63.47 331 PRO A C 1
ATOM 2650 O O . PRO A 1 331 ? 14.876 -21.821 3.804 1.00 63.47 331 PRO A O 1
ATOM 2653 N N . ALA A 1 332 ? 13.991 -21.380 1.781 1.00 60.59 332 ALA A N 1
ATOM 2654 C CA . ALA A 1 332 ? 14.571 -20.039 1.650 1.00 60.59 332 ALA A CA 1
ATOM 2655 C C . ALA A 1 332 ? 14.140 -19.102 2.797 1.00 60.59 332 ALA A C 1
ATOM 2657 O O . ALA A 1 332 ? 14.864 -18.176 3.169 1.00 60.59 332 ALA A O 1
ATOM 2658 N N . LEU A 1 333 ? 13.003 -19.390 3.438 1.00 59.34 333 LEU A N 1
ATOM 2659 C CA . LEU A 1 333 ? 12.502 -18.665 4.602 1.00 59.34 333 LEU A CA 1
ATOM 2660 C C . LEU A 1 333 ? 13.265 -18.984 5.895 1.00 59.34 333 LEU A C 1
ATOM 2662 O O . LEU A 1 333 ? 13.231 -18.174 6.828 1.00 59.34 333 LEU A O 1
ATOM 2666 N N . TYR A 1 334 ? 13.985 -20.111 5.955 1.00 53.56 334 TYR A N 1
ATOM 2667 C CA . TYR A 1 334 ? 14.731 -20.599 7.124 1.00 53.56 334 TYR A CA 1
ATOM 2668 C C . TYR A 1 334 ? 16.217 -20.206 7.109 1.00 53.56 334 TYR A C 1
ATOM 2670 O O . TYR A 1 334 ? 16.937 -20.493 8.066 1.00 53.56 334 TYR A O 1
ATOM 2678 N N . ALA A 1 335 ? 16.674 -19.465 6.092 1.00 49.00 335 ALA A N 1
ATOM 2679 C CA . ALA A 1 335 ? 18.087 -19.172 5.813 1.00 49.00 335 ALA A CA 1
ATOM 2680 C C . ALA A 1 335 ? 18.905 -18.498 6.939 1.00 49.00 335 ALA A C 1
ATOM 2682 O O . ALA A 1 335 ? 20.130 -18.500 6.897 1.00 49.00 335 ALA A O 1
ATOM 2683 N N . ALA A 1 336 ? 18.258 -17.990 7.992 1.00 41.47 336 ALA A N 1
ATOM 2684 C CA . ALA A 1 336 ? 18.965 -17.457 9.170 1.00 41.47 336 ALA A CA 1
ATOM 2685 C C . ALA A 1 336 ? 19.552 -18.563 10.071 1.00 41.47 336 ALA A C 1
ATOM 2687 O O . ALA A 1 336 ? 20.346 -18.269 10.954 1.00 41.47 336 ALA A O 1
ATOM 2688 N N . LEU A 1 337 ? 19.156 -19.822 9.851 1.00 38.97 337 LEU A N 1
ATOM 2689 C CA . LEU A 1 337 ? 19.699 -21.010 10.518 1.00 38.97 337 LEU A CA 1
ATOM 2690 C C . LEU A 1 337 ? 20.698 -21.769 9.632 1.00 38.97 337 LEU A C 1
ATOM 2692 O O . LEU A 1 337 ? 21.180 -22.830 10.023 1.00 38.97 337 LEU A O 1
ATOM 2696 N N . LEU A 1 338 ? 20.991 -21.261 8.430 1.00 43.72 338 LEU A N 1
ATOM 2697 C CA . LEU A 1 338 ? 21.869 -21.949 7.500 1.00 43.72 338 LEU A CA 1
ATOM 2698 C C . LEU A 1 338 ? 23.331 -21.547 7.743 1.00 43.72 338 LEU A C 1
ATOM 2700 O O . LEU A 1 338 ? 23.645 -20.350 7.744 1.00 43.72 338 LEU A O 1
ATOM 2704 N N . PRO A 1 339 ? 24.234 -22.528 7.930 1.00 45.16 339 PRO A N 1
ATOM 2705 C CA . PRO A 1 339 ? 25.667 -22.279 8.021 1.00 45.16 339 PRO A CA 1
ATOM 2706 C C . PRO A 1 339 ? 26.167 -21.437 6.841 1.00 45.16 339 PRO A C 1
ATOM 2708 O O . PRO A 1 339 ? 25.647 -21.550 5.731 1.00 45.16 339 PRO A O 1
ATOM 2711 N N . GLU A 1 340 ? 27.209 -20.631 7.061 1.00 48.00 340 GLU A N 1
ATOM 2712 C CA . GLU A 1 340 ? 27.876 -19.795 6.043 1.00 48.00 340 GLU A CA 1
ATOM 2713 C C . GLU A 1 340 ? 28.121 -20.553 4.720 1.00 48.00 340 GLU A C 1
ATOM 2715 O O . GLU A 1 340 ? 27.915 -20.017 3.633 1.00 48.00 340 GLU A O 1
ATOM 2720 N N . SER A 1 341 ? 28.478 -21.838 4.823 1.00 48.62 341 SER A N 1
ATOM 2721 C CA . SER A 1 341 ? 28.740 -22.752 3.706 1.00 48.62 341 SER A CA 1
ATOM 2722 C C . SER A 1 341 ? 27.522 -23.047 2.822 1.00 48.62 341 SER A C 1
ATOM 2724 O O . SER A 1 341 ? 27.689 -23.353 1.646 1.00 48.62 341 SER A O 1
ATOM 2726 N N . MET A 1 342 ? 26.303 -22.929 3.354 1.00 44.19 342 MET A N 1
ATOM 2727 C CA . MET A 1 342 ? 25.050 -23.097 2.608 1.00 44.19 342 MET A CA 1
ATOM 2728 C C . MET A 1 342 ? 24.518 -21.769 2.055 1.00 44.19 342 MET A C 1
ATOM 2730 O O . MET A 1 342 ? 23.777 -21.777 1.074 1.00 44.19 342 MET A O 1
ATOM 2734 N N . ARG A 1 343 ? 24.939 -20.618 2.604 1.00 47.97 343 ARG A N 1
ATOM 2735 C CA . ARG A 1 343 ? 24.569 -19.291 2.069 1.00 47.97 343 ARG A CA 1
ATOM 2736 C C . ARG A 1 343 ? 25.140 -19.053 0.668 1.00 47.97 343 ARG A C 1
ATOM 2738 O O . ARG A 1 343 ? 24.505 -18.390 -0.137 1.00 47.97 343 ARG A O 1
ATOM 2745 N N . GLY A 1 344 ? 26.297 -19.637 0.348 1.00 40.91 344 GLY A N 1
ATOM 2746 C CA . GLY A 1 344 ? 26.864 -19.607 -1.008 1.00 40.91 344 GLY A CA 1
ATOM 2747 C C . GLY A 1 344 ? 26.116 -20.476 -2.032 1.00 40.91 344 GLY A C 1
ATOM 2748 O O . GLY A 1 344 ? 26.221 -20.225 -3.225 1.00 40.91 344 GLY A O 1
ATOM 2749 N N . LEU A 1 345 ? 25.342 -21.468 -1.575 1.00 40.59 345 LEU A N 1
ATOM 2750 C CA . LEU A 1 345 ? 24.529 -22.362 -2.415 1.00 40.59 345 LEU A CA 1
ATOM 2751 C C . LEU A 1 345 ? 23.083 -21.871 -2.588 1.00 40.59 345 LEU A C 1
ATOM 2753 O O . LEU A 1 345 ? 22.444 -22.210 -3.578 1.00 40.59 345 LEU A O 1
ATOM 2757 N N . ILE A 1 346 ? 22.569 -21.094 -1.630 1.00 41.16 346 ILE A N 1
ATOM 2758 C CA . ILE A 1 346 ? 21.165 -20.635 -1.572 1.00 41.16 346 ILE A CA 1
ATOM 2759 C C . ILE A 1 346 ? 21.045 -19.122 -1.862 1.00 41.16 346 ILE A C 1
ATOM 2761 O O . ILE A 1 346 ? 19.952 -18.566 -1.883 1.00 41.16 346 ILE A O 1
ATOM 2765 N N . GLY A 1 347 ? 22.165 -18.465 -2.175 1.00 37.69 347 GLY A N 1
ATOM 2766 C CA . GLY A 1 347 ? 22.242 -17.015 -2.308 1.00 37.69 347 GLY A CA 1
ATOM 2767 C C . GLY A 1 347 ? 22.406 -16.375 -0.933 1.00 37.69 347 GLY A C 1
ATOM 2768 O O . GLY A 1 347 ? 21.670 -16.661 0.015 1.00 37.69 347 GLY A O 1
ATOM 2769 N N . GLN A 1 348 ? 23.430 -15.536 -0.795 1.00 33.41 348 GLN A N 1
ATOM 2770 C CA . GLN A 1 348 ? 23.589 -14.724 0.400 1.00 33.41 348 GLN A CA 1
ATOM 2771 C C . GLN A 1 348 ? 22.405 -13.750 0.482 1.00 33.41 348 GLN A C 1
ATOM 2773 O O . GLN A 1 348 ? 21.977 -13.203 -0.528 1.00 33.41 348 GLN A O 1
ATOM 2778 N N . TYR A 1 349 ? 21.941 -13.518 1.708 1.00 39.81 349 TYR A N 1
ATOM 2779 C CA . TYR A 1 349 ? 20.939 -12.530 2.113 1.00 39.81 349 TYR A CA 1
ATOM 2780 C C . TYR A 1 349 ? 19.474 -12.986 2.103 1.00 39.81 349 TYR A C 1
ATOM 2782 O O . TYR A 1 349 ? 18.996 -13.754 1.276 1.00 39.81 349 TYR A O 1
ATOM 2790 N N . MET A 1 350 ? 18.795 -12.535 3.159 1.00 48.53 350 MET A N 1
ATOM 2791 C CA . MET A 1 350 ? 17.377 -12.704 3.452 1.00 48.53 350 MET A CA 1
ATOM 2792 C C . MET A 1 350 ? 16.553 -12.573 2.175 1.00 48.53 350 MET A C 1
ATOM 2794 O O . MET A 1 350 ? 16.590 -11.498 1.601 1.00 48.53 350 MET A O 1
ATOM 2798 N N . MET A 1 351 ? 15.825 -13.615 1.754 1.00 53.69 351 MET A N 1
ATOM 2799 C CA . MET A 1 351 ? 14.978 -13.552 0.549 1.00 53.69 351 MET A CA 1
ATOM 2800 C C . MET A 1 351 ? 15.736 -12.883 -0.612 1.00 53.69 351 MET A C 1
ATOM 2802 O O . MET A 1 351 ? 15.471 -11.730 -0.927 1.00 53.69 351 MET A O 1
ATOM 2806 N N . GLY A 1 352 ? 16.770 -13.556 -1.128 1.00 55.53 352 GLY A N 1
ATOM 2807 C CA . GLY A 1 352 ? 17.795 -12.939 -1.974 1.00 55.53 352 GLY A CA 1
ATOM 2808 C C . GLY A 1 352 ? 17.255 -11.997 -3.056 1.00 55.53 352 GLY A C 1
ATOM 2809 O O . GLY A 1 352 ? 16.203 -12.257 -3.645 1.00 55.53 352 GLY A O 1
ATOM 2810 N N . GLU A 1 353 ? 18.014 -10.926 -3.303 1.00 68.19 353 GLU A N 1
ATOM 2811 C CA . GLU A 1 353 ? 17.807 -9.954 -4.382 1.00 68.19 353 GLU A CA 1
ATOM 2812 C C . GLU A 1 353 ? 17.295 -10.628 -5.660 1.00 68.19 353 GLU A C 1
ATOM 2814 O O . GLU A 1 353 ? 17.814 -11.673 -6.083 1.00 68.19 353 GLU A O 1
ATOM 2819 N N . ASN A 1 354 ? 16.277 -10.038 -6.295 1.00 83.56 354 ASN A N 1
ATOM 2820 C CA . ASN A 1 354 ? 15.818 -10.535 -7.581 1.00 83.56 354 ASN A CA 1
ATOM 2821 C C . ASN A 1 354 ? 16.900 -10.330 -8.649 1.00 83.56 354 ASN A C 1
ATOM 2823 O O . ASN A 1 354 ? 16.957 -9.287 -9.288 1.00 83.56 354 ASN A O 1
ATOM 2827 N N . ALA A 1 355 ? 17.717 -11.360 -8.884 1.00 86.81 355 ALA A N 1
ATOM 2828 C CA . ALA A 1 355 ? 18.774 -11.384 -9.898 1.00 86.81 355 ALA A CA 1
ATOM 2829 C C . ALA A 1 355 ? 18.285 -11.120 -11.336 1.00 86.81 355 ALA A C 1
ATOM 2831 O O . ALA A 1 355 ? 19.105 -10.940 -12.237 1.00 86.81 355 ALA A O 1
ATOM 2832 N N . ASN A 1 356 ? 16.971 -11.127 -11.576 1.00 92.44 356 ASN A N 1
ATOM 2833 C CA . ASN A 1 356 ? 16.396 -10.707 -12.848 1.00 92.44 356 ASN A CA 1
ATOM 2834 C C . ASN A 1 356 ? 16.353 -9.189 -13.002 1.00 92.44 356 ASN A C 1
ATOM 2836 O O . ASN A 1 356 ? 16.229 -8.728 -14.125 1.00 92.44 356 ASN A O 1
ATOM 2840 N N . ILE A 1 357 ? 16.476 -8.414 -11.928 1.00 95.06 357 ILE A N 1
ATOM 2841 C CA . ILE A 1 357 ? 16.614 -6.963 -12.002 1.00 95.06 357 ILE A CA 1
ATOM 2842 C C . ILE A 1 357 ? 18.062 -6.654 -12.371 1.00 95.06 357 ILE A C 1
ATOM 2844 O O . ILE A 1 357 ? 18.985 -6.966 -11.620 1.00 95.06 357 ILE A O 1
ATOM 2848 N N . LYS A 1 358 ? 18.265 -6.083 -13.558 1.00 96.62 358 LYS A N 1
ATOM 2849 C CA . LYS A 1 358 ? 19.606 -5.850 -14.113 1.00 96.62 358 LYS A CA 1
ATOM 2850 C C . LYS A 1 358 ? 20.063 -4.408 -14.018 1.00 96.62 358 LYS A C 1
ATOM 2852 O O . LYS A 1 358 ? 21.264 -4.158 -14.015 1.00 96.62 358 LYS A O 1
ATOM 2857 N N . ALA A 1 359 ? 19.117 -3.478 -13.961 1.00 97.75 359 ALA A N 1
ATOM 2858 C CA . ALA A 1 359 ? 19.398 -2.062 -13.829 1.00 97.75 359 ALA A CA 1
ATOM 2859 C C . ALA A 1 359 ? 18.200 -1.320 -13.229 1.00 97.75 359 ALA A C 1
ATOM 2861 O O . ALA A 1 359 ? 17.047 -1.714 -13.437 1.00 97.75 359 ALA A O 1
ATOM 2862 N N . TYR A 1 360 ? 18.490 -0.220 -12.540 1.00 97.88 360 TYR A N 1
ATOM 2863 C CA . TYR A 1 360 ? 17.506 0.747 -12.068 1.00 97.88 360 TYR A CA 1
ATOM 2864 C C . TYR A 1 360 ? 17.647 2.066 -12.819 1.00 97.88 360 TYR A C 1
ATOM 2866 O O . TYR A 1 360 ? 18.753 2.567 -13.005 1.00 97.88 360 TYR A O 1
ATOM 2874 N N . VAL A 1 361 ? 16.521 2.673 -13.174 1.00 98.25 361 VAL A N 1
ATOM 2875 C CA . VAL A 1 361 ? 16.451 4.057 -13.644 1.00 98.25 361 VAL A CA 1
ATOM 2876 C C . VAL A 1 361 ? 15.554 4.830 -12.691 1.00 98.25 361 VAL A C 1
ATOM 2878 O O . VAL A 1 361 ? 14.387 4.497 -12.520 1.00 98.25 361 VAL A O 1
ATOM 2881 N N . ILE A 1 362 ? 16.087 5.868 -12.061 1.00 97.50 362 ILE A N 1
ATOM 2882 C CA . ILE A 1 362 ? 15.339 6.752 -11.172 1.00 97.50 362 ILE A CA 1
ATOM 2883 C C . ILE A 1 362 ? 15.063 8.040 -11.939 1.00 97.50 362 ILE A C 1
ATOM 2885 O O . ILE A 1 362 ? 15.920 8.922 -12.028 1.00 97.50 362 ILE A O 1
ATOM 2889 N N . ASN A 1 363 ? 13.858 8.131 -12.502 1.00 97.38 363 ASN A N 1
ATOM 2890 C CA . ASN A 1 363 ? 13.344 9.382 -13.045 1.00 97.38 363 ASN A CA 1
ATOM 2891 C C . ASN A 1 363 ? 12.847 10.278 -11.913 1.00 97.38 363 ASN A C 1
ATOM 2893 O O . ASN A 1 363 ? 13.232 11.438 -11.799 1.00 97.38 363 ASN A O 1
ATOM 2897 N N . TYR A 1 364 ? 12.036 9.691 -11.034 1.00 94.88 364 TYR A N 1
ATOM 2898 C CA . TYR A 1 364 ? 11.645 10.274 -9.764 1.00 94.88 364 TYR A CA 1
ATOM 2899 C C . TYR A 1 364 ? 11.115 9.196 -8.819 1.00 94.88 364 TYR A C 1
ATOM 2901 O O . TYR A 1 364 ? 10.398 8.284 -9.228 1.00 94.88 364 TYR A O 1
ATOM 2909 N N . MET A 1 365 ? 11.467 9.331 -7.545 1.00 90.94 365 MET A N 1
ATOM 2910 C CA . MET A 1 365 ? 10.908 8.564 -6.438 1.00 90.94 365 MET A CA 1
ATOM 2911 C C . MET A 1 365 ? 10.959 9.405 -5.168 1.00 90.94 365 MET A C 1
ATOM 2913 O O . MET A 1 365 ? 11.838 10.261 -5.028 1.00 90.94 365 MET A O 1
ATOM 2917 N N . ALA A 1 366 ? 10.048 9.147 -4.234 1.00 86.50 366 ALA A N 1
ATOM 2918 C CA . ALA A 1 366 ? 10.124 9.759 -2.915 1.00 86.50 366 ALA A CA 1
ATOM 2919 C C . ALA A 1 366 ? 11.232 9.103 -2.069 1.00 86.50 366 ALA A C 1
ATOM 2921 O O . ALA A 1 366 ? 11.557 7.923 -2.218 1.00 86.50 366 ALA A O 1
ATOM 2922 N N . GLY A 1 367 ? 11.802 9.881 -1.156 1.00 80.75 367 GLY A N 1
ATOM 2923 C CA . GLY A 1 367 ? 12.729 9.413 -0.129 1.00 80.75 367 GLY A CA 1
ATOM 2924 C C . GLY A 1 367 ? 12.043 8.870 1.134 1.00 80.75 367 GLY A C 1
ATOM 2925 O O . GLY A 1 367 ? 10.870 8.497 1.131 1.00 80.75 367 GLY A O 1
ATOM 2926 N N . GLY A 1 368 ? 12.771 8.845 2.252 1.00 78.56 368 GLY A N 1
ATOM 2927 C CA . GLY A 1 368 ? 12.216 8.612 3.597 1.00 78.56 368 GLY A CA 1
ATOM 2928 C C . GLY A 1 368 ? 12.092 7.146 4.036 1.00 78.56 368 GLY A C 1
ATOM 2929 O O . GLY A 1 368 ? 11.574 6.859 5.120 1.00 78.56 368 GLY A O 1
ATOM 2930 N N . VAL A 1 369 ? 12.580 6.204 3.227 1.00 80.44 369 VAL A N 1
ATOM 2931 C CA . VAL A 1 369 ? 12.721 4.781 3.579 1.00 80.44 369 VAL A CA 1
ATOM 2932 C C . VAL A 1 369 ? 14.136 4.343 3.227 1.00 80.44 369 VAL A C 1
ATOM 2934 O O . VAL A 1 369 ? 14.541 4.573 2.097 1.00 80.44 369 VAL A O 1
ATOM 2937 N N . PRO A 1 370 ? 14.921 3.728 4.131 1.00 80.94 370 PRO A N 1
ATOM 2938 C CA . PRO A 1 370 ? 16.258 3.261 3.773 1.00 80.94 370 PRO A CA 1
ATOM 2939 C C . PRO A 1 370 ? 16.195 2.281 2.600 1.00 80.94 370 PRO A C 1
ATOM 2941 O O . PRO A 1 370 ? 15.472 1.291 2.681 1.00 80.94 370 PRO A O 1
ATOM 2944 N N . TYR A 1 371 ? 16.942 2.547 1.528 1.00 83.12 371 TYR A N 1
ATOM 2945 C CA . TYR A 1 371 ? 16.855 1.754 0.292 1.00 83.12 371 TYR A CA 1
ATOM 2946 C C . TYR A 1 371 ? 18.198 1.459 -0.372 1.00 83.12 371 TYR A C 1
ATOM 2948 O O . TYR A 1 371 ? 18.261 0.739 -1.362 1.00 83.12 371 TYR A O 1
ATOM 2956 N N . MET A 1 372 ? 19.295 1.977 0.175 1.00 85.25 372 MET A N 1
ATOM 2957 C CA . MET A 1 372 ? 20.634 1.818 -0.402 1.00 85.25 372 MET A CA 1
ATOM 2958 C C . MET A 1 372 ? 21.079 0.361 -0.545 1.00 85.25 372 MET A C 1
ATOM 2960 O O . MET A 1 372 ? 21.882 0.046 -1.419 1.00 85.25 372 MET A O 1
ATOM 2964 N N . TYR A 1 373 ? 20.540 -0.535 0.285 1.00 77.94 373 TYR A N 1
ATOM 2965 C CA . TYR A 1 373 ? 20.779 -1.969 0.151 1.00 77.94 373 TYR A CA 1
ATOM 2966 C C . TYR A 1 373 ? 20.189 -2.549 -1.144 1.00 77.94 373 TYR A C 1
ATOM 2968 O O . TYR A 1 373 ? 20.757 -3.499 -1.655 1.00 77.94 373 TYR A O 1
ATOM 2976 N N . LEU A 1 374 ? 19.120 -1.958 -1.695 1.00 79.94 374 LEU A N 1
ATOM 2977 C CA . LEU A 1 374 ? 18.476 -2.400 -2.941 1.00 79.94 374 LEU A CA 1
ATOM 2978 C C . LEU A 1 374 ? 19.309 -2.062 -4.182 1.00 79.94 374 LEU A C 1
ATOM 2980 O O . LEU A 1 374 ? 19.264 -2.780 -5.174 1.00 79.94 374 LEU A O 1
ATOM 2984 N N . LEU A 1 375 ? 20.021 -0.931 -4.141 1.00 85.88 375 LEU A N 1
ATOM 2985 C CA . LEU A 1 375 ? 20.799 -0.416 -5.274 1.00 85.88 375 LEU A CA 1
ATOM 2986 C C . LEU A 1 375 ? 22.205 -1.020 -5.330 1.00 85.88 375 LEU A C 1
ATOM 2988 O O . LEU A 1 375 ? 22.906 -0.921 -6.336 1.00 85.88 375 LEU A O 1
ATOM 2992 N N . ARG A 1 376 ? 22.666 -1.614 -4.227 1.00 79.00 376 ARG A N 1
ATOM 2993 C CA . ARG A 1 376 ? 24.039 -2.090 -4.107 1.00 79.00 376 ARG A CA 1
ATOM 2994 C C . ARG A 1 376 ? 24.286 -3.240 -5.082 1.00 79.00 376 ARG A C 1
ATOM 2996 O O . ARG A 1 376 ? 23.678 -4.288 -4.971 1.00 79.00 376 ARG A O 1
ATOM 3003 N N . GLY A 1 377 ? 25.241 -3.060 -5.991 1.00 83.75 377 GLY A N 1
ATOM 3004 C CA . GLY A 1 377 ? 25.613 -4.099 -6.959 1.00 83.75 377 GLY A CA 1
ATOM 3005 C C . GLY A 1 377 ? 24.714 -4.169 -8.196 1.00 83.75 377 GLY A C 1
ATOM 3006 O O . GLY A 1 377 ? 25.020 -4.946 -9.097 1.00 83.75 377 GLY A O 1
ATOM 3007 N N . VAL A 1 378 ? 23.679 -3.327 -8.284 1.00 91.75 378 VAL A N 1
ATOM 3008 C CA . VAL A 1 378 ? 22.835 -3.189 -9.475 1.00 91.75 378 VAL A CA 1
ATOM 3009 C C . VAL A 1 378 ? 23.107 -1.825 -10.120 1.00 91.75 378 VAL A C 1
ATOM 3011 O O . VAL A 1 378 ? 22.934 -0.797 -9.460 1.00 91.75 378 VAL A O 1
ATOM 3014 N N . PRO A 1 379 ? 23.534 -1.778 -11.395 1.00 96.56 379 PRO A N 1
ATOM 3015 C CA . PRO A 1 379 ? 23.709 -0.529 -12.130 1.00 96.56 379 PRO A CA 1
ATOM 3016 C C . PRO A 1 379 ? 22.484 0.381 -12.001 1.00 96.56 379 PRO A C 1
ATOM 3018 O O . PRO A 1 379 ? 21.359 -0.041 -12.262 1.00 96.56 379 PRO A O 1
ATOM 3021 N N . THR A 1 380 ? 22.702 1.616 -11.552 1.00 97.31 380 THR A N 1
ATOM 3022 C CA . THR A 1 380 ? 21.628 2.567 -11.248 1.00 97.31 380 THR A CA 1
ATOM 3023 C C . THR A 1 380 ? 21.900 3.899 -11.931 1.00 97.31 380 THR A C 1
ATOM 3025 O O . THR A 1 380 ? 22.976 4.472 -11.768 1.00 97.31 380 THR A O 1
ATOM 3028 N N . MET A 1 381 ? 20.908 4.409 -12.654 1.00 97.94 381 MET A N 1
ATOM 3029 C CA . MET A 1 381 ? 20.947 5.704 -13.326 1.00 97.94 381 MET A CA 1
ATOM 3030 C C . MET A 1 381 ? 19.931 6.658 -12.699 1.00 97.94 381 MET A C 1
ATOM 3032 O O . MET A 1 381 ? 18.823 6.249 -12.359 1.00 97.94 381 MET A O 1
ATOM 3036 N N . VAL A 1 382 ? 20.279 7.937 -12.585 1.00 97.25 382 VAL A N 1
ATOM 3037 C CA . VAL A 1 382 ? 19.383 9.028 -12.183 1.00 97.25 382 VAL A CA 1
ATOM 3038 C C . VAL A 1 382 ? 19.286 10.016 -13.336 1.00 97.25 382 VAL A C 1
ATOM 3040 O O . VAL A 1 382 ? 20.300 10.493 -13.838 1.00 97.25 382 VAL A O 1
ATOM 3043 N N . THR A 1 383 ? 18.071 10.348 -13.760 1.00 96.88 383 THR A N 1
ATOM 3044 C CA . THR A 1 383 ? 17.847 11.053 -15.037 1.00 96.88 383 THR A CA 1
ATOM 3045 C C . THR A 1 383 ? 18.123 12.555 -14.985 1.00 96.88 383 THR A C 1
ATOM 3047 O O . THR A 1 383 ? 18.089 13.225 -16.015 1.00 96.88 383 THR A O 1
ATOM 3050 N N . SER A 1 384 ? 18.348 13.110 -13.791 1.00 94.50 384 SER A N 1
ATOM 3051 C CA . SER A 1 384 ? 18.504 14.546 -13.579 1.00 94.50 384 SER A CA 1
ATOM 3052 C C . SER A 1 384 ? 19.454 14.843 -12.417 1.00 94.50 384 SER A C 1
ATOM 3054 O O . SER A 1 384 ? 19.271 14.285 -11.328 1.00 94.50 384 SER A O 1
ATOM 3056 N N . PRO A 1 385 ? 20.405 15.789 -12.574 1.00 95.75 385 PRO A N 1
ATOM 3057 C CA . PRO A 1 385 ? 21.218 16.282 -11.464 1.00 95.75 385 PRO A CA 1
ATOM 3058 C C . PRO A 1 385 ? 20.368 16.798 -10.300 1.00 95.75 385 PRO A C 1
ATOM 3060 O O . PRO A 1 385 ? 20.700 16.586 -9.141 1.00 95.75 385 PRO A O 1
ATOM 3063 N N . LYS A 1 386 ? 19.221 17.421 -10.597 1.00 95.00 386 LYS A N 1
ATOM 3064 C CA . LYS A 1 386 ? 18.328 17.963 -9.570 1.00 95.00 386 LYS A CA 1
ATOM 3065 C C . LYS A 1 386 ? 17.651 16.863 -8.753 1.00 95.00 386 LYS A C 1
ATOM 3067 O O . LYS A 1 386 ? 17.488 17.016 -7.546 1.00 95.00 386 LYS A O 1
ATOM 3072 N N . VAL A 1 387 ? 17.278 15.760 -9.402 1.00 93.88 387 VAL A N 1
ATOM 3073 C CA . VAL A 1 387 ? 16.756 14.573 -8.712 1.00 93.88 387 VAL A CA 1
ATOM 3074 C C . VAL A 1 387 ? 17.868 13.923 -7.890 1.00 93.88 387 VAL A C 1
ATOM 3076 O O . VAL A 1 387 ? 17.637 13.579 -6.737 1.00 93.88 387 VAL A O 1
ATOM 3079 N N . MET A 1 388 ? 19.095 13.840 -8.414 1.00 94.56 388 MET A N 1
ATOM 3080 C CA . MET A 1 388 ? 20.243 13.363 -7.635 1.00 94.56 388 MET A CA 1
ATOM 3081 C C . MET A 1 388 ? 20.483 14.218 -6.383 1.00 94.56 388 MET A C 1
ATOM 3083 O O . MET A 1 388 ? 20.667 13.660 -5.305 1.00 94.56 388 MET A O 1
ATOM 3087 N N . ASP A 1 389 ? 20.416 15.549 -6.484 1.00 93.69 389 ASP A N 1
ATOM 3088 C CA . ASP A 1 389 ? 20.557 16.450 -5.332 1.00 93.69 389 ASP A CA 1
ATOM 3089 C C . ASP A 1 389 ? 19.500 16.180 -4.255 1.00 93.69 389 ASP A C 1
ATOM 3091 O O . ASP A 1 389 ? 19.797 16.216 -3.061 1.00 93.69 389 ASP A O 1
ATOM 3095 N N . TRP A 1 390 ? 18.258 15.915 -4.668 1.00 91.50 390 TRP A N 1
ATOM 3096 C CA . TRP A 1 390 ? 17.165 15.570 -3.762 1.00 91.50 390 TRP A CA 1
ATOM 3097 C C . TRP A 1 390 ? 17.421 14.264 -3.025 1.00 91.50 390 TRP A C 1
ATOM 3099 O O . TRP A 1 390 ? 17.289 14.229 -1.802 1.00 91.50 390 TRP A O 1
ATOM 3109 N N . LEU A 1 391 ? 17.833 13.226 -3.753 1.00 90.88 391 LEU A N 1
ATOM 3110 C CA . LEU A 1 391 ? 18.151 11.929 -3.169 1.00 90.88 391 LEU A CA 1
ATOM 3111 C C . LEU A 1 391 ? 19.379 12.037 -2.258 1.00 90.88 391 LEU A C 1
ATOM 3113 O O . LEU A 1 391 ? 19.352 11.539 -1.147 1.00 90.88 391 LEU A O 1
ATOM 3117 N N . ALA A 1 392 ? 20.431 12.754 -2.654 1.00 91.50 392 ALA A N 1
ATOM 3118 C CA . ALA A 1 392 ? 21.633 12.929 -1.837 1.00 91.50 392 ALA A CA 1
ATOM 3119 C C . ALA A 1 392 ? 21.375 13.659 -0.503 1.00 91.50 392 ALA A C 1
ATOM 3121 O O . ALA A 1 392 ? 22.158 13.512 0.437 1.00 91.50 392 ALA A O 1
ATOM 3122 N N . GLN A 1 393 ? 20.294 14.442 -0.416 1.00 88.50 393 GLN A N 1
ATOM 3123 C CA . GLN A 1 393 ? 19.860 15.125 0.806 1.00 88.50 393 GLN A CA 1
ATOM 3124 C C . GLN A 1 393 ? 18.942 14.270 1.693 1.00 88.50 393 GLN A C 1
ATOM 3126 O O . GLN A 1 393 ? 18.723 14.634 2.849 1.00 88.50 393 GLN A O 1
ATOM 3131 N N . ASP A 1 394 ? 18.414 13.150 1.194 1.00 86.38 394 ASP A N 1
ATOM 3132 C CA . ASP A 1 394 ? 17.607 12.232 1.995 1.00 86.38 394 ASP A CA 1
ATOM 3133 C C . ASP A 1 394 ? 18.520 11.378 2.897 1.00 86.38 394 ASP A C 1
ATOM 3135 O O . ASP A 1 394 ? 19.362 10.624 2.396 1.00 86.38 394 ASP A O 1
ATOM 3139 N N . PRO A 1 395 ? 18.352 11.413 4.235 1.00 83.44 395 PRO A N 1
ATOM 3140 C CA . PRO A 1 395 ? 19.128 10.564 5.143 1.00 83.44 395 PRO A CA 1
ATOM 3141 C C . PRO A 1 395 ? 18.972 9.059 4.855 1.00 83.44 395 PRO A C 1
ATOM 3143 O O . PRO A 1 395 ? 19.845 8.265 5.207 1.00 83.44 395 PRO A O 1
ATOM 3146 N N . SER A 1 396 ? 17.885 8.657 4.197 1.00 83.00 396 SER A N 1
ATOM 3147 C CA . SER A 1 396 ? 17.589 7.270 3.819 1.00 83.00 396 SER A CA 1
ATOM 3148 C C . SER A 1 396 ? 18.369 6.787 2.587 1.00 83.00 396 SER A C 1
ATOM 3150 O O . SER A 1 396 ? 18.469 5.581 2.339 1.00 83.00 396 SER A O 1
ATOM 3152 N N . ALA A 1 397 ? 18.960 7.726 1.851 1.00 85.94 397 ALA A N 1
ATOM 3153 C CA . ALA A 1 397 ? 19.695 7.539 0.607 1.00 85.94 397 ALA A CA 1
ATOM 3154 C C . ALA A 1 397 ? 21.210 7.736 0.785 1.00 85.94 397 ALA A C 1
ATOM 3156 O O . ALA A 1 397 ? 21.928 8.068 -0.163 1.00 85.94 397 ALA A O 1
ATOM 3157 N N . CYS A 1 398 ? 21.702 7.594 2.019 1.00 81.25 398 CYS A N 1
ATOM 3158 C CA . CYS A 1 398 ? 23.097 7.849 2.357 1.00 81.25 398 CYS A CA 1
ATOM 3159 C C . CYS A 1 398 ? 24.044 7.134 1.375 1.00 81.25 398 CYS A C 1
ATOM 3161 O O . CYS A 1 398 ? 23.966 5.920 1.200 1.00 81.25 398 CYS A O 1
ATOM 3163 N N . TRP A 1 399 ? 24.946 7.894 0.747 1.00 87.12 399 TRP A N 1
ATOM 3164 C CA . TRP A 1 399 ? 25.905 7.418 -0.263 1.00 87.12 399 TRP A CA 1
ATOM 3165 C C . TRP A 1 399 ? 25.346 7.110 -1.659 1.00 87.12 399 TRP A C 1
ATOM 3167 O O . TRP A 1 399 ? 26.070 6.513 -2.456 1.00 87.12 399 TRP A O 1
ATOM 3177 N N . ILE A 1 400 ? 24.129 7.543 -2.007 1.00 91.62 400 ILE A N 1
ATOM 3178 C CA . ILE A 1 400 ? 23.589 7.345 -3.366 1.00 91.62 400 ILE A CA 1
ATOM 3179 C C . ILE A 1 400 ? 24.525 7.868 -4.466 1.00 91.62 400 ILE A C 1
ATOM 3181 O O . ILE A 1 400 ? 24.728 7.200 -5.477 1.00 91.62 400 ILE A O 1
ATOM 3185 N N . VAL A 1 401 ? 25.200 8.991 -4.208 1.00 92.69 401 VAL A N 1
ATOM 3186 C CA . VAL A 1 401 ? 26.188 9.606 -5.112 1.00 92.69 401 VAL A CA 1
ATOM 3187 C C . VAL A 1 401 ? 27.376 8.698 -5.456 1.00 92.69 401 VAL A C 1
ATOM 3189 O O . VAL A 1 401 ? 28.077 8.955 -6.427 1.00 92.69 401 VAL A O 1
ATOM 3192 N N . ASN A 1 402 ? 27.617 7.641 -4.672 1.00 92.19 402 ASN A N 1
ATOM 3193 C CA . ASN A 1 402 ? 28.714 6.697 -4.892 1.00 92.19 402 ASN A CA 1
ATOM 3194 C C . ASN A 1 402 ? 28.295 5.462 -5.702 1.00 92.19 402 ASN A C 1
ATOM 3196 O O . ASN A 1 402 ? 29.160 4.671 -6.073 1.00 92.19 402 ASN A O 1
ATOM 3200 N N . VAL A 1 403 ? 26.992 5.239 -5.904 1.00 91.31 403 VAL A N 1
ATOM 3201 C CA . VAL A 1 403 ? 26.465 4.000 -6.508 1.00 91.31 403 VAL A CA 1
ATOM 3202 C C . VAL A 1 403 ? 25.598 4.238 -7.740 1.00 91.31 403 VAL A C 1
ATOM 3204 O O . VAL A 1 403 ? 25.295 3.280 -8.445 1.00 91.31 403 VAL A O 1
ATOM 3207 N N . ALA A 1 404 ? 25.199 5.484 -7.997 1.00 95.19 404 ALA A N 1
ATOM 3208 C CA . ALA A 1 404 ? 24.343 5.840 -9.116 1.00 95.19 404 ALA A CA 1
ATOM 3209 C C . ALA A 1 404 ? 25.004 6.880 -10.032 1.00 95.19 404 ALA A C 1
ATOM 3211 O O . ALA A 1 404 ? 25.678 7.802 -9.572 1.00 95.19 404 ALA A O 1
ATOM 3212 N N . GLU A 1 405 ? 24.788 6.727 -11.336 1.00 96.19 405 GLU A N 1
ATOM 3213 C CA . GLU A 1 405 ? 25.268 7.628 -12.386 1.00 96.19 405 GLU A CA 1
ATOM 3214 C C . GLU A 1 405 ? 24.166 8.621 -12.767 1.00 96.19 405 GLU A C 1
ATOM 3216 O O . GLU A 1 405 ? 23.010 8.234 -12.915 1.00 96.19 405 GLU A O 1
ATOM 3221 N N . VAL A 1 406 ? 24.506 9.898 -12.953 1.00 97.44 406 VAL A N 1
ATOM 3222 C CA . VAL A 1 406 ? 23.565 10.880 -13.512 1.00 97.44 406 VAL A CA 1
ATOM 3223 C C . VAL A 1 406 ? 23.677 10.875 -15.035 1.00 97.44 406 VAL A C 1
ATOM 3225 O O . VAL A 1 406 ? 24.772 11.062 -15.562 1.00 97.44 406 VAL A O 1
ATOM 3228 N N . THR A 1 407 ? 22.557 10.687 -15.731 1.00 96.00 407 THR A N 1
ATOM 3229 C CA . THR A 1 407 ? 22.480 10.639 -17.202 1.00 96.00 407 THR A CA 1
ATOM 3230 C C . THR A 1 407 ? 21.839 11.898 -17.785 1.00 96.00 407 THR A C 1
ATOM 3232 O O . THR A 1 407 ? 21.290 12.727 -17.054 1.00 96.00 407 THR A O 1
ATOM 3235 N N . ASP A 1 408 ? 21.879 12.040 -19.114 1.00 91.06 408 ASP A N 1
ATOM 3236 C CA . ASP A 1 408 ? 21.250 13.161 -19.825 1.00 91.06 408 ASP A CA 1
ATOM 3237 C C . ASP A 1 408 ? 19.774 12.860 -20.130 1.00 91.06 408 ASP A C 1
ATOM 3239 O O . ASP A 1 408 ? 19.366 12.587 -21.260 1.00 91.06 408 ASP A O 1
ATOM 3243 N N . GLY A 1 409 ? 18.961 12.830 -19.073 1.00 95.69 409 GLY A N 1
ATOM 3244 C CA . GLY A 1 409 ? 17.529 12.578 -19.173 1.00 95.69 409 GLY A CA 1
ATOM 3245 C C . GLY A 1 409 ? 17.139 11.100 -19.212 1.00 95.69 409 GLY A C 1
ATOM 3246 O O . GLY A 1 409 ? 17.956 10.181 -19.099 1.00 95.69 409 GLY A O 1
ATOM 3247 N N . LEU A 1 410 ? 15.827 10.882 -19.323 1.00 97.69 410 LEU A N 1
ATOM 3248 C CA . LEU A 1 410 ? 15.201 9.571 -19.159 1.00 97.69 410 LEU A CA 1
ATOM 3249 C C . LEU A 1 410 ? 15.494 8.604 -20.315 1.00 97.69 410 LEU A C 1
ATOM 3251 O O . LEU A 1 410 ? 15.771 7.433 -20.068 1.00 97.69 410 LEU A O 1
ATOM 3255 N N . ALA A 1 411 ? 15.455 9.077 -21.563 1.00 96.50 411 ALA A N 1
ATOM 3256 C CA . ALA A 1 411 ? 15.658 8.217 -22.729 1.00 96.50 411 ALA A CA 1
ATOM 3257 C C . ALA A 1 411 ? 17.073 7.607 -22.762 1.00 96.50 411 ALA A C 1
ATOM 3259 O O . ALA A 1 411 ? 17.209 6.401 -22.964 1.00 96.50 411 ALA A O 1
ATOM 3260 N N . ASP A 1 412 ? 18.113 8.409 -22.495 1.00 96.62 412 ASP A N 1
ATOM 3261 C CA . ASP A 1 412 ? 19.503 7.932 -22.393 1.00 96.62 412 ASP A CA 1
ATOM 3262 C C . ASP A 1 412 ? 19.664 6.929 -21.238 1.00 96.62 412 ASP A C 1
ATOM 3264 O O . ASP A 1 412 ? 20.245 5.857 -21.421 1.00 96.62 412 ASP A O 1
ATOM 3268 N N . ALA A 1 413 ? 19.071 7.217 -20.071 1.00 98.06 413 ALA A N 1
ATOM 3269 C CA . ALA A 1 413 ? 19.104 6.317 -18.918 1.00 98.06 413 ALA A CA 1
ATOM 3270 C C . ALA A 1 413 ? 18.527 4.932 -19.239 1.00 98.06 413 ALA A C 1
ATOM 3272 O O . ALA A 1 413 ? 19.161 3.914 -18.960 1.00 98.06 413 ALA A O 1
ATOM 3273 N N . VAL A 1 414 ? 17.335 4.895 -19.845 1.00 98.19 414 VAL A N 1
ATOM 3274 C CA . VAL A 1 414 ? 16.639 3.648 -20.189 1.00 98.19 414 VAL A CA 1
ATOM 3275 C C . VAL A 1 414 ? 17.409 2.869 -21.253 1.00 98.19 414 VAL A C 1
ATOM 3277 O O . VAL A 1 414 ? 17.621 1.671 -21.081 1.00 98.19 414 VAL A O 1
ATOM 3280 N N . GLN A 1 415 ? 17.912 3.530 -22.301 1.00 97.06 415 GLN A N 1
ATOM 3281 C CA . GLN A 1 415 ? 18.706 2.861 -23.341 1.00 97.06 415 GLN A CA 1
ATOM 3282 C C . GLN A 1 415 ? 19.982 2.222 -22.779 1.00 97.06 415 GLN A C 1
ATOM 3284 O O . GLN A 1 415 ? 20.293 1.070 -23.094 1.00 97.06 415 GLN A O 1
ATOM 3289 N N . ARG A 1 416 ? 20.710 2.929 -21.906 1.00 97.81 416 ARG A N 1
ATOM 3290 C CA . ARG A 1 416 ? 21.900 2.383 -21.231 1.00 97.81 416 ARG A CA 1
ATOM 3291 C C . ARG A 1 416 ? 21.551 1.211 -20.325 1.00 97.81 416 ARG A C 1
ATOM 3293 O O . ARG A 1 416 ? 22.246 0.196 -20.343 1.00 97.81 416 ARG A O 1
ATOM 3300 N N . ALA A 1 417 ? 20.480 1.344 -19.550 1.00 97.94 417 ALA A N 1
ATOM 3301 C CA . ALA A 1 417 ? 20.009 0.300 -18.653 1.00 97.94 417 ALA A CA 1
ATOM 3302 C C . ALA A 1 417 ? 19.622 -0.980 -19.416 1.00 97.94 417 ALA A C 1
ATOM 3304 O O . ALA A 1 417 ? 20.039 -2.064 -19.012 1.00 97.94 417 ALA A O 1
ATOM 3305 N N . MET A 1 418 ? 18.929 -0.860 -20.553 1.00 97.75 418 MET A N 1
ATOM 3306 C CA . MET A 1 418 ? 18.605 -1.983 -21.445 1.00 97.75 418 MET A CA 1
ATOM 3307 C C . MET A 1 418 ? 19.862 -2.626 -22.048 1.00 97.75 418 MET A C 1
ATOM 3309 O O . MET A 1 418 ? 19.975 -3.852 -22.101 1.00 97.75 418 MET A O 1
ATOM 3313 N N . ALA A 1 419 ? 20.848 -1.818 -22.457 1.00 97.75 419 ALA A N 1
ATOM 3314 C CA . ALA A 1 419 ? 22.119 -2.327 -22.974 1.00 97.75 419 ALA A CA 1
ATOM 3315 C C . ALA A 1 419 ? 22.890 -3.137 -21.915 1.00 97.75 419 ALA A C 1
ATOM 3317 O O . ALA A 1 419 ? 23.427 -4.200 -22.220 1.00 97.75 419 ALA A O 1
ATOM 3318 N N . ILE A 1 420 ? 22.898 -2.672 -20.662 1.00 96.38 420 ILE A N 1
ATOM 3319 C CA . ILE A 1 420 ? 23.477 -3.394 -19.518 1.00 96.38 420 ILE A CA 1
ATOM 3320 C C . ILE A 1 420 ? 22.689 -4.668 -19.203 1.00 96.38 420 ILE A C 1
ATOM 3322 O O . ILE A 1 420 ? 23.285 -5.712 -18.939 1.00 96.38 420 ILE A O 1
ATOM 3326 N N . ALA A 1 421 ? 21.357 -4.596 -19.245 1.00 95.81 421 ALA A N 1
ATOM 3327 C CA . ALA A 1 421 ? 20.481 -5.739 -19.023 1.00 95.81 421 ALA A CA 1
ATOM 3328 C C . ALA A 1 421 ? 20.584 -6.799 -20.128 1.00 95.81 421 ALA A C 1
ATOM 3330 O O . ALA A 1 421 ? 20.181 -7.940 -19.904 1.00 95.81 421 ALA A O 1
ATOM 3331 N N . ASN A 1 422 ? 21.118 -6.426 -21.299 1.00 97.38 422 ASN A N 1
ATOM 3332 C CA . ASN A 1 422 ? 21.075 -7.213 -22.529 1.00 97.38 422 ASN A CA 1
ATOM 3333 C C . ASN A 1 422 ? 19.647 -7.707 -22.830 1.00 97.38 422 ASN A C 1
ATOM 3335 O O . ASN A 1 422 ? 19.418 -8.875 -23.146 1.00 97.38 422 ASN A O 1
ATOM 3339 N N . SER A 1 423 ? 18.682 -6.810 -22.643 1.00 97.94 423 SER A N 1
ATOM 3340 C CA . SER A 1 423 ? 17.252 -7.092 -22.690 1.00 97.94 423 SER A CA 1
ATOM 3341 C C . SER A 1 423 ? 16.484 -5.792 -22.896 1.00 97.94 423 SER A C 1
ATOM 3343 O O . SER A 1 423 ? 16.916 -4.727 -22.453 1.00 97.94 423 SER A O 1
ATOM 3345 N N . ASP A 1 424 ? 15.336 -5.885 -23.556 1.00 97.69 424 ASP A N 1
ATOM 3346 C CA . ASP A 1 424 ? 14.394 -4.787 -23.751 1.00 97.69 424 ASP A CA 1
ATOM 3347 C C . ASP A 1 424 ? 13.232 -4.810 -22.746 1.00 97.69 424 ASP A C 1
ATO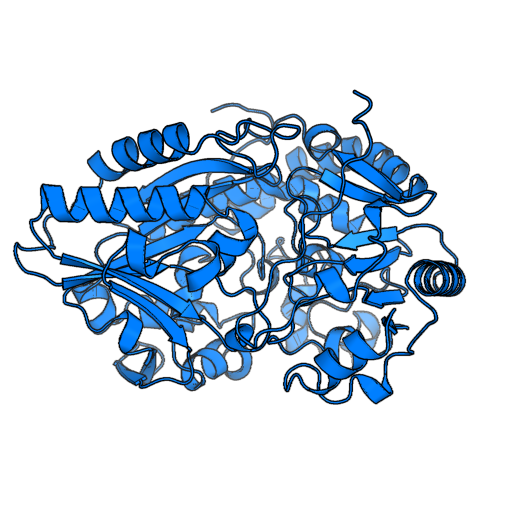M 3349 O O . ASP A 1 424 ? 12.312 -3.996 -22.838 1.00 97.69 424 ASP A O 1
ATOM 3353 N N . ASN A 1 425 ? 13.253 -5.722 -21.771 1.00 98.56 425 ASN A N 1
ATOM 3354 C CA . ASN A 1 425 ? 12.237 -5.780 -20.728 1.00 98.56 425 ASN A CA 1
ATOM 3355 C C . ASN A 1 425 ? 12.362 -4.572 -19.796 1.00 98.56 425 ASN A C 1
ATOM 3357 O O . ASN A 1 425 ? 13.341 -4.428 -19.062 1.00 98.56 425 ASN A O 1
ATOM 3361 N N . VAL A 1 426 ? 11.322 -3.741 -19.774 1.00 98.69 426 VAL A N 1
ATOM 3362 C CA . VAL A 1 426 ? 11.209 -2.584 -18.883 1.00 98.69 426 VAL A CA 1
ATOM 3363 C C . VAL A 1 426 ? 9.906 -2.687 -18.105 1.00 98.69 426 VAL A C 1
ATOM 3365 O O 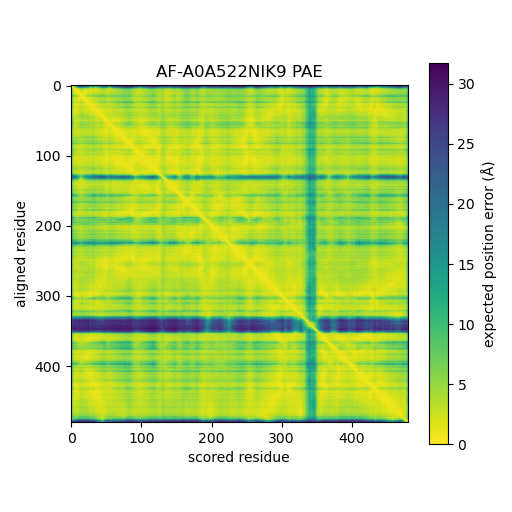. VAL A 1 426 ? 8.866 -2.982 -18.690 1.00 98.69 426 VAL A O 1
ATOM 3368 N N . ILE A 1 427 ? 9.950 -2.417 -16.801 1.00 98.50 427 ILE A N 1
ATOM 3369 C CA . ILE A 1 427 ? 8.762 -2.211 -15.965 1.00 98.50 427 ILE A CA 1
ATOM 3370 C C . ILE A 1 427 ? 8.869 -0.874 -15.240 1.00 98.50 427 ILE A C 1
ATOM 3372 O O . ILE A 1 427 ? 9.908 -0.545 -14.664 1.00 98.50 427 ILE A O 1
ATOM 3376 N N . VAL A 1 428 ? 7.789 -0.102 -15.274 1.00 98.38 428 VAL A N 1
ATOM 3377 C CA . VAL A 1 428 ? 7.730 1.241 -14.704 1.00 98.38 428 VAL A CA 1
ATOM 3378 C C . VAL A 1 428 ? 6.852 1.236 -13.456 1.00 98.38 428 VAL A C 1
ATOM 3380 O O . VAL A 1 428 ? 5.692 0.831 -13.493 1.00 98.38 428 VAL A O 1
ATOM 3383 N N . TYR A 1 429 ? 7.410 1.739 -12.361 1.00 97.56 429 TYR A N 1
ATOM 3384 C CA . TYR A 1 429 ? 6.723 2.016 -11.107 1.00 97.56 429 TYR A CA 1
ATOM 3385 C C . TYR A 1 429 ? 6.420 3.513 -11.011 1.00 97.56 429 TYR A C 1
ATOM 3387 O O . TYR A 1 429 ? 7.176 4.287 -10.421 1.00 97.56 429 TYR A O 1
ATOM 3395 N N . ASP A 1 430 ? 5.311 3.920 -11.619 1.00 95.44 430 ASP A N 1
ATOM 3396 C CA . ASP A 1 430 ? 4.830 5.306 -11.677 1.00 95.44 430 ASP A CA 1
ATOM 3397 C C . ASP A 1 430 ? 3.608 5.569 -10.783 1.00 95.44 430 ASP A C 1
ATOM 3399 O O . ASP A 1 430 ? 3.122 6.698 -10.681 1.00 95.44 430 ASP A O 1
ATOM 34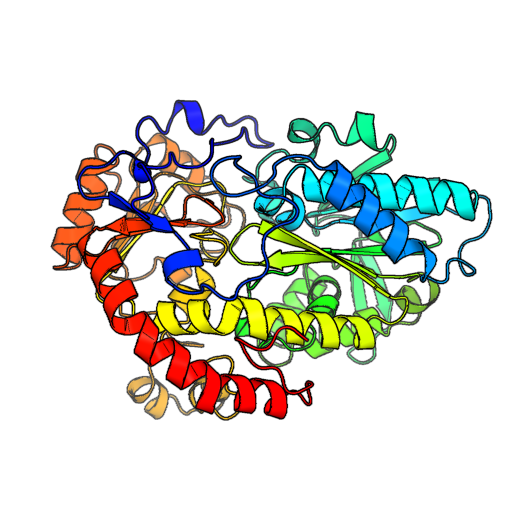03 N N . GLY A 1 431 ? 3.125 4.527 -10.105 1.00 91.50 431 GLY A N 1
ATOM 3404 C CA . GLY A 1 431 ? 1.969 4.579 -9.230 1.00 91.50 431 GLY A CA 1
ATOM 3405 C C . GLY A 1 431 ? 0.629 4.405 -9.934 1.00 91.50 431 GLY A C 1
ATOM 3406 O O . GLY A 1 431 ? -0.375 4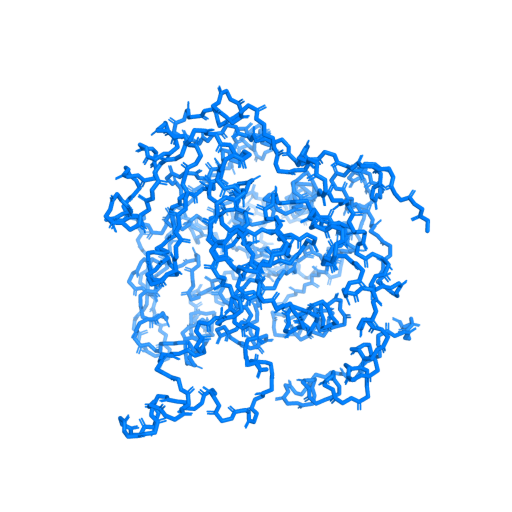.639 -9.271 1.00 91.50 431 GLY A O 1
ATOM 3407 N N . LEU A 1 432 ? 0.569 4.022 -11.218 1.00 91.38 432 LEU A N 1
ATOM 3408 C CA . LEU A 1 432 ? -0.696 3.793 -11.925 1.00 91.38 432 LEU A CA 1
ATOM 3409 C C . LEU A 1 432 ? -1.415 2.541 -11.383 1.00 91.38 432 LEU A C 1
ATOM 3411 O O . LEU A 1 432 ? -0.909 1.428 -11.544 1.00 91.38 432 LEU A O 1
ATOM 3415 N N . PRO A 1 433 ? -2.604 2.661 -10.762 1.00 87.12 433 PRO A N 1
ATOM 3416 C CA . PRO A 1 433 ? -3.429 1.498 -10.443 1.00 87.12 433 PRO A CA 1
ATOM 3417 C C . PRO A 1 433 ? -4.122 0.990 -11.711 1.00 87.12 433 PRO A C 1
ATOM 3419 O O . PRO A 1 433 ? -4.285 1.734 -12.672 1.00 87.12 433 PRO A O 1
ATOM 3422 N N . GLY A 1 434 ? -4.517 -0.279 -11.743 1.00 91.44 434 GLY A N 1
ATOM 3423 C CA . GLY A 1 434 ? -5.289 -0.888 -12.833 1.00 91.44 434 GLY A CA 1
ATOM 3424 C C . GLY A 1 434 ? -4.554 -1.161 -14.145 1.00 91.44 434 GLY A C 1
ATOM 3425 O O . GLY A 1 434 ? -5.037 -1.953 -14.954 1.00 91.44 434 GLY A O 1
ATOM 3426 N N . ALA A 1 435 ? -3.363 -0.605 -14.346 1.00 94.31 435 ALA A N 1
ATOM 3427 C CA . ALA A 1 435 ? -2.494 -0.958 -15.460 1.00 94.31 435 ALA A CA 1
ATOM 3428 C C . ALA A 1 435 ? -1.015 -0.790 -15.099 1.00 94.31 435 ALA A C 1
ATOM 3430 O O . ALA A 1 435 ? -0.665 -0.022 -14.208 1.00 94.31 435 ALA A O 1
ATOM 3431 N N . MET A 1 436 ? -0.147 -1.502 -15.811 1.00 96.06 436 MET A N 1
ATOM 3432 C CA . MET A 1 436 ? 1.303 -1.338 -15.732 1.00 96.06 436 MET A CA 1
ATOM 3433 C C . MET A 1 436 ? 1.817 -0.651 -16.994 1.00 96.06 436 MET A C 1
ATOM 3435 O O . MET A 1 436 ? 1.377 -0.981 -18.096 1.00 96.06 436 MET A O 1
ATOM 3439 N N . HIS A 1 437 ? 2.795 0.237 -16.843 1.00 98.00 437 HIS A N 1
ATOM 3440 C CA . HIS A 1 437 ? 3.634 0.657 -17.959 1.00 98.00 437 HIS A CA 1
ATOM 3441 C C . HIS A 1 437 ? 4.833 -0.280 -18.059 1.00 98.00 437 HIS A C 1
ATOM 3443 O O . HIS A 1 437 ? 5.597 -0.451 -17.107 1.00 98.00 437 HIS A O 1
ATOM 3449 N N . VAL A 1 438 ? 4.953 -0.940 -19.204 1.00 98.31 438 VAL A N 1
ATOM 3450 C CA . VAL A 1 438 ? 5.965 -1.966 -19.473 1.00 98.31 438 VAL A CA 1
ATOM 3451 C C . VAL A 1 438 ? 6.433 -1.861 -20.917 1.00 98.31 438 VAL A C 1
ATOM 3453 O O . VAL A 1 438 ? 5.723 -1.295 -21.742 1.00 98.31 438 VAL A O 1
ATOM 3456 N N . SER A 1 439 ? 7.589 -2.426 -21.256 1.00 98.31 439 SER A N 1
ATOM 3457 C CA . SER A 1 439 ? 7.936 -2.587 -22.670 1.00 98.31 439 SER A CA 1
ATOM 3458 C C . SER A 1 439 ? 6.983 -3.555 -23.379 1.00 98.31 439 SER A C 1
ATOM 3460 O O . SER A 1 439 ? 6.402 -4.449 -22.754 1.00 98.31 439 SER A O 1
ATOM 3462 N N . GLU A 1 440 ? 6.822 -3.390 -24.693 1.00 96.94 440 GLU A N 1
ATOM 3463 C CA . GLU A 1 440 ? 5.971 -4.257 -25.520 1.00 96.94 440 GLU A CA 1
ATOM 3464 C C . GLU A 1 440 ? 6.333 -5.746 -25.361 1.00 96.94 440 GLU A C 1
ATOM 3466 O O . GLU A 1 440 ? 5.461 -6.567 -25.060 1.00 96.94 440 GLU A O 1
ATOM 3471 N N . SER A 1 441 ? 7.626 -6.077 -25.425 1.00 97.44 441 SER A N 1
ATOM 3472 C CA . SER A 1 441 ? 8.148 -7.437 -25.228 1.00 97.44 441 SER A CA 1
ATOM 3473 C C . SER A 1 441 ? 7.778 -8.025 -23.863 1.00 97.44 441 SER A C 1
ATOM 3475 O O . SER A 1 441 ? 7.351 -9.184 -23.775 1.00 97.44 441 SER A O 1
ATOM 3477 N N . LEU A 1 442 ? 7.866 -7.230 -22.788 1.00 98.31 442 LEU A N 1
ATOM 3478 C CA . LEU A 1 442 ? 7.472 -7.684 -21.455 1.00 98.31 442 LEU A CA 1
ATOM 3479 C C . LEU A 1 442 ? 5.952 -7.876 -21.356 1.00 98.31 442 LEU A C 1
ATOM 3481 O O . LEU A 1 442 ? 5.497 -8.852 -20.754 1.00 98.31 442 LEU A O 1
ATOM 3485 N N . ALA A 1 443 ? 5.156 -7.001 -21.978 1.00 97.88 443 ALA A N 1
ATOM 3486 C CA . ALA A 1 443 ? 3.703 -7.146 -22.005 1.00 97.88 443 ALA A CA 1
ATOM 3487 C C . ALA A 1 443 ? 3.267 -8.449 -22.689 1.00 97.88 443 ALA A C 1
ATOM 3489 O O . ALA A 1 443 ? 2.432 -9.191 -22.162 1.00 97.88 443 ALA A O 1
ATOM 3490 N N . GLU A 1 444 ? 3.854 -8.760 -23.845 1.00 97.50 444 GLU A N 1
ATOM 3491 C CA . GLU A 1 444 ? 3.613 -10.017 -24.552 1.00 97.50 444 GLU A CA 1
ATOM 3492 C C . GLU A 1 444 ? 4.062 -11.233 -23.739 1.00 97.50 444 GLU A C 1
ATOM 3494 O O . GLU A 1 444 ? 3.344 -12.237 -23.672 1.00 97.50 444 GLU A O 1
ATOM 3499 N N . ALA A 1 445 ? 5.224 -11.146 -23.085 1.00 98.00 445 ALA A N 1
ATOM 3500 C CA . ALA A 1 445 ? 5.728 -12.214 -22.235 1.00 98.00 445 ALA A CA 1
ATOM 3501 C C . ALA A 1 445 ? 4.762 -12.516 -21.080 1.00 98.00 445 ALA A C 1
ATOM 3503 O O . ALA A 1 445 ? 4.418 -13.683 -20.879 1.00 98.00 445 ALA A O 1
ATOM 3504 N N . LEU A 1 446 ? 4.272 -11.484 -20.383 1.00 98.06 446 LEU A N 1
ATOM 3505 C CA . LEU A 1 446 ? 3.306 -11.614 -19.289 1.00 98.06 446 LEU A CA 1
ATOM 3506 C C . LEU A 1 446 ? 1.977 -12.213 -19.765 1.00 98.06 446 LEU A C 1
ATOM 3508 O O . LEU A 1 446 ? 1.496 -13.176 -19.165 1.00 98.06 446 LEU A O 1
ATOM 3512 N N . ARG A 1 447 ? 1.419 -11.727 -20.883 1.00 97.69 447 ARG A N 1
ATOM 3513 C CA . ARG A 1 447 ? 0.196 -12.292 -21.488 1.00 97.69 447 ARG A CA 1
ATOM 3514 C C . ARG A 1 447 ? 0.357 -13.771 -21.829 1.00 97.69 447 ARG A C 1
ATOM 3516 O O . ARG A 1 447 ? -0.534 -14.573 -21.561 1.00 97.69 447 ARG A O 1
ATOM 3523 N N . ARG A 1 448 ? 1.505 -14.146 -22.397 1.00 98.12 448 ARG A N 1
ATOM 3524 C CA . ARG A 1 448 ? 1.801 -15.529 -22.790 1.00 98.12 448 ARG A CA 1
ATOM 3525 C C . ARG A 1 448 ? 1.887 -16.469 -21.588 1.00 98.12 448 ARG A C 1
ATOM 3527 O O . ARG A 1 448 ? 1.440 -17.610 -21.688 1.00 98.12 448 ARG A O 1
ATOM 3534 N N . VAL A 1 449 ? 2.465 -16.029 -20.468 1.00 97.88 449 VAL A N 1
ATOM 3535 C CA . VAL A 1 449 ? 2.606 -16.879 -19.269 1.00 97.88 449 VAL A CA 1
ATOM 3536 C C . VAL A 1 449 ? 1.379 -16.862 -18.357 1.00 97.88 449 VAL A C 1
ATOM 3538 O O . VAL A 1 449 ? 1.206 -17.815 -17.596 1.00 97.88 449 VAL A O 1
ATOM 3541 N N . ALA A 1 450 ? 0.518 -15.841 -18.445 1.00 97.56 450 ALA A N 1
ATOM 3542 C CA . ALA A 1 450 ? -0.637 -15.673 -17.564 1.00 97.56 450 ALA A CA 1
ATOM 3543 C C . ALA A 1 450 ? -1.542 -16.913 -17.465 1.00 97.56 450 ALA A C 1
ATOM 3545 O O . ALA A 1 450 ? -1.760 -17.352 -16.338 1.00 97.56 450 ALA A O 1
ATOM 3546 N N . PRO A 1 451 ? -1.979 -17.575 -18.558 1.00 97.00 451 PRO A N 1
ATOM 3547 C CA . PRO A 1 451 ? -2.829 -18.766 -18.452 1.00 97.00 451 PRO A CA 1
ATOM 3548 C C . PRO A 1 451 ? -2.222 -19.884 -17.593 1.00 97.00 451 PRO A C 1
ATOM 3550 O O . PRO A 1 451 ? -2.909 -20.475 -16.763 1.00 97.00 451 PRO A O 1
ATOM 3553 N N . ARG A 1 452 ? -0.912 -20.132 -17.739 1.00 97.50 452 ARG A N 1
ATOM 3554 C CA . ARG A 1 452 ? -0.189 -21.138 -16.945 1.00 97.50 452 ARG A CA 1
ATOM 3555 C C . ARG A 1 452 ? -0.082 -20.728 -15.477 1.00 97.50 452 ARG A C 1
ATOM 3557 O O . ARG A 1 452 ? -0.215 -21.573 -14.599 1.00 97.50 452 ARG A O 1
ATOM 3564 N N . VAL A 1 453 ? 0.185 -19.449 -15.209 1.00 97.38 453 VAL A N 1
ATOM 3565 C CA . VAL A 1 453 ? 0.282 -18.933 -13.836 1.00 97.38 453 VAL A CA 1
ATOM 3566 C C . VAL A 1 453 ? -1.070 -18.988 -13.128 1.00 97.38 453 VAL A C 1
ATOM 3568 O O . VAL A 1 453 ? -1.119 -19.392 -11.972 1.00 97.38 453 VAL A O 1
ATOM 3571 N N . ILE A 1 454 ? -2.158 -18.648 -13.819 1.00 96.81 454 ILE A N 1
ATOM 3572 C CA . ILE A 1 454 ? -3.524 -18.742 -13.290 1.00 96.81 454 ILE A CA 1
ATOM 3573 C C . ILE A 1 454 ? -3.820 -20.176 -12.847 1.00 96.81 454 ILE A C 1
ATOM 3575 O O . ILE A 1 454 ? -4.290 -20.393 -11.733 1.00 96.81 454 ILE A O 1
ATOM 3579 N N . GLU A 1 455 ? -3.500 -21.162 -13.688 1.00 96.81 455 GLU A N 1
ATOM 3580 C CA . GLU A 1 455 ? -3.708 -22.574 -13.362 1.00 96.81 455 GLU A CA 1
ATOM 3581 C C . GLU A 1 455 ? -2.870 -23.035 -12.154 1.00 96.81 455 GLU A C 1
ATOM 3583 O O . GLU A 1 455 ? -3.397 -23.709 -11.269 1.00 96.81 455 GLU A O 1
ATOM 3588 N N . ASP A 1 456 ? -1.591 -22.651 -12.092 1.00 96.88 456 ASP A N 1
ATOM 3589 C CA . ASP A 1 456 ? -0.688 -22.944 -10.966 1.00 96.88 456 ASP A CA 1
ATOM 3590 C C . ASP A 1 456 ? -1.198 -22.324 -9.655 1.00 96.88 456 ASP A C 1
ATOM 3592 O O . ASP A 1 456 ? -1.222 -22.974 -8.607 1.00 96.88 456 ASP A O 1
ATOM 3596 N N . VAL A 1 457 ? -1.664 -21.075 -9.707 1.00 96.88 457 VAL A N 1
ATOM 3597 C CA . VAL A 1 457 ? -2.221 -20.390 -8.540 1.00 96.88 457 VAL A CA 1
ATOM 3598 C C . VAL A 1 457 ? -3.509 -21.061 -8.079 1.00 96.88 457 VAL A C 1
ATOM 3600 O O . VAL A 1 457 ? -3.592 -21.435 -6.913 1.00 96.88 457 VAL A O 1
ATOM 3603 N N . GLU A 1 458 ? -4.473 -21.265 -8.974 1.00 96.31 458 GLU A N 1
ATOM 3604 C CA . GLU A 1 458 ? -5.782 -21.837 -8.646 1.00 96.31 458 GLU A CA 1
ATOM 3605 C C . GLU A 1 458 ? -5.670 -23.259 -8.081 1.00 96.31 458 GLU A C 1
ATOM 3607 O O . GLU A 1 458 ? -6.310 -23.592 -7.085 1.00 96.31 458 GLU A O 1
ATOM 3612 N N . LYS A 1 459 ? -4.855 -24.117 -8.709 1.00 96.44 459 LYS A N 1
ATOM 3613 C CA . LYS A 1 459 ? -4.823 -25.553 -8.388 1.00 96.44 459 LYS A CA 1
ATOM 3614 C C . LYS A 1 459 ? -3.810 -25.928 -7.316 1.00 96.44 459 LYS A C 1
ATOM 3616 O O . LYS A 1 459 ? -3.974 -26.970 -6.685 1.00 96.44 459 LYS A O 1
ATOM 3621 N N . VAL A 1 460 ? -2.751 -25.137 -7.142 1.00 96.12 460 VAL A N 1
ATOM 3622 C CA . VAL A 1 460 ? -1.616 -25.514 -6.287 1.00 96.12 460 VAL A CA 1
ATOM 3623 C C . VAL A 1 460 ? -1.382 -24.481 -5.197 1.00 96.12 460 VAL A C 1
ATOM 3625 O O . VAL A 1 460 ? -1.441 -24.816 -4.013 1.00 96.12 460 VAL A O 1
ATOM 3628 N N . ARG A 1 461 ? -1.105 -23.228 -5.571 1.00 95.75 461 ARG A N 1
ATOM 3629 C CA . ARG A 1 461 ? -0.583 -22.247 -4.610 1.00 95.75 461 ARG A CA 1
ATOM 3630 C C . ARG A 1 461 ? -1.642 -21.679 -3.688 1.00 95.75 461 ARG A C 1
ATOM 3632 O O . ARG A 1 461 ? -1.463 -21.741 -2.480 1.00 95.75 461 ARG A O 1
ATOM 3639 N N . LEU A 1 462 ? -2.735 -21.152 -4.233 1.00 96.56 462 LEU A N 1
ATOM 3640 C CA . LEU A 1 462 ? -3.789 -20.514 -3.450 1.00 96.56 462 LEU A CA 1
ATOM 3641 C C . LEU A 1 462 ? -4.373 -21.475 -2.395 1.00 96.56 462 LEU A C 1
ATOM 3643 O O . LEU A 1 462 ? -4.386 -21.090 -1.223 1.00 96.56 462 LEU A O 1
ATOM 3647 N N . PRO A 1 463 ? -4.731 -22.739 -2.721 1.00 96.88 463 PRO A N 1
ATOM 3648 C CA . PRO A 1 463 ? -5.165 -23.703 -1.709 1.00 96.88 463 PRO A CA 1
ATOM 3649 C C . PRO A 1 463 ? -4.117 -23.931 -0.613 1.00 96.88 463 PRO A C 1
ATOM 3651 O O . PRO A 1 463 ? -4.453 -23.947 0.571 1.00 96.88 463 PRO A O 1
ATOM 3654 N N . LYS A 1 464 ? -2.838 -24.063 -0.993 1.00 96.38 464 LYS A N 1
ATOM 3655 C CA . LYS A 1 464 ? -1.736 -24.263 -0.045 1.00 96.38 464 LYS A CA 1
ATOM 3656 C C . LYS A 1 464 ? -1.556 -23.054 0.876 1.00 96.38 464 LYS A C 1
ATOM 3658 O O . LYS A 1 464 ? -1.499 -23.219 2.093 1.00 96.38 464 LYS A O 1
ATOM 3663 N N . TRP A 1 465 ? -1.480 -21.850 0.316 1.00 95.12 465 TRP A N 1
ATOM 3664 C CA . TRP A 1 465 ? -1.250 -20.618 1.069 1.00 95.12 465 TRP A CA 1
ATOM 3665 C C . TRP A 1 465 ? -2.380 -20.322 2.060 1.00 95.12 465 TRP A C 1
ATOM 3667 O O . TRP A 1 465 ? -2.095 -19.904 3.186 1.00 95.12 465 TRP A O 1
ATOM 3677 N N . LEU A 1 466 ? -3.635 -20.572 1.673 1.00 96.06 466 LEU A N 1
ATOM 3678 C CA . LEU A 1 466 ? -4.793 -20.435 2.559 1.00 96.06 466 LEU A CA 1
ATOM 3679 C C . LEU A 1 466 ? -4.745 -21.472 3.689 1.00 96.06 466 LEU A C 1
ATOM 3681 O O . LEU A 1 466 ? -4.830 -21.102 4.859 1.00 96.06 466 LEU A O 1
ATOM 3685 N N . ALA A 1 467 ? -4.520 -22.750 3.362 1.00 96.44 467 ALA A N 1
ATOM 3686 C CA . ALA A 1 467 ? -4.470 -23.832 4.348 1.00 96.44 467 ALA A CA 1
ATOM 3687 C C . ALA A 1 467 ? -3.352 -23.640 5.386 1.00 96.44 467 ALA A C 1
ATOM 3689 O O . ALA A 1 467 ? -3.571 -23.840 6.578 1.00 96.44 467 ALA A O 1
ATOM 3690 N N .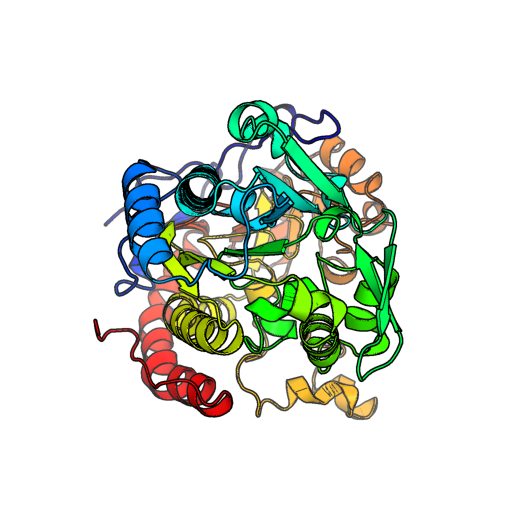 GLN A 1 468 ? -2.173 -23.179 4.959 1.00 94.06 468 GLN A N 1
ATOM 3691 C CA . GLN A 1 468 ? -1.044 -22.871 5.848 1.00 94.06 468 GLN A CA 1
ATOM 3692 C C . GLN A 1 468 ? -1.348 -21.781 6.890 1.00 94.06 468 GLN A C 1
ATOM 3694 O O . GLN A 1 468 ? -0.611 -21.646 7.866 1.00 94.06 468 GLN A O 1
ATOM 3699 N N . ARG A 1 469 ? -2.408 -20.995 6.685 1.00 92.62 469 ARG A N 1
ATOM 3700 C CA . ARG A 1 469 ? -2.847 -19.903 7.567 1.00 92.62 469 ARG A CA 1
ATOM 3701 C C . ARG A 1 469 ? -4.214 -20.162 8.187 1.00 92.62 469 ARG A C 1
ATOM 3703 O O . ARG A 1 469 ? -4.776 -19.251 8.786 1.00 92.62 469 ARG A O 1
ATOM 3710 N N . ASP A 1 470 ? -4.743 -21.376 8.026 1.00 94.69 470 ASP A N 1
ATOM 3711 C CA . ASP A 1 470 ? -6.089 -21.735 8.469 1.00 94.69 470 ASP A CA 1
ATOM 3712 C C . ASP A 1 470 ? -7.172 -20.799 7.887 1.00 94.69 470 ASP A C 1
ATOM 3714 O O . ASP A 1 470 ? -8.172 -20.498 8.526 1.00 94.69 470 ASP A O 1
ATOM 3718 N N . LEU A 1 471 ? -6.983 -20.289 6.668 1.00 95.50 471 LEU A N 1
ATOM 3719 C CA . LEU A 1 471 ? -7.955 -19.404 6.023 1.00 95.50 471 LEU A CA 1
ATOM 3720 C C . LEU A 1 471 ? -9.012 -20.199 5.240 1.00 95.50 471 LEU A C 1
ATOM 3722 O O . LEU A 1 471 ? -8.721 -21.295 4.747 1.00 95.50 471 LEU A O 1
ATOM 3726 N N . PRO A 1 472 ? -10.237 -19.656 5.084 1.00 93.88 472 PRO A N 1
ATOM 3727 C CA . PRO A 1 472 ? -11.261 -20.259 4.241 1.00 93.88 472 PRO A CA 1
ATOM 3728 C C . PRO A 1 472 ? -10.750 -20.518 2.823 1.00 93.88 472 PRO A C 1
ATOM 3730 O O . PRO A 1 472 ? -10.046 -19.697 2.237 1.00 93.88 472 PRO A O 1
ATOM 3733 N N . THR A 1 473 ? -11.137 -21.658 2.253 1.00 92.12 473 THR A N 1
ATOM 3734 C CA . THR A 1 473 ? -10.852 -21.946 0.846 1.00 92.12 473 THR A CA 1
ATOM 3735 C C . THR A 1 473 ? -11.664 -21.012 -0.044 1.00 92.12 473 THR A C 1
ATOM 3737 O O . THR A 1 473 ? -12.882 -20.922 0.097 1.00 92.12 473 THR A O 1
ATOM 3740 N N . VAL A 1 474 ? -10.987 -20.360 -0.986 1.00 92.19 474 VAL A N 1
ATOM 3741 C CA . VAL A 1 474 ? -11.593 -19.535 -2.035 1.00 92.19 474 VAL A CA 1
ATOM 3742 C C . VAL A 1 474 ? -11.018 -19.930 -3.393 1.00 92.19 474 VAL A C 1
ATOM 3744 O O . VAL A 1 474 ? -9.891 -20.420 -3.471 1.00 92.19 474 VAL A O 1
ATOM 3747 N N . SER A 1 475 ? -11.792 -19.722 -4.456 1.00 89.19 475 SER A N 1
ATOM 3748 C CA . SER A 1 475 ? -11.336 -19.839 -5.845 1.00 89.19 475 SER A CA 1
ATOM 3749 C C . SER A 1 475 ? -11.186 -18.444 -6.445 1.00 89.19 475 SER A C 1
ATOM 3751 O O . SER A 1 475 ? -11.917 -17.518 -6.079 1.00 89.19 475 SER A O 1
ATOM 3753 N N . LEU A 1 476 ? -10.259 -18.287 -7.392 1.00 87.00 476 LEU A N 1
ATOM 3754 C CA . LEU A 1 476 ? -10.124 -17.051 -8.158 1.00 87.00 476 LEU A CA 1
ATOM 3755 C C . LEU A 1 476 ? -11.439 -16.720 -8.883 1.00 87.00 476 LEU A C 1
ATOM 3757 O O . LEU A 1 476 ? -11.906 -15.583 -8.857 1.00 87.00 476 LEU A O 1
ATOM 3761 N N . THR A 1 477 ? -12.074 -17.733 -9.477 1.00 74.38 477 THR A N 1
ATOM 3762 C CA . THR A 1 477 ? -13.179 -17.556 -10.435 1.00 74.38 477 THR A CA 1
ATOM 3763 C C . THR A 1 477 ? -14.579 -17.714 -9.844 1.00 74.38 477 THR A C 1
ATOM 3765 O O . THR A 1 477 ? -15.555 -17.352 -10.499 1.00 74.38 477 THR A O 1
ATOM 3768 N N . SER A 1 478 ? -14.722 -18.217 -8.613 1.00 61.97 478 SER A N 1
ATOM 3769 C CA . SER A 1 478 ? -16.042 -18.367 -7.993 1.00 61.97 478 SER A CA 1
ATOM 3770 C C . SER A 1 478 ? -16.509 -17.055 -7.364 1.00 61.97 478 SER A C 1
ATOM 3772 O O . SER A 1 478 ? -16.018 -16.666 -6.307 1.00 61.97 478 SER A O 1
ATOM 3774 N N . THR A 1 479 ? -17.485 -16.369 -7.953 1.00 47.94 479 THR A N 1
ATOM 3775 C CA . THR A 1 479 ? -18.253 -15.330 -7.247 1.00 47.94 479 THR A CA 1
ATOM 3776 C C . THR A 1 479 ? -19.095 -15.992 -6.156 1.00 47.94 479 THR A C 1
ATOM 3778 O O . THR A 1 479 ? -20.186 -16.486 -6.434 1.00 47.94 479 THR A O 1
ATOM 3781 N N . THR A 1 480 ? -18.555 -16.072 -4.943 1.00 37.31 480 THR A N 1
ATOM 3782 C CA . THR A 1 480 ? -19.333 -16.283 -3.716 1.00 37.31 480 THR A CA 1
ATOM 3783 C C . THR A 1 480 ? -19.612 -14.946 -3.075 1.00 37.31 480 THR A C 1
ATOM 3785 O O . THR A 1 480 ? -18.607 -14.214 -2.893 1.00 37.31 480 THR A O 1
#

Mean predicted aligned error: 5.37 Å

Solvent-accessible surface area (backbone atoms only — not comparable to full-atom values): 25065 Å² total; per-residue (Å²): 131,89,69,72,82,56,79,63,56,83,65,61,51,25,68,82,71,48,55,53,55,83,72,50,86,72,58,70,51,75,37,89,63,38,38,56,42,54,42,55,83,70,46,73,61,58,80,74,37,52,26,17,101,40,74,93,67,28,44,64,54,43,63,58,45,33,52,40,36,54,63,38,54,72,76,46,74,60,82,90,53,47,67,71,37,38,32,23,41,34,38,47,64,63,33,48,74,76,44,38,66,49,40,52,36,39,52,53,45,51,42,53,49,48,30,70,78,36,49,27,47,55,30,43,28,31,36,30,50,66,34,81,68,38,32,62,28,59,55,70,77,67,41,35,46,81,75,50,67,48,49,44,81,38,44,20,85,55,62,65,39,81,41,70,29,92,88,45,79,41,32,32,27,33,79,62,60,77,40,65,30,29,35,46,43,51,54,59,76,65,74,65,32,70,48,49,44,60,50,62,61,77,37,43,45,48,21,37,42,48,13,14,58,67,34,26,41,38,19,58,69,68,51,19,57,86,45,16,64,56,46,6,47,30,45,49,71,11,68,77,41,56,75,23,59,50,36,38,43,32,44,33,48,44,34,45,26,35,53,53,47,50,62,32,61,46,65,69,67,44,33,54,52,53,41,49,51,47,50,59,57,38,47,56,61,49,57,50,36,49,69,61,60,39,22,27,41,32,34,50,21,71,25,35,68,59,58,13,20,32,27,52,40,33,39,46,50,45,43,39,25,73,51,69,56,59,46,88,82,40,66,72,79,53,53,91,76,50,55,75,83,48,29,76,76,70,48,67,61,86,64,34,74,28,80,33,57,39,17,40,32,39,61,36,57,22,46,32,55,78,47,52,79,75,47,61,95,32,56,32,32,26,24,34,68,68,54,46,54,54,44,60,68,27,84,30,29,67,66,44,79,79,60,42,46,75,38,84,31,57,69,54,32,52,55,53,29,26,62,73,30,74,32,74,28,34,44,36,24,25,53,34,57,28,24,28,41,24,14,52,68,39,46,52,51,51,62,70,46,31,67,62,47,46,51,47,32,63,75,50,46,50,57,49,45,28,55,79,66,74,40,76,90,76,58,63,77,62,90,123

Nearest PDB structures (foldseek):
  7mq5-assembly1_A  TM=2.284E-01  e=2.577E-01  Pseudomonas aeruginosa UCBPP-PA14
  3mt0-assembly1_A  TM=2.495E-01  e=4.036E-01  Pseudomonas aeruginosa PAO1
  5brn-assembly1_D  TM=3.170E-01  e=8.371E-01  Homo sapiens
  4rac-assembly1_D  TM=3.135E-01  e=3.404E+00  Homo sapiens
  4fix-assembly1_A  TM=1.586E-01  e=6.688E-01  Mycobacterium tuberculosis H37Rv